Protein AF-0000000076751487 (afdb_homodimer)

InterPro domains:
  IPR002734 Bacterial bifunctional deaminase-reductase, C-terminal [PF01872] (28-222)
  IPR024072 Dihydrofolate reductase-like domain superfamily [G3DSA:3.40.430.10] (3-235)
  IPR024072 Dihydrofolate reductase-like domain superfamily [SSF53597] (26-234)
  IPR050765 Riboflavin Biosynthesis HTP Reductase [PTHR38011] (23-206)

Sequence (480 aa):
MRLLHPAAAELDDVALEKLYATDRSVPRLRMNFVASVDGGVSVDGLSAGLQSPADKRVFKLLRGWCDGLVVAAGTALAEDYGPVTLDAERRARREAAGLAPTPTLVVVSGSLSIPPDHASLVRAPVRPIVVTGPDAPADRRRAIEEVADVVDDVDFVAALHARGLSQLLCEGGPRLFASLTAADDVDEICLTISPQLAGGGPGRISAGPHSPDPRSLALAHVVEDEGVLLLRYCRPSLLHMRLLHPAAAELDDVALEKLYATDRSVPRLRMNFVASVDGGVSVDGLSAGLQSPADKRVFKLLRGWCDGLVVAAGTALAEDYGPVTLDAERRARREAAGLAPTPTLVVVSGSLSIPPDHASLVRAPVRPIVVTGPDAPADRRRAIEEVADVVDDVDFVAALHARGLSQLLCEGGPRLFASLTAADDVDEICLTISPQLAGGGPGRISAGPHSPDPRSLALAHVVEDEGVLLLRYCRPSLLH

Radius of gyration: 24.38 Å; Cα contacts (8 Å, |Δi|>4): 1111; chains: 2; bounding box: 52×67×50 Å

Solvent-accessible surface area (backbone atoms only — not comparable to full-atom values): 24445 Å² total; per-residue (Å²): 82,21,48,46,40,67,46,90,57,70,59,48,70,68,57,47,50,62,71,71,58,71,67,72,89,53,70,40,34,31,37,46,51,58,26,26,68,47,20,16,33,28,40,95,86,32,50,72,67,50,60,45,74,68,54,51,52,50,49,54,52,50,54,67,69,25,39,24,40,33,31,21,35,68,44,38,62,76,66,59,47,58,45,66,77,65,57,70,68,56,21,50,54,27,43,73,70,74,41,66,56,46,39,30,43,29,36,39,23,58,62,53,74,60,59,58,75,36,53,36,44,64,58,28,85,43,77,22,37,34,38,30,41,92,79,36,51,66,69,50,48,56,53,34,51,74,50,24,50,74,43,77,45,94,59,44,68,62,54,41,38,74,72,65,32,28,36,30,35,33,65,38,26,26,50,54,46,11,53,36,45,65,68,68,54,64,40,30,37,38,40,32,35,24,42,26,38,33,40,7,54,50,56,38,54,24,33,48,68,68,36,83,76,62,44,69,38,31,59,74,52,42,32,40,44,96,43,29,36,42,36,33,35,25,33,57,89,70,65,126,83,20,49,45,40,67,46,91,58,68,57,50,71,67,56,46,50,62,71,71,59,71,66,73,90,54,68,40,33,30,37,46,51,57,24,24,68,48,21,17,32,28,40,96,87,31,50,72,68,50,62,47,74,67,54,52,52,51,51,53,50,49,53,66,68,25,39,25,42,34,32,21,34,68,44,40,61,74,67,60,48,58,44,68,77,65,57,70,67,56,20,50,54,28,44,74,71,73,41,67,56,47,38,30,43,31,36,40,24,58,61,52,75,61,58,58,77,37,52,36,45,65,59,28,85,40,76,23,35,35,36,28,41,94,78,37,50,67,69,50,49,56,53,34,49,76,49,24,50,73,43,78,46,93,59,44,67,62,54,42,38,74,73,66,32,27,36,31,35,32,64,38,26,26,50,54,47,12,53,36,46,64,68,68,54,64,39,30,38,40,40,32,36,24,42,27,37,34,38,7,55,50,56,38,55,24,33,46,67,68,37,80,75,62,44,70,40,30,61,73,51,42,32,40,47,95,42,28,37,43,34,34,36,24,34,59,90,70,66,127

Organism: NCBI:txid927661

Secondary structure (DSSP, 8-state):
-EEEEE-SSPP-HHHHHHHH---TTS-EEEEEEEEETT--S-BTTBGGGG--HHHHHHHHHHHHH-SEEEEEHHHHHHTT-------HHHHHHHHHTTS-SSPEEEEE-TT--S-TT-HHHHT-SS--EEEE-TT--HHHHHHHHTTSEEEE-TTHHHHHHHTT--EEEE---HHHHHHHHHTT---EEEEEEESEE--SS---SS-SS--SSPEE-EEEEEEEETTEEEEEEE-GGG--/-EEEEE-SSPP-HHHHHHHH---TTS-EEEEEEEEETT--S-BTTBGGGG--HHHHHHHHHHHHH-SEEEEEHHHHHHTT-------HHHHHHHHHTTS-SSPEEEEE-TT--S-TT-HHHHT-SS--EEEE-TT--HHHHHHHHTTSEEEE-TTHHHHHHHTT--EEEE---HHHHHHHHHTT---EEEEEEESEE--SS---SS-SS--SSPEE-EEEEEEEETTEEEEEEE-GGG--

Structure (mmCIF, N/CA/C/O backbone):
data_AF-0000000076751487-model_v1
#
loop_
_entity.id
_entity.type
_entity.pdbx_description
1 polymer 'Pyrimidine reductase, riboflavin biosynthesis'
#
loop_
_atom_site.group_PDB
_atom_site.id
_atom_site.type_symbol
_atom_site.label_atom_id
_atom_site.label_alt_id
_atom_site.label_comp_id
_atom_site.label_asym_id
_atom_site.label_entity_id
_atom_site.label_seq_id
_atom_site.pdbx_PDB_ins_code
_atom_site.Cartn_x
_atom_site.Cartn_y
_atom_site.Cartn_z
_atom_site.occupancy
_atom_site.B_iso_or_equiv
_atom_site.auth_seq_id
_atom_site.auth_comp_id
_atom_site.auth_asym_id
_atom_site.auth_atom_id
_atom_site.pdbx_PDB_model_num
ATOM 1 N N . MET A 1 1 ? 15.062 1.976 14.719 1 97.19 1 MET A N 1
ATOM 2 C CA . MET A 1 1 ? 14.844 2.516 13.383 1 97.19 1 MET A CA 1
ATOM 3 C C . MET A 1 1 ? 16.156 2.678 12.641 1 97.19 1 MET A C 1
ATOM 5 O O . MET A 1 1 ? 17.125 3.242 13.18 1 97.19 1 MET A O 1
ATOM 9 N N . ARG A 1 2 ? 16.359 2.104 11.438 1 98 2 ARG A N 1
ATOM 10 C CA . ARG A 1 2 ? 17.594 2.18 10.656 1 98 2 ARG A CA 1
ATOM 11 C C . ARG A 1 2 ? 17.297 2.527 9.203 1 98 2 ARG A C 1
ATOM 13 O O . ARG A 1 2 ? 16.312 2.045 8.633 1 98 2 ARG A O 1
ATOM 20 N N . LEU A 1 3 ? 18.062 3.406 8.656 1 98.69 3 LEU A N 1
ATOM 21 C CA . LEU A 1 3 ? 18.016 3.725 7.23 1 98.69 3 LEU A CA 1
ATOM 22 C C . LEU A 1 3 ? 18.438 2.523 6.391 1 98.69 3 LEU A C 1
ATOM 24 O O . LEU A 1 3 ? 19.406 1.842 6.719 1 98.69 3 LEU A O 1
ATOM 28 N N . LEU A 1 4 ? 17.719 2.188 5.332 1 98.69 4 LEU A N 1
ATOM 29 C CA . LEU A 1 4 ? 18.125 1.135 4.406 1 98.69 4 LEU A CA 1
ATOM 30 C C . LEU A 1 4 ? 18.906 1.71 3.236 1 98.69 4 LEU A C 1
ATOM 32 O O . LEU A 1 4 ? 18.516 2.713 2.643 1 98.69 4 LEU A O 1
ATOM 36 N N . HIS A 1 5 ? 19.969 1.054 2.902 1 97.94 5 HIS A N 1
ATOM 37 C CA . HIS A 1 5 ? 20.844 1.478 1.803 1 97.94 5 HIS A CA 1
ATOM 38 C C . HIS A 1 5 ? 20.984 0.374 0.76 1 97.94 5 HIS A C 1
ATOM 40 O O . HIS A 1 5 ? 21.016 -0.81 1.104 1 97.94 5 HIS A O 1
ATOM 46 N N . PRO A 1 6 ? 21.062 0.782 -0.46 1 96.81 6 PRO A N 1
ATOM 47 C CA . PRO A 1 6 ? 21.25 -0.244 -1.488 1 96.81 6 PRO A CA 1
ATOM 48 C C . PRO A 1 6 ? 22.625 -0.906 -1.416 1 96.81 6 PRO A C 1
ATOM 50 O O . PRO A 1 6 ? 23.625 -0.234 -1.154 1 96.81 6 PRO A O 1
ATOM 53 N N . ALA A 1 7 ? 22.641 -2.182 -1.56 1 95.62 7 ALA A N 1
ATOM 54 C CA . ALA A 1 7 ? 23.906 -2.902 -1.716 1 95.62 7 ALA A CA 1
ATOM 55 C C . ALA A 1 7 ? 24.672 -2.391 -2.924 1 95.62 7 ALA A C 1
ATOM 57 O O . ALA A 1 7 ? 24.094 -1.806 -3.842 1 95.62 7 ALA A O 1
ATOM 58 N N . ALA A 1 8 ? 25.906 -2.596 -2.869 1 93.31 8 ALA A N 1
ATOM 59 C CA . ALA A 1 8 ? 26.766 -2.146 -3.957 1 93.31 8 ALA A CA 1
ATOM 60 C C . ALA A 1 8 ? 26.484 -2.922 -5.242 1 93.31 8 ALA A C 1
ATOM 62 O O . ALA A 1 8 ? 26.469 -2.346 -6.332 1 93.31 8 ALA A O 1
ATOM 63 N N . ALA A 1 9 ? 26.219 -4.117 -5.09 1 94.88 9 ALA A N 1
ATOM 64 C CA . ALA A 1 9 ? 26.078 -4.98 -6.262 1 94.88 9 ALA A CA 1
ATOM 65 C C . ALA A 1 9 ? 24.625 -5.094 -6.703 1 94.88 9 ALA A C 1
ATOM 67 O O . ALA A 1 9 ? 23.719 -5.18 -5.867 1 94.88 9 ALA A O 1
ATOM 68 N N . GLU A 1 10 ? 24.469 -5.168 -8.039 1 97 10 GLU A N 1
ATOM 69 C CA . GLU A 1 10 ? 23.156 -5.469 -8.602 1 97 10 GLU A CA 1
ATOM 70 C C . GLU A 1 10 ? 22.812 -6.949 -8.461 1 97 10 GLU A C 1
ATOM 72 O O . GLU A 1 10 ? 23.719 -7.797 -8.445 1 97 10 GLU A O 1
ATOM 77 N N . LEU A 1 11 ? 21.578 -7.219 -8.336 1 97.81 11 LEU A N 1
ATOM 78 C CA . LEU A 1 11 ? 21.109 -8.602 -8.273 1 97.81 11 LEU A CA 1
ATOM 79 C C . LEU A 1 11 ? 20.953 -9.188 -9.68 1 97.81 11 LEU A C 1
ATOM 81 O O . LEU A 1 11 ? 20.219 -8.656 -10.5 1 97.81 11 LEU A O 1
ATOM 85 N N . ASP A 1 12 ? 21.688 -10.242 -9.93 1 95.75 12 ASP A N 1
ATOM 86 C CA . ASP A 1 12 ? 21.422 -10.984 -11.156 1 95.75 12 ASP A CA 1
ATOM 87 C C . ASP A 1 12 ? 20.359 -12.062 -10.922 1 95.75 12 ASP A C 1
ATOM 89 O O . ASP A 1 12 ? 19.797 -12.164 -9.828 1 95.75 12 ASP A O 1
ATOM 93 N N . ASP A 1 13 ? 20.094 -12.867 -11.93 1 93.12 13 ASP A N 1
ATOM 94 C CA . ASP A 1 13 ? 18.984 -13.82 -11.852 1 93.12 13 ASP A CA 1
ATOM 95 C C . ASP A 1 13 ? 19.266 -14.891 -10.797 1 93.12 13 ASP A C 1
ATOM 97 O O . ASP A 1 13 ? 18.344 -15.336 -10.102 1 93.12 13 ASP A O 1
ATOM 101 N N . VAL A 1 14 ? 20.469 -15.297 -10.703 1 93.69 14 VAL A N 1
ATOM 102 C CA . VAL A 1 14 ? 20.844 -16.312 -9.727 1 93.69 14 VAL A CA 1
ATOM 103 C C . VAL A 1 14 ? 20.641 -15.789 -8.312 1 93.69 14 VAL A C 1
ATOM 105 O O . VAL A 1 14 ? 20.078 -16.484 -7.461 1 93.69 14 VAL A O 1
ATOM 108 N N . ALA A 1 15 ? 21.109 -14.586 -8.07 1 96.56 15 ALA A N 1
ATOM 109 C CA . ALA A 1 15 ? 20.938 -13.961 -6.766 1 96.56 15 ALA A CA 1
ATOM 110 C C . ALA A 1 15 ? 19.469 -13.766 -6.426 1 96.56 15 ALA A C 1
ATOM 112 O O . ALA A 1 15 ? 19.047 -13.984 -5.285 1 96.56 15 ALA A O 1
ATOM 113 N N . LEU A 1 16 ? 18.703 -13.352 -7.41 1 97.06 16 LEU A N 1
ATOM 114 C CA . LEU A 1 16 ? 17.266 -13.156 -7.211 1 97.06 16 LEU A CA 1
ATOM 115 C C . LEU A 1 16 ? 16.578 -14.484 -6.887 1 97.06 16 LEU A C 1
ATOM 117 O O . LEU A 1 16 ? 15.734 -14.547 -5.996 1 97.06 16 LEU A O 1
ATOM 121 N N . GLU A 1 17 ? 16.906 -15.492 -7.613 1 94.81 17 GLU A N 1
ATOM 122 C CA . GLU A 1 17 ? 16.344 -16.812 -7.352 1 94.81 17 GLU A CA 1
ATOM 123 C C . GLU A 1 17 ? 16.625 -17.266 -5.922 1 94.81 17 GLU A C 1
ATOM 125 O O . GLU A 1 17 ? 15.734 -17.781 -5.242 1 94.81 17 GLU A O 1
ATOM 130 N N . LYS A 1 18 ? 17.844 -17.078 -5.477 1 95.38 18 LYS A N 1
ATOM 131 C CA . LYS A 1 18 ? 18.203 -17.438 -4.109 1 95.38 18 LYS A CA 1
ATOM 132 C C . LYS A 1 18 ? 17.422 -16.609 -3.094 1 95.38 18 LYS A C 1
ATOM 134 O O . LYS A 1 18 ? 16.969 -17.141 -2.07 1 95.38 18 LYS A O 1
ATOM 139 N N . LEU A 1 19 ? 17.25 -15.398 -3.398 1 96.94 19 LEU A N 1
ATOM 140 C CA . LEU A 1 19 ? 16.594 -14.445 -2.506 1 96.94 19 LEU A CA 1
ATOM 141 C C . LEU A 1 19 ? 15.133 -14.828 -2.303 1 96.94 19 LEU A C 1
ATOM 143 O O . LEU A 1 19 ? 14.594 -14.672 -1.202 1 96.94 19 LEU A O 1
ATOM 147 N N . TYR A 1 20 ? 14.453 -15.398 -3.32 1 97.38 20 TYR A N 1
ATOM 148 C CA . TYR A 1 20 ? 13.016 -15.664 -3.283 1 97.38 20 TYR A CA 1
ATOM 149 C C . TYR A 1 20 ? 12.75 -17.141 -3.053 1 97.38 20 TYR A C 1
ATOM 151 O O . TYR A 1 20 ? 11.594 -17.562 -2.904 1 97.38 20 TYR A O 1
ATOM 159 N N . ALA A 1 21 ? 13.773 -17.938 -2.986 1 95.25 21 ALA A N 1
ATOM 160 C CA . ALA A 1 21 ? 13.625 -19.375 -2.809 1 95.25 21 ALA A CA 1
ATOM 161 C C . ALA A 1 21 ? 13.016 -19.688 -1.444 1 95.25 21 ALA A C 1
ATOM 163 O O . ALA A 1 21 ? 13.297 -19.016 -0.457 1 95.25 21 ALA A O 1
ATOM 164 N N . THR A 1 22 ? 12.195 -20.688 -1.425 1 94.62 22 THR A N 1
ATOM 165 C CA . THR A 1 22 ? 11.609 -21.219 -0.199 1 94.62 22 THR A CA 1
ATOM 166 C C . THR A 1 22 ? 11.984 -22.688 -0.007 1 94.62 22 THR A C 1
ATOM 168 O O . THR A 1 22 ? 12.391 -23.359 -0.958 1 94.62 22 THR A O 1
ATOM 171 N N . ASP A 1 23 ? 11.938 -23.125 1.239 1 94.62 23 ASP A N 1
ATOM 172 C CA . ASP A 1 23 ? 12.031 -24.562 1.507 1 94.62 23 ASP A CA 1
ATOM 173 C C . ASP A 1 23 ? 10.828 -25.312 0.925 1 94.62 23 ASP A C 1
ATOM 175 O O . ASP A 1 23 ? 9.719 -25.203 1.448 1 94.62 23 ASP A O 1
ATOM 179 N N . ARG A 1 24 ? 11.039 -26.125 -0.126 1 94.5 24 ARG A N 1
ATOM 180 C CA . ARG A 1 24 ? 9.953 -26.75 -0.872 1 94.5 24 ARG A CA 1
ATOM 181 C C . ARG A 1 24 ? 9.258 -27.828 -0.037 1 94.5 24 ARG A C 1
ATOM 183 O O . ARG A 1 24 ? 8.18 -28.297 -0.396 1 94.5 24 ARG A O 1
ATOM 190 N N . SER A 1 25 ? 9.953 -28.25 1.025 1 94.56 25 SER A N 1
ATOM 191 C CA . SER A 1 25 ? 9.344 -29.25 1.888 1 94.56 25 SER A CA 1
ATOM 192 C C . SER A 1 25 ? 8.234 -28.641 2.742 1 94.56 25 SER A C 1
ATOM 194 O O . SER A 1 25 ? 7.438 -29.375 3.338 1 94.56 25 SER A O 1
ATOM 196 N N . VAL A 1 26 ? 8.133 -27.375 2.834 1 96.38 26 VAL A N 1
ATOM 197 C CA . VAL A 1 26 ? 7.094 -26.672 3.568 1 96.38 26 VAL A CA 1
ATOM 198 C C . VAL A 1 26 ? 6.098 -26.047 2.588 1 96.38 26 VAL A C 1
ATOM 200 O O . VAL A 1 26 ? 6.402 -25.062 1.914 1 96.38 26 VAL A O 1
ATOM 203 N N . PRO A 1 27 ? 4.895 -26.594 2.486 1 97.81 27 PRO A N 1
ATOM 204 C CA . PRO A 1 27 ? 3.9 -26.016 1.582 1 97.81 27 PRO A CA 1
ATOM 205 C C . PRO A 1 27 ? 3.611 -24.547 1.89 1 97.81 27 PRO A C 1
ATOM 207 O O . PRO A 1 27 ? 3.521 -24.156 3.059 1 97.81 27 PRO A O 1
ATOM 210 N N . ARG A 1 28 ? 3.529 -23.75 0.797 1 97.94 28 ARG A N 1
ATOM 211 C CA . ARG A 1 28 ? 3.354 -22.312 0.955 1 97.94 28 ARG A CA 1
ATOM 212 C C . ARG A 1 28 ? 2.391 -21.75 -0.091 1 97.94 28 ARG A C 1
ATOM 214 O O . ARG A 1 28 ? 2.318 -22.266 -1.209 1 97.94 28 ARG A O 1
ATOM 221 N N . LEU A 1 29 ? 1.634 -20.844 0.349 1 98.75 29 LEU A N 1
ATOM 222 C CA . LEU A 1 29 ? 0.912 -19.984 -0.57 1 98.75 29 LEU A CA 1
ATOM 223 C C . LEU A 1 29 ? 1.487 -18.562 -0.544 1 98.75 29 LEU A C 1
ATOM 225 O O . LEU A 1 29 ? 1.45 -17.891 0.49 1 98.75 29 LEU A O 1
ATOM 229 N N . ARG A 1 30 ? 2.049 -18.141 -1.645 1 98.81 30 ARG A N 1
ATOM 230 C CA . ARG A 1 30 ? 2.672 -16.828 -1.84 1 98.81 30 ARG A CA 1
ATOM 231 C C . ARG A 1 30 ? 1.816 -15.945 -2.74 1 98.81 30 ARG A C 1
ATOM 233 O O . ARG A 1 30 ? 1.438 -16.344 -3.842 1 98.81 30 ARG A O 1
ATOM 240 N N . MET A 1 31 ? 1.5 -14.781 -2.221 1 98.81 31 MET A N 1
ATOM 241 C CA . MET A 1 31 ? 0.812 -13.773 -3.02 1 98.81 31 MET A CA 1
ATOM 242 C C . MET A 1 31 ? 1.812 -12.906 -3.781 1 98.81 31 MET A C 1
ATOM 244 O O . MET A 1 31 ? 2.863 -12.547 -3.246 1 98.81 31 MET A O 1
ATOM 248 N N . ASN A 1 32 ? 1.5 -12.555 -5.02 1 98.69 32 ASN A N 1
ATOM 249 C CA . ASN A 1 32 ? 2.312 -11.641 -5.809 1 98.69 32 ASN A CA 1
ATOM 250 C C . ASN A 1 32 ? 1.468 -10.516 -6.406 1 98.69 32 ASN A C 1
ATOM 252 O O . ASN A 1 32 ? 0.673 -10.75 -7.32 1 98.69 32 ASN A O 1
ATOM 256 N N . PHE A 1 33 ? 1.648 -9.25 -5.934 1 98.5 33 PHE A N 1
ATOM 257 C CA . PHE A 1 33 ? 0.832 -8.117 -6.344 1 98.5 33 PHE A CA 1
ATOM 258 C C . PHE A 1 33 ? 1.697 -6.883 -6.582 1 98.5 33 PHE A C 1
ATOM 260 O O . PHE A 1 33 ? 2.797 -6.773 -6.035 1 98.5 33 PHE A O 1
ATOM 267 N N . VAL A 1 34 ? 1.226 -6.027 -7.406 1 98.38 34 VAL A N 1
ATOM 268 C CA . VAL A 1 34 ? 1.756 -4.68 -7.586 1 98.38 34 VAL A CA 1
ATOM 269 C C . VAL A 1 34 ? 0.706 -3.652 -7.168 1 98.38 34 VAL A C 1
ATOM 271 O O . VAL A 1 34 ? -0.486 -3.832 -7.43 1 98.38 34 VAL A O 1
ATOM 274 N N . ALA A 1 35 ? 1.104 -2.648 -6.5 1 98.44 35 ALA A N 1
ATOM 275 C CA . ALA A 1 35 ? 0.236 -1.545 -6.098 1 98.44 35 ALA A CA 1
ATOM 276 C C . ALA A 1 35 ? 0.948 -0.204 -6.25 1 98.44 35 ALA A C 1
ATOM 278 O O . ALA A 1 35 ? 2.18 -0.146 -6.266 1 98.44 35 ALA A O 1
ATOM 279 N N . SER A 1 36 ? 0.197 0.864 -6.438 1 98.38 36 SER A N 1
ATOM 280 C CA . SER A 1 36 ? 0.737 2.217 -6.363 1 98.38 36 SER A CA 1
ATOM 281 C C . SER A 1 36 ? 1.1 2.592 -4.93 1 98.38 36 SER A C 1
ATOM 283 O O . SER A 1 36 ? 0.741 1.883 -3.988 1 98.38 36 SER A O 1
ATOM 285 N N . VAL A 1 37 ? 1.808 3.719 -4.77 1 98.69 37 VAL A N 1
ATOM 286 C CA . VAL A 1 37 ? 2.223 4.195 -3.455 1 98.69 37 VAL A CA 1
ATOM 287 C C . VAL A 1 37 ? 0.996 4.414 -2.574 1 98.69 37 VAL A C 1
ATOM 289 O O . VAL A 1 37 ? 1.027 4.129 -1.374 1 98.69 37 VAL A O 1
ATOM 292 N N . ASP A 1 38 ? -0.074 4.855 -3.164 1 98.31 38 ASP A N 1
ATOM 293 C CA . ASP A 1 38 ? -1.28 5.129 -2.389 1 98.31 38 ASP A CA 1
ATOM 294 C C . ASP A 1 38 ? -2.213 3.92 -2.379 1 98.31 38 ASP A C 1
ATOM 296 O O . ASP A 1 38 ? -3.408 4.055 -2.105 1 98.31 38 ASP A O 1
ATOM 300 N N . GLY A 1 39 ? -1.744 2.729 -2.76 1 97.75 39 GLY A N 1
ATOM 301 C CA . GLY A 1 39 ? -2.414 1.467 -2.48 1 97.75 39 GLY A CA 1
ATOM 302 C C . GLY A 1 39 ? -3.369 1.044 -3.58 1 97.75 39 GLY A C 1
ATOM 303 O O . GLY A 1 39 ? -4.203 0.158 -3.377 1 97.75 39 GLY A O 1
ATOM 304 N N . GLY A 1 40 ? -3.332 1.701 -4.734 1 97.25 40 GLY A N 1
ATOM 305 C CA . GLY A 1 40 ? -4.184 1.304 -5.844 1 97.25 40 GLY A CA 1
ATOM 306 C C . GLY A 1 40 ? -3.703 0.046 -6.543 1 97.25 40 GLY A C 1
ATOM 307 O O . GLY A 1 40 ? -2.5 -0.143 -6.734 1 97.25 40 GLY A O 1
ATOM 308 N N . VAL A 1 41 ? -4.645 -0.783 -6.992 1 96.94 41 VAL A N 1
ATOM 309 C CA . VAL A 1 41 ? -4.32 -2.08 -7.574 1 96.94 41 VAL A CA 1
ATOM 310 C C . VAL A 1 41 ? -4.168 -1.943 -9.086 1 96.94 41 VAL A C 1
ATOM 312 O O . VAL A 1 41 ? -3.697 -2.865 -9.758 1 96.94 41 VAL A O 1
ATOM 315 N N . SER A 1 42 ? -4.559 -0.775 -9.633 1 95.06 42 SER A N 1
ATOM 316 C CA . SER A 1 42 ? -4.535 -0.612 -11.086 1 95.06 42 SER A CA 1
ATOM 317 C C . SER A 1 42 ? -4.441 0.859 -11.469 1 95.06 42 SER A C 1
ATOM 319 O O . SER A 1 42 ? -4.684 1.741 -10.648 1 95.06 42 SER A O 1
ATOM 321 N N . VAL A 1 43 ? -3.98 1.125 -12.617 1 93 43 VAL A N 1
ATOM 322 C CA . VAL A 1 43 ? -4.133 2.365 -13.367 1 93 43 VAL A CA 1
ATOM 323 C C . VAL A 1 43 ? -4.891 2.092 -14.664 1 93 43 VAL A C 1
ATOM 325 O O . VAL A 1 43 ? -4.551 1.167 -15.406 1 93 43 VAL A O 1
ATOM 328 N N . ASP A 1 44 ? -5.984 2.846 -14.875 1 87.69 44 ASP A N 1
ATOM 329 C CA . ASP A 1 44 ? -6.859 2.662 -16.031 1 87.69 44 ASP A CA 1
ATOM 330 C C . ASP A 1 44 ? -7.441 1.25 -16.047 1 87.69 44 ASP A C 1
ATOM 332 O O . ASP A 1 44 ? -7.512 0.622 -17.109 1 87.69 44 ASP A O 1
ATOM 336 N N . GLY A 1 45 ? -7.648 0.705 -14.922 1 88.5 45 GLY A N 1
ATOM 337 C CA . GLY A 1 45 ? -8.406 -0.531 -14.781 1 88.5 45 GLY A CA 1
ATOM 338 C C . GLY A 1 45 ? -7.539 -1.772 -14.875 1 88.5 45 GLY A C 1
ATOM 339 O O . GLY A 1 45 ? -8.023 -2.889 -14.672 1 88.5 45 GLY A O 1
ATOM 340 N N . LEU A 1 46 ? -6.305 -1.572 -15.156 1 90.5 46 LEU A N 1
ATOM 341 C CA . LEU A 1 46 ? -5.422 -2.723 -15.312 1 90.5 46 LEU A CA 1
ATOM 342 C C . LEU A 1 46 ? -4.172 -2.568 -14.453 1 90.5 46 LEU A C 1
ATOM 344 O O . LEU A 1 46 ? -3.707 -1.451 -14.219 1 90.5 46 LEU A O 1
ATOM 348 N N . SER A 1 47 ? -3.641 -3.695 -14.023 1 93.25 47 SER A N 1
ATOM 349 C CA . SER A 1 47 ? -2.41 -3.666 -13.242 1 93.25 47 SER A CA 1
ATOM 350 C C . SER A 1 47 ? -1.203 -3.355 -14.117 1 93.25 47 SER A C 1
ATOM 352 O O . SER A 1 47 ? -0.148 -2.963 -13.617 1 93.25 47 SER A O 1
ATOM 354 N N . ALA A 1 48 ? -1.34 -3.504 -15.438 1 91.56 48 ALA A N 1
ATOM 355 C CA . ALA A 1 48 ? -0.254 -3.264 -16.391 1 91.56 48 ALA A CA 1
ATOM 356 C C . ALA A 1 48 ? 0.273 -1.836 -16.266 1 91.56 48 ALA A C 1
ATOM 358 O O . ALA A 1 48 ? 1.47 -1.593 -16.438 1 91.56 48 ALA A O 1
ATOM 359 N N . GLY A 1 49 ? -0.612 -0.918 -15.914 1 93.19 49 GLY A N 1
ATOM 360 C CA . GLY A 1 49 ? -0.217 0.474 -15.766 1 93.19 49 GLY A CA 1
ATOM 361 C C . GLY A 1 49 ? 0.69 0.714 -14.578 1 93.19 49 GLY A C 1
ATOM 362 O O . GLY A 1 49 ? 1.316 1.771 -14.469 1 93.19 49 GLY A O 1
ATOM 363 N N . LEU A 1 50 ? 0.814 -0.249 -13.656 1 96.75 50 LEU A N 1
ATOM 364 C CA . LEU A 1 50 ? 1.628 -0.15 -12.445 1 96.75 50 LEU A CA 1
ATOM 365 C C . LEU A 1 50 ? 2.93 -0.93 -12.602 1 96.75 50 LEU A C 1
ATOM 367 O O . LEU A 1 50 ? 3.84 -0.797 -11.781 1 96.75 50 LEU A O 1
ATOM 371 N N . GLN A 1 51 ? 3.037 -1.742 -13.617 1 96.62 51 GLN A N 1
ATOM 372 C CA . GLN A 1 51 ? 4.125 -2.709 -13.734 1 96.62 51 GLN A CA 1
ATOM 373 C C . GLN A 1 51 ? 5.418 -2.031 -14.18 1 96.62 51 GLN A C 1
ATOM 375 O O . GLN A 1 51 ? 5.387 -0.993 -14.844 1 96.62 51 GLN A O 1
ATOM 380 N N . SER A 1 52 ? 6.5 -2.514 -13.773 1 97.44 52 SER A N 1
ATOM 381 C CA . SER A 1 52 ? 7.852 -2.107 -14.141 1 97.44 52 SER A CA 1
ATOM 382 C C . SER A 1 52 ? 8.664 -3.291 -14.664 1 97.44 52 SER A C 1
ATOM 384 O O . SER A 1 52 ? 8.273 -4.445 -14.469 1 97.44 52 SER A O 1
ATOM 386 N N . PRO A 1 53 ? 9.828 -3.027 -15.359 1 97.31 53 PRO A N 1
ATOM 387 C CA . PRO A 1 53 ? 10.703 -4.137 -15.758 1 97.31 53 PRO A CA 1
ATOM 388 C C . PRO A 1 53 ? 11.141 -4.988 -14.57 1 97.31 53 PRO A C 1
ATOM 390 O O . PRO A 1 53 ? 11.219 -6.215 -14.68 1 97.31 53 PRO A O 1
ATOM 393 N N . ALA A 1 54 ? 11.398 -4.34 -13.438 1 97.69 54 ALA A N 1
ATOM 394 C CA . ALA A 1 54 ? 11.828 -5.055 -12.234 1 97.69 54 ALA A CA 1
ATOM 395 C C . ALA A 1 54 ? 10.742 -6.004 -11.742 1 97.69 54 ALA A C 1
ATOM 397 O O . ALA A 1 54 ? 11.016 -7.168 -11.438 1 97.69 54 ALA A O 1
ATOM 398 N N . ASP A 1 55 ? 9.562 -5.488 -11.688 1 96.69 55 ASP A N 1
ATOM 399 C CA . ASP A 1 55 ? 8.422 -6.293 -11.258 1 96.69 55 ASP A CA 1
ATOM 400 C C . ASP A 1 55 ? 8.195 -7.469 -12.203 1 96.69 55 ASP A C 1
ATOM 402 O O . ASP A 1 55 ? 7.957 -8.594 -11.758 1 96.69 55 ASP A O 1
ATOM 406 N N . LYS A 1 56 ? 8.25 -7.238 -13.469 1 96.5 56 LYS A N 1
ATOM 407 C CA . LYS A 1 56 ? 8.055 -8.289 -14.469 1 96.5 56 LYS A CA 1
ATOM 408 C C . LYS A 1 56 ? 9.125 -9.367 -14.336 1 96.5 56 LYS A C 1
ATOM 410 O O . LYS A 1 56 ? 8.828 -10.555 -14.484 1 96.5 56 LYS A O 1
ATOM 415 N N . ARG A 1 57 ? 10.312 -8.945 -14.094 1 96.75 57 ARG A N 1
ATOM 416 C CA . ARG A 1 57 ? 11.414 -9.891 -13.914 1 96.75 57 ARG A CA 1
ATOM 417 C C . ARG A 1 57 ? 11.148 -10.805 -12.719 1 96.75 57 ARG A C 1
ATOM 419 O O . ARG A 1 57 ? 11.297 -12.023 -12.828 1 96.75 57 ARG A O 1
ATOM 426 N N . VAL A 1 58 ? 10.734 -10.266 -11.625 1 97.62 58 VAL A N 1
ATOM 427 C CA . VAL A 1 58 ? 10.469 -11.039 -10.422 1 97.62 58 VAL A CA 1
ATOM 428 C C . VAL A 1 58 ? 9.25 -11.938 -10.641 1 97.62 58 VAL A C 1
ATOM 430 O O . VAL A 1 58 ? 9.234 -13.094 -10.211 1 97.62 58 VAL A O 1
ATOM 433 N N . PHE A 1 59 ? 8.273 -11.398 -11.328 1 96.38 59 PHE A N 1
ATOM 434 C CA . PHE A 1 59 ? 7.09 -12.188 -11.664 1 96.38 59 PHE A CA 1
ATOM 435 C C . PHE A 1 59 ? 7.477 -13.453 -12.422 1 96.38 59 PHE A C 1
ATOM 437 O O . PHE A 1 59 ? 7.035 -14.555 -12.07 1 96.38 59 PHE A O 1
ATOM 444 N N . LYS A 1 60 ? 8.289 -13.297 -13.422 1 95.19 60 LYS A N 1
ATOM 445 C CA . LYS A 1 60 ? 8.742 -14.445 -14.203 1 95.19 60 LYS A CA 1
ATOM 446 C C . LYS A 1 60 ? 9.516 -15.43 -13.328 1 95.19 60 LYS A C 1
ATOM 448 O O . LYS A 1 60 ? 9.352 -16.641 -13.461 1 95.19 60 LYS A O 1
ATOM 453 N N . LEU A 1 61 ? 10.312 -14.93 -12.516 1 96 61 LEU A N 1
ATOM 454 C CA . LEU A 1 61 ? 11.109 -15.75 -11.609 1 96 61 LEU A CA 1
ATOM 455 C C . LEU A 1 61 ? 10.203 -16.562 -10.688 1 96 61 LEU A C 1
ATOM 457 O O . LEU A 1 61 ? 10.414 -17.766 -10.508 1 96 61 LEU A O 1
ATOM 461 N N . LEU A 1 62 ? 9.211 -15.945 -10.102 1 97.56 62 LEU A N 1
ATOM 462 C CA . LEU A 1 62 ? 8.305 -16.609 -9.172 1 97.56 62 LEU A CA 1
ATOM 463 C C . LEU A 1 62 ? 7.488 -17.688 -9.867 1 97.56 62 LEU A C 1
ATOM 465 O O . LEU A 1 62 ? 7.246 -18.75 -9.305 1 97.56 62 LEU A O 1
ATOM 469 N N . ARG A 1 63 ? 7.059 -17.391 -11.086 1 96.94 63 ARG A N 1
ATOM 470 C CA . ARG A 1 63 ? 6.34 -18.406 -11.859 1 96.94 63 ARG A CA 1
ATOM 471 C C . ARG A 1 63 ? 7.219 -19.609 -12.133 1 96.94 63 ARG A C 1
ATOM 473 O O . ARG A 1 63 ? 6.738 -20.75 -12.141 1 96.94 63 ARG A O 1
ATOM 480 N N . GLY A 1 64 ? 8.508 -19.359 -12.359 1 95.56 64 GLY A N 1
ATOM 481 C CA . GLY A 1 64 ? 9.438 -20.469 -12.57 1 95.56 64 GLY A CA 1
ATOM 482 C C . GLY A 1 64 ? 9.633 -21.328 -11.336 1 95.56 64 GLY A C 1
ATOM 483 O O . GLY A 1 64 ? 9.984 -22.5 -11.438 1 95.56 64 GLY A O 1
ATOM 484 N N . TRP A 1 65 ? 9.383 -20.812 -10.211 1 95.81 65 TRP A N 1
ATOM 485 C CA . TRP A 1 65 ? 9.656 -21.484 -8.945 1 95.81 65 TRP A CA 1
ATOM 486 C C . TRP A 1 65 ? 8.422 -22.234 -8.461 1 95.81 65 TRP A C 1
ATOM 488 O O . TRP A 1 65 ? 8.547 -23.297 -7.832 1 95.81 65 TRP A O 1
ATOM 498 N N . CYS A 1 66 ? 7.223 -21.797 -8.781 1 97.81 66 CYS A N 1
ATOM 499 C CA . CYS A 1 66 ? 6.016 -22.328 -8.164 1 97.81 66 CYS A CA 1
ATOM 500 C C . CYS A 1 66 ? 5.602 -23.641 -8.828 1 97.81 66 CYS A C 1
ATOM 502 O O . CYS A 1 66 ? 6.039 -23.938 -9.938 1 97.81 66 CYS A O 1
ATOM 504 N N . ASP A 1 67 ? 4.809 -24.438 -8.078 1 97.88 67 ASP A N 1
ATOM 505 C CA . ASP A 1 67 ? 4.195 -25.641 -8.609 1 97.88 67 ASP A CA 1
ATOM 506 C C . ASP A 1 67 ? 2.818 -25.359 -9.195 1 97.88 67 ASP A C 1
ATOM 508 O O . ASP A 1 67 ? 2.41 -25.984 -10.172 1 97.88 67 ASP A O 1
ATOM 512 N N . GLY A 1 68 ? 2.092 -24.516 -8.586 1 98.25 68 GLY A N 1
ATOM 513 C CA . GLY A 1 68 ? 0.778 -24.062 -9.023 1 98.25 68 GLY A CA 1
ATOM 514 C C . GLY A 1 68 ? 0.657 -22.562 -9.102 1 98.25 68 GLY A C 1
ATOM 515 O O . GLY A 1 68 ? 1.066 -21.844 -8.18 1 98.25 68 GLY A O 1
ATOM 516 N N . LEU A 1 69 ? 0.217 -22.062 -10.211 1 98.44 69 LEU A N 1
ATOM 517 C CA . LEU A 1 69 ? -0.1 -20.656 -10.414 1 98.44 69 LEU A CA 1
ATOM 518 C C . LEU A 1 69 ? -1.599 -20.406 -10.273 1 98.44 69 LEU A C 1
ATOM 520 O O . LEU A 1 69 ? -2.383 -20.844 -11.125 1 98.44 69 LEU A O 1
ATOM 524 N N . VAL A 1 70 ? -1.989 -19.719 -9.234 1 98.56 70 VAL A N 1
ATOM 525 C CA . VAL A 1 70 ? -3.395 -19.531 -8.891 1 98.56 70 VAL A CA 1
ATOM 526 C C . VAL A 1 70 ? -3.854 -18.141 -9.344 1 98.56 70 VAL A C 1
ATOM 528 O O . VAL A 1 70 ? -3.16 -17.156 -9.133 1 98.56 70 VAL A O 1
ATOM 531 N N . VAL A 1 71 ? -4.98 -18.062 -9.992 1 97.94 71 VAL A N 1
ATOM 532 C CA . VAL A 1 71 ? -5.57 -16.797 -10.406 1 97.94 71 VAL A CA 1
ATOM 533 C C . VAL A 1 71 ? -7.094 -16.891 -10.352 1 97.94 71 VAL A C 1
ATOM 535 O O . VAL A 1 71 ? -7.668 -17.938 -10.648 1 97.94 71 VAL A O 1
ATOM 538 N N . ALA A 1 72 ? -7.727 -15.82 -9.914 1 97.31 72 ALA A N 1
ATOM 539 C CA . ALA A 1 72 ? -9.188 -15.766 -9.969 1 97.31 72 ALA A CA 1
ATOM 540 C C . ALA A 1 72 ? -9.672 -15.57 -11.406 1 97.31 72 ALA A C 1
ATOM 542 O O . ALA A 1 72 ? -9.055 -14.844 -12.188 1 97.31 72 ALA A O 1
ATOM 543 N N . ALA A 1 73 ? -10.805 -16.047 -11.695 1 96.81 73 ALA A N 1
ATOM 544 C CA . ALA A 1 73 ? -11.367 -16 -13.039 1 96.81 73 ALA A CA 1
ATOM 545 C C . ALA A 1 73 ? -11.539 -14.555 -13.508 1 96.81 73 ALA A C 1
ATOM 547 O O . ALA A 1 73 ? -11.227 -14.234 -14.656 1 96.81 73 ALA A O 1
ATOM 548 N N . GLY A 1 74 ? -12.055 -13.734 -12.609 1 95.06 74 GLY A N 1
ATOM 549 C CA . GLY A 1 74 ? -12.227 -12.3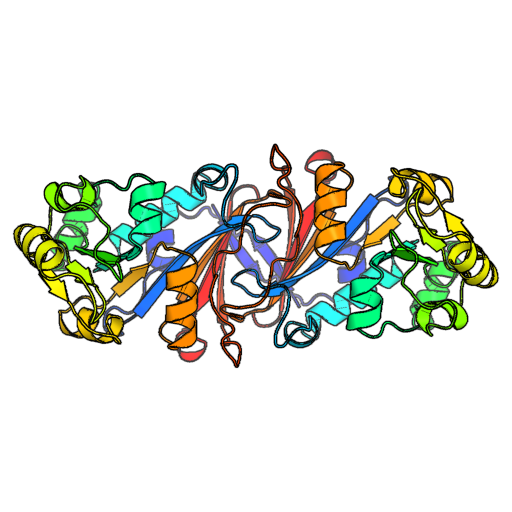36 -12.984 1 95.06 74 GLY A CA 1
ATOM 550 C C . GLY A 1 74 ? -10.938 -11.688 -13.461 1 95.06 74 GLY A C 1
ATOM 551 O O . GLY A 1 74 ? -10.938 -10.977 -14.469 1 95.06 74 GLY A O 1
ATOM 552 N N . THR A 1 75 ? -9.867 -11.836 -12.742 1 95.31 75 THR A N 1
ATOM 553 C CA . THR A 1 75 ? -8.57 -11.297 -13.117 1 95.31 75 THR A CA 1
ATOM 554 C C . THR A 1 75 ? -8.07 -11.938 -14.414 1 95.31 75 THR A C 1
ATOM 556 O O . THR A 1 75 ? -7.559 -11.242 -15.297 1 95.31 75 THR A O 1
ATOM 559 N N . ALA A 1 76 ? -8.188 -13.258 -14.539 1 96 76 ALA A N 1
ATOM 560 C CA . ALA A 1 76 ? -7.762 -13.953 -15.75 1 96 76 ALA A CA 1
ATOM 561 C C . ALA A 1 76 ? -8.438 -13.359 -16.984 1 96 76 ALA A C 1
ATOM 563 O O . ALA A 1 76 ? -7.805 -13.18 -18.016 1 96 76 ALA A O 1
ATOM 564 N N . LEU A 1 77 ? -9.719 -13.102 -16.891 1 95.62 77 LEU A N 1
ATOM 565 C CA . LEU A 1 77 ? -10.484 -12.547 -18 1 95.62 77 LEU A CA 1
ATOM 566 C C . LEU A 1 77 ? -10.07 -11.102 -18.281 1 95.62 77 LEU A C 1
ATOM 568 O O . LEU A 1 77 ? -9.797 -10.742 -19.422 1 95.62 77 LEU A O 1
ATOM 572 N N . ALA A 1 78 ? -9.992 -10.312 -17.188 1 93.19 78 ALA A N 1
ATOM 573 C CA . ALA A 1 78 ? -9.695 -8.891 -17.328 1 93.19 78 ALA A CA 1
ATOM 574 C C . ALA A 1 78 ? -8.297 -8.68 -17.922 1 93.19 78 ALA A C 1
ATOM 576 O O . ALA A 1 78 ? -8.086 -7.762 -18.703 1 93.19 78 ALA A O 1
ATOM 577 N N . GLU A 1 79 ? -7.355 -9.508 -17.484 1 92.19 79 GLU A N 1
ATOM 578 C CA . GLU A 1 79 ? -5.965 -9.352 -17.906 1 92.19 79 GLU A CA 1
ATOM 579 C C . GLU A 1 79 ? -5.668 -10.195 -19.141 1 92.19 79 GLU A C 1
ATOM 581 O O . GLU A 1 79 ? -4.523 -10.266 -19.594 1 92.19 79 GLU A O 1
ATOM 586 N N . ASP A 1 80 ? -6.629 -10.859 -19.688 1 92.06 80 ASP A N 1
ATOM 587 C CA . ASP A 1 80 ? -6.492 -11.727 -20.859 1 92.06 80 ASP A CA 1
ATOM 588 C C . ASP A 1 80 ? -5.316 -12.688 -20.688 1 92.06 80 ASP A C 1
ATOM 590 O O . ASP A 1 80 ? -4.422 -12.742 -21.531 1 92.06 80 ASP A O 1
ATOM 594 N N . TYR A 1 81 ? -5.422 -13.414 -19.656 1 94.25 81 TYR A N 1
ATOM 595 C CA . TYR A 1 81 ? -4.375 -14.375 -19.328 1 94.25 81 TYR A CA 1
ATOM 596 C C . TYR A 1 81 ? -4.184 -15.375 -20.453 1 94.25 81 TYR A C 1
ATOM 598 O O . TYR A 1 81 ? -5.16 -15.883 -21.016 1 94.25 81 TYR A O 1
ATOM 606 N N . GLY A 1 82 ? -2.93 -15.664 -20.828 1 94.06 82 GLY A N 1
ATOM 607 C CA . GLY A 1 82 ? -2.598 -16.766 -21.719 1 94.06 82 GLY A CA 1
ATOM 608 C C . GLY A 1 82 ? -2.137 -18.016 -20.984 1 94.06 82 GLY A C 1
ATOM 609 O O . GLY A 1 82 ? -2.24 -18.078 -19.75 1 94.06 82 GLY A O 1
ATOM 610 N N . PRO A 1 83 ? -1.71 -19.016 -21.844 1 94.25 83 PRO A N 1
ATOM 611 C CA . PRO A 1 83 ? -1.14 -20.203 -21.203 1 94.25 83 PRO A CA 1
ATOM 612 C C . PRO A 1 83 ? 0.106 -19.891 -20.375 1 94.25 83 PRO A C 1
ATOM 614 O O . PRO A 1 83 ? 0.889 -19.016 -20.734 1 94.25 83 PRO A O 1
ATOM 617 N N . VAL A 1 84 ? 0.23 -20.578 -19.266 1 94.25 84 VAL A N 1
ATOM 618 C CA . VAL A 1 84 ? 1.437 -20.438 -18.453 1 94.25 84 VAL A CA 1
ATOM 619 C C . VAL A 1 84 ? 2.609 -21.125 -19.156 1 94.25 84 VAL A C 1
ATOM 621 O O . VAL A 1 84 ? 2.605 -22.344 -19.344 1 94.25 84 VAL A O 1
ATOM 624 N N . THR A 1 85 ? 3.551 -20.312 -19.562 1 92 85 THR A N 1
ATOM 625 C CA . THR A 1 85 ? 4.738 -20.859 -20.203 1 92 85 THR A CA 1
ATOM 626 C C . THR A 1 85 ? 6.008 -20.344 -19.547 1 92 85 THR A C 1
ATOM 628 O O . THR A 1 85 ? 5.984 -19.312 -18.859 1 92 85 THR A O 1
ATOM 631 N N . LEU A 1 86 ? 7.062 -21.156 -19.609 1 95.38 86 LEU A N 1
ATOM 632 C CA . LEU A 1 86 ? 8.391 -20.781 -19.141 1 95.38 86 LEU A CA 1
ATOM 633 C C . LEU A 1 86 ? 9.414 -20.875 -20.281 1 95.38 86 LEU A C 1
ATOM 635 O O . LEU A 1 86 ? 9.203 -21.594 -21.25 1 95.38 86 LEU A O 1
ATOM 639 N N . ASP A 1 87 ? 10.414 -20.078 -20.141 1 93.06 87 ASP A N 1
ATOM 640 C CA . ASP A 1 87 ? 11.477 -20.203 -21.141 1 93.06 87 ASP A CA 1
ATOM 641 C C . ASP A 1 87 ? 12.188 -21.547 -21.016 1 93.06 87 ASP A C 1
ATOM 643 O O . ASP A 1 87 ? 11.992 -22.281 -20.031 1 93.06 87 ASP A O 1
ATOM 647 N N . ALA A 1 88 ? 12.969 -21.859 -22.031 1 94.25 88 ALA A N 1
ATOM 648 C CA . ALA A 1 88 ? 13.578 -23.172 -22.141 1 94.25 88 ALA A CA 1
ATOM 649 C C . ALA A 1 88 ? 14.516 -23.453 -20.969 1 94.25 88 ALA A C 1
ATOM 651 O O . ALA A 1 88 ? 14.555 -24.578 -20.453 1 94.25 88 ALA A O 1
ATOM 652 N N . GLU A 1 89 ? 15.18 -22.516 -20.609 1 92.69 89 GLU A N 1
ATOM 653 C CA . GLU A 1 89 ? 16.156 -22.688 -19.531 1 92.69 89 GLU A CA 1
ATOM 654 C C . GLU A 1 89 ? 15.461 -23 -18.203 1 92.69 89 GLU A C 1
ATOM 656 O O . GLU A 1 89 ? 15.859 -23.922 -17.5 1 92.69 89 GLU A O 1
ATOM 661 N N . ARG A 1 90 ? 14.445 -22.312 -17.891 1 92.12 90 ARG A N 1
ATOM 662 C CA . ARG A 1 90 ? 13.703 -22.531 -16.656 1 92.12 90 ARG A CA 1
ATOM 663 C C . ARG A 1 90 ? 12.992 -23.891 -16.672 1 92.12 90 ARG A C 1
ATOM 665 O O . ARG A 1 90 ? 12.953 -24.594 -15.664 1 92.12 90 ARG A O 1
ATOM 672 N N . ARG A 1 91 ? 12.539 -24.219 -17.812 1 94.56 91 ARG A N 1
ATOM 673 C CA . ARG A 1 91 ? 11.891 -25.516 -17.969 1 94.56 91 ARG A CA 1
ATOM 674 C C . ARG A 1 91 ? 12.875 -26.656 -17.703 1 94.56 91 ARG A C 1
ATOM 676 O O . ARG A 1 91 ? 12.555 -27.609 -16.984 1 94.56 91 ARG A O 1
ATOM 683 N N . ALA A 1 92 ? 14.039 -26.484 -18.266 1 94.62 92 ALA A N 1
ATOM 684 C CA . ALA A 1 92 ? 15.062 -27.5 -18.094 1 94.62 92 ALA A CA 1
ATOM 685 C C . ALA A 1 92 ? 15.469 -27.641 -16.625 1 94.62 92 ALA A C 1
ATOM 687 O O . ALA A 1 92 ? 15.672 -28.75 -16.141 1 94.62 92 ALA A O 1
ATOM 688 N N . ARG A 1 93 ? 15.562 -26.562 -15.984 1 92.25 93 ARG A N 1
ATOM 689 C CA . ARG A 1 93 ? 15.922 -26.578 -14.57 1 92.25 93 ARG A CA 1
ATOM 690 C C . ARG A 1 93 ? 14.852 -27.266 -13.734 1 92.25 93 ARG A C 1
ATOM 692 O O . ARG A 1 93 ? 15.172 -28.031 -12.812 1 92.25 93 ARG A O 1
ATOM 699 N N . ARG A 1 94 ? 13.617 -27.016 -14.023 1 94.25 94 ARG A N 1
ATOM 700 C CA . ARG A 1 94 ? 12.516 -27.656 -13.32 1 94.25 94 ARG A CA 1
ATOM 701 C C . ARG A 1 94 ? 12.531 -29.172 -13.539 1 94.25 94 ARG A C 1
ATOM 703 O O . ARG A 1 94 ? 12.453 -29.938 -12.586 1 94.25 94 ARG A O 1
ATOM 710 N N . GLU A 1 95 ? 12.734 -29.516 -14.766 1 94.81 95 GLU A N 1
ATOM 711 C CA . GLU A 1 95 ? 12.758 -30.938 -15.086 1 94.81 95 GLU A CA 1
ATOM 712 C C . GLU A 1 95 ? 13.914 -31.656 -14.383 1 94.81 95 GLU A C 1
ATOM 714 O O . GLU A 1 95 ? 13.75 -32.75 -13.883 1 94.81 95 GLU A O 1
ATOM 719 N N . ALA A 1 96 ? 14.984 -30.969 -14.359 1 95 96 ALA A N 1
ATOM 720 C CA . ALA A 1 96 ? 16.156 -31.531 -13.688 1 95 96 ALA A CA 1
ATOM 721 C C . ALA A 1 96 ? 15.906 -31.703 -12.195 1 95 96 ALA A C 1
ATOM 723 O O . ALA A 1 96 ? 16.484 -32.594 -11.562 1 95 96 ALA A O 1
ATOM 724 N N . ALA A 1 97 ? 15.047 -30.938 -11.664 1 91.44 97 ALA A N 1
ATOM 725 C CA . ALA A 1 97 ? 14.719 -31 -10.242 1 91.44 97 ALA A CA 1
ATOM 726 C C . ALA A 1 97 ? 13.539 -31.938 -9.992 1 91.44 97 ALA A C 1
ATOM 728 O O . ALA A 1 97 ? 13.055 -32.031 -8.867 1 91.44 97 ALA A O 1
ATOM 729 N N . GLY A 1 98 ? 13.023 -32.562 -11.008 1 91.88 98 GLY A N 1
ATOM 730 C CA . GLY A 1 98 ? 11.938 -33.531 -10.867 1 91.88 98 GLY A CA 1
ATOM 731 C C . GLY A 1 98 ? 10.57 -32.875 -10.82 1 91.88 98 GLY A C 1
ATOM 732 O O . GLY A 1 98 ? 9.602 -33.5 -10.367 1 91.88 98 GLY A O 1
ATOM 733 N N . LEU A 1 99 ? 10.5 -31.656 -11.266 1 92.19 99 LEU A N 1
ATOM 734 C CA . LEU A 1 99 ? 9.242 -30.922 -11.273 1 92.19 99 LEU A CA 1
ATOM 735 C C . LEU A 1 99 ? 8.617 -30.922 -12.664 1 92.19 99 LEU A C 1
ATOM 737 O O . LEU A 1 99 ? 9.289 -31.234 -13.648 1 92.19 99 LEU A O 1
ATOM 741 N N . ALA A 1 100 ? 7.297 -30.641 -12.734 1 92.38 100 ALA A N 1
ATOM 742 C CA . ALA A 1 100 ? 6.672 -30.422 -14.039 1 92.38 100 ALA A CA 1
ATOM 743 C C . ALA A 1 100 ? 7.375 -29.297 -14.797 1 92.38 100 ALA A C 1
ATOM 745 O O . ALA A 1 100 ? 7.84 -28.328 -14.195 1 92.38 100 ALA A O 1
ATOM 746 N N . PRO A 1 101 ? 7.484 -29.484 -16.094 1 92.81 101 PRO A N 1
ATOM 747 C CA . PRO A 1 101 ? 8.211 -28.484 -16.875 1 92.81 101 PRO A CA 1
ATOM 748 C C . PRO A 1 101 ? 7.629 -27.078 -16.734 1 92.81 101 PRO A C 1
ATOM 750 O O . PRO A 1 101 ? 8.344 -26.078 -16.875 1 92.81 101 PRO A O 1
ATOM 753 N N . THR A 1 102 ? 6.289 -26.984 -16.578 1 95.88 102 THR A N 1
ATOM 754 C CA . THR A 1 102 ? 5.609 -25.719 -16.297 1 95.88 102 THR A CA 1
ATOM 755 C C . THR A 1 102 ? 4.664 -25.859 -15.109 1 95.88 102 THR A C 1
ATOM 757 O O . THR A 1 102 ? 4.195 -26.953 -14.812 1 95.88 102 THR A O 1
ATOM 760 N N . PRO A 1 103 ? 4.449 -24.75 -14.367 1 97.56 103 PRO A N 1
ATOM 761 C CA . PRO A 1 103 ? 3.479 -24.828 -13.273 1 97.56 103 PRO A CA 1
ATOM 762 C C . PRO A 1 103 ? 2.068 -25.156 -13.758 1 97.56 103 PRO A C 1
ATOM 764 O O . PRO A 1 103 ? 1.729 -24.875 -14.914 1 97.56 103 PRO A O 1
ATOM 767 N N . THR A 1 104 ? 1.373 -25.766 -12.922 1 97.56 104 THR A N 1
ATOM 768 C CA . THR A 1 104 ? -0.039 -26.016 -13.188 1 97.56 104 THR A CA 1
ATOM 769 C C . THR A 1 104 ? -0.858 -24.75 -12.977 1 97.56 104 THR A C 1
ATOM 771 O O . THR A 1 104 ? -0.778 -24.125 -11.922 1 97.56 104 THR A O 1
ATOM 774 N N . LEU A 1 105 ? -1.601 -24.328 -14 1 98.12 105 LEU A N 1
ATOM 775 C CA . LEU A 1 105 ? -2.523 -23.219 -13.828 1 98.12 105 LEU A CA 1
ATOM 776 C C . LEU A 1 105 ? -3.719 -23.625 -12.977 1 98.12 105 LEU A C 1
ATOM 778 O O . LEU A 1 105 ? -4.324 -24.672 -13.203 1 98.12 105 LEU A O 1
ATOM 782 N N . VAL A 1 106 ? -3.99 -22.859 -11.992 1 98.25 106 VAL A N 1
ATOM 783 C CA . VAL A 1 106 ? -5.176 -23.031 -11.156 1 98.25 106 VAL A CA 1
ATOM 784 C C . VAL A 1 106 ? -6.066 -21.797 -11.273 1 98.25 106 VAL A C 1
ATOM 786 O O . VAL A 1 106 ? -5.656 -20.688 -10.914 1 98.25 106 VAL A O 1
ATOM 789 N N . VAL A 1 107 ? -7.289 -21.969 -11.75 1 98.06 107 VAL A N 1
ATOM 790 C CA . VAL A 1 107 ? -8.242 -20.859 -11.859 1 98.06 107 VAL A CA 1
ATOM 791 C C . VAL A 1 107 ? -9.344 -21.031 -10.82 1 98.06 107 VAL A C 1
ATOM 793 O O . VAL A 1 107 ? -9.992 -22.078 -10.75 1 98.06 107 VAL A O 1
ATOM 796 N N . VAL A 1 108 ? -9.492 -20.031 -10.008 1 97.44 108 VAL A N 1
ATOM 797 C CA . VAL A 1 108 ? -10.57 -20.031 -9.031 1 97.44 108 VAL A CA 1
ATOM 798 C C . VAL A 1 108 ? -11.789 -19.297 -9.594 1 97.44 108 VAL A C 1
ATOM 800 O O . VAL A 1 108 ? -11.695 -18.125 -9.953 1 97.44 108 VAL A O 1
ATOM 803 N N . SER A 1 109 ? -12.852 -19.969 -9.648 1 95.69 109 SER A N 1
ATOM 804 C CA . SER A 1 109 ? -14.094 -19.438 -10.195 1 95.69 109 SER A CA 1
ATOM 805 C C . SER A 1 109 ? -15.305 -20 -9.461 1 95.69 109 SER A C 1
ATOM 807 O O . SER A 1 109 ? -15.773 -21.094 -9.758 1 95.69 109 SER A O 1
ATOM 809 N N . GLY A 1 110 ? -15.891 -19.156 -8.594 1 91.44 110 GLY A N 1
ATOM 810 C CA . GLY A 1 110 ? -17.016 -19.625 -7.785 1 91.44 110 GLY A CA 1
ATOM 811 C C . GLY A 1 110 ? -18.188 -20.109 -8.609 1 91.44 110 GLY A C 1
ATOM 812 O O . GLY A 1 110 ? -18.875 -21.062 -8.227 1 91.44 110 GLY A O 1
ATOM 813 N N . SER A 1 111 ? -18.438 -19.516 -9.781 1 91 111 SER A N 1
ATOM 814 C CA . SER A 1 111 ? -19.594 -19.844 -10.609 1 91 111 SER A CA 1
ATOM 815 C C . SER A 1 111 ? -19.156 -20.453 -11.938 1 91 111 SER A C 1
ATOM 817 O O . SER A 1 111 ? -19.953 -20.562 -12.867 1 91 111 SER A O 1
ATOM 819 N N . LEU A 1 112 ? -17.906 -20.766 -12.086 1 95.5 112 LEU A N 1
ATOM 820 C CA . LEU A 1 112 ? -17.359 -21.312 -13.328 1 95.5 112 LEU A CA 1
ATOM 821 C C . LEU A 1 112 ? -17.672 -20.391 -14.508 1 95.5 112 LEU A C 1
ATOM 823 O O . LEU A 1 112 ? -18.156 -20.859 -15.539 1 95.5 112 LEU A O 1
ATOM 827 N N . SER A 1 113 ? -17.359 -19.156 -14.273 1 91.94 113 SER A N 1
ATOM 828 C CA . SER A 1 113 ? -17.672 -18.141 -15.266 1 91.94 113 SER A CA 1
ATOM 829 C C . SER A 1 113 ? -16.609 -18.078 -16.359 1 91.94 113 SER A C 1
ATOM 831 O O . SER A 1 113 ? -16.828 -17.484 -17.422 1 91.94 113 SER A O 1
ATOM 833 N N . ILE A 1 114 ? -15.43 -18.688 -16.141 1 96.25 114 ILE A N 1
ATOM 834 C CA . ILE A 1 114 ? -14.398 -18.703 -17.172 1 96.25 114 ILE A CA 1
ATOM 835 C C . ILE A 1 114 ? -14.828 -19.625 -18.312 1 96.25 114 ILE A C 1
ATOM 837 O O . ILE A 1 114 ? -15.234 -20.766 -18.078 1 96.25 114 ILE A O 1
ATOM 841 N N . PRO A 1 115 ? -14.836 -19.141 -19.547 1 96.94 115 PRO A N 1
ATOM 842 C CA . PRO A 1 115 ? -15.211 -20 -20.672 1 96.94 115 PRO A CA 1
ATOM 843 C C . PRO A 1 115 ? -14.266 -21.188 -20.859 1 96.94 115 PRO A C 1
ATOM 845 O O . PRO A 1 115 ? -13.047 -21.031 -20.75 1 96.94 115 PRO A O 1
ATOM 848 N N . PRO A 1 116 ? -14.859 -22.359 -21.109 1 96.88 116 PRO A N 1
ATOM 849 C CA . PRO A 1 116 ? -14.016 -23.531 -21.266 1 96.88 116 PRO A CA 1
ATOM 850 C C . PRO A 1 116 ? -13.023 -23.406 -22.422 1 96.88 116 PRO A C 1
ATOM 852 O O . PRO A 1 116 ? -12.008 -24.109 -22.453 1 96.88 116 PRO A O 1
ATOM 855 N N . ASP A 1 117 ? -13.258 -22.516 -23.344 1 97.19 117 ASP A N 1
ATOM 856 C CA . ASP A 1 117 ? -12.375 -22.359 -24.484 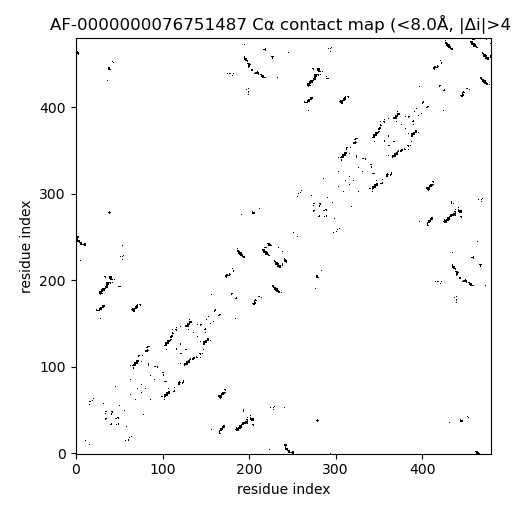1 97.19 117 ASP A CA 1
ATOM 857 C C . ASP A 1 117 ? -11.398 -21.188 -24.266 1 97.19 117 ASP A C 1
ATOM 859 O O . ASP A 1 117 ? -10.727 -20.766 -25.203 1 97.19 117 ASP A O 1
ATOM 863 N N . HIS A 1 118 ? -11.406 -20.656 -23.094 1 97.19 118 HIS A N 1
ATOM 864 C CA . HIS A 1 118 ? -10.43 -19.609 -22.797 1 97.19 118 HIS A CA 1
ATOM 865 C C . HIS A 1 118 ? -9.008 -20.078 -23.078 1 97.19 118 HIS A C 1
ATOM 867 O O . HIS A 1 118 ? -8.648 -21.203 -22.719 1 97.19 118 HIS A O 1
ATOM 873 N N . ALA A 1 119 ? -8.18 -19.281 -23.656 1 96.5 119 ALA A N 1
ATOM 874 C CA . ALA A 1 119 ? -6.855 -19.656 -24.141 1 96.5 119 ALA A CA 1
ATOM 875 C C . ALA A 1 119 ? -5.984 -20.188 -23.016 1 96.5 119 ALA A C 1
ATOM 877 O O . ALA A 1 119 ? -5.199 -21.125 -23.219 1 96.5 119 ALA A O 1
ATOM 878 N N . SER A 1 120 ? -6.109 -19.609 -21.828 1 96.44 120 SER A N 1
ATOM 879 C CA . SER A 1 120 ? -5.301 -20.047 -20.703 1 96.44 120 SER A CA 1
ATOM 880 C C . SER A 1 120 ? -5.598 -21.484 -20.328 1 96.44 120 SER A C 1
ATOM 882 O O . SER A 1 120 ? -4.75 -22.172 -19.75 1 96.44 120 SER A O 1
ATOM 884 N N . LEU A 1 121 ? -6.809 -21.969 -20.625 1 97.38 121 LEU A N 1
ATOM 885 C CA . LEU A 1 121 ? -7.203 -23.344 -20.297 1 97.38 121 LEU A CA 1
ATOM 886 C C . LEU A 1 121 ? -6.863 -24.297 -21.438 1 97.38 121 LEU A C 1
ATOM 888 O O . LEU A 1 121 ? -6.09 -25.234 -21.25 1 97.38 121 LEU A O 1
ATOM 892 N N . VAL A 1 122 ? -7.273 -23.969 -22.594 1 96.75 122 VAL A N 1
ATOM 893 C CA . VAL A 1 122 ? -7.234 -24.922 -23.688 1 96.75 122 VAL A CA 1
ATOM 894 C C . VAL A 1 122 ? -5.809 -25.047 -24.219 1 96.75 122 VAL A C 1
ATOM 896 O O . VAL A 1 122 ? -5.445 -26.078 -24.797 1 96.75 122 VAL A O 1
ATOM 899 N N . ARG A 1 123 ? -4.996 -24.062 -24.047 1 96.69 123 ARG A N 1
ATOM 900 C CA . ARG A 1 123 ? -3.635 -24.094 -24.578 1 96.69 123 ARG A CA 1
ATOM 901 C C . ARG A 1 123 ? -2.627 -24.359 -23.453 1 96.69 123 ARG A C 1
ATOM 903 O O . ARG A 1 123 ? -1.419 -24.234 -23.672 1 96.69 123 ARG A O 1
ATOM 910 N N . ALA A 1 124 ? -3.16 -24.688 -22.344 1 95.5 124 ALA A N 1
ATOM 911 C CA . ALA A 1 124 ? -2.27 -24.938 -21.219 1 95.5 124 ALA A CA 1
ATOM 912 C C . ALA A 1 124 ? -1.373 -26.141 -21.469 1 95.5 124 ALA A C 1
ATOM 914 O O . ALA A 1 124 ? -1.853 -27.203 -21.891 1 95.5 124 ALA A O 1
ATOM 915 N N . PRO A 1 125 ? -0.068 -26.062 -21.234 1 93.81 125 PRO A N 1
ATOM 916 C CA . PRO A 1 125 ? 0.84 -27.188 -21.453 1 93.81 125 PRO A CA 1
ATOM 917 C C . PRO A 1 125 ? 0.608 -28.328 -20.453 1 93.81 125 PRO A C 1
ATOM 919 O O . PRO A 1 125 ? 0.944 -29.469 -20.734 1 93.81 125 PRO A O 1
ATOM 922 N N . VAL A 1 126 ? 0.176 -27.984 -19.297 1 93.25 126 VAL A N 1
ATOM 923 C CA . VAL A 1 126 ? -0.242 -28.922 -18.25 1 93.25 126 VAL A CA 1
ATOM 924 C C . VAL A 1 126 ? -1.731 -28.734 -17.969 1 93.25 126 VAL A C 1
ATOM 926 O O . VAL A 1 126 ? -2.227 -27.609 -17.906 1 93.25 126 VAL A O 1
ATOM 929 N N . ARG A 1 127 ? -2.477 -29.906 -17.859 1 96.19 127 ARG A N 1
ATOM 930 C CA . ARG A 1 127 ? -3.912 -29.812 -17.625 1 96.19 127 ARG A CA 1
ATOM 931 C C . ARG A 1 127 ? -4.211 -28.922 -16.406 1 96.19 127 ARG A C 1
ATOM 933 O O . ARG A 1 127 ? -3.746 -29.203 -15.305 1 96.19 127 ARG A O 1
ATOM 940 N N . PRO A 1 128 ? -4.984 -27.891 -16.594 1 97.88 128 PRO A N 1
ATOM 941 C CA . PRO A 1 128 ? -5.273 -26.953 -15.508 1 97.88 128 PRO A CA 1
ATOM 942 C C . PRO A 1 128 ? -6.23 -27.531 -14.469 1 97.88 128 PRO A C 1
ATOM 944 O O . PRO A 1 128 ? -6.824 -28.594 -14.695 1 97.88 128 PRO A O 1
ATOM 947 N N . ILE A 1 129 ? -6.223 -26.844 -13.367 1 97.94 129 ILE A N 1
ATOM 948 C CA . ILE A 1 129 ? -7.207 -27.094 -12.328 1 97.94 129 ILE A CA 1
ATOM 949 C C . ILE A 1 129 ? -8.148 -25.906 -12.203 1 97.94 129 ILE A C 1
ATOM 951 O O . ILE A 1 129 ? -7.707 -24.75 -12.25 1 97.94 129 ILE A O 1
ATOM 955 N N . VAL A 1 130 ? -9.422 -26.125 -12.117 1 97.94 130 VAL A N 1
ATOM 956 C CA . VAL A 1 130 ? -10.391 -25.078 -11.82 1 97.94 130 VAL A CA 1
ATOM 957 C C . VAL A 1 130 ? -11.062 -25.359 -10.477 1 97.94 130 VAL A C 1
ATOM 959 O O . VAL A 1 130 ? -11.617 -26.438 -10.266 1 97.94 130 VAL A O 1
ATOM 962 N N . VAL A 1 131 ? -10.922 -24.391 -9.555 1 97.5 131 VAL A N 1
ATOM 963 C CA . VAL A 1 131 ? -11.539 -24.484 -8.242 1 97.5 131 VAL A CA 1
ATOM 964 C C . VAL A 1 131 ? -12.891 -23.766 -8.258 1 97.5 131 VAL A C 1
ATOM 966 O O . VAL A 1 131 ? -12.984 -22.609 -8.695 1 97.5 131 VAL A O 1
ATOM 969 N N . THR A 1 132 ? -13.867 -24.406 -7.777 1 95.94 132 THR A N 1
ATOM 970 C CA . THR A 1 132 ? -15.195 -23.797 -7.832 1 95.94 132 THR A CA 1
ATOM 971 C C . THR A 1 132 ? -15.953 -24.031 -6.527 1 95.94 132 THR A C 1
ATOM 973 O O . THR A 1 132 ? -15.406 -24.609 -5.582 1 95.94 132 THR A O 1
ATOM 976 N N . GLY A 1 133 ? -17.062 -23.359 -6.379 1 89.12 133 GLY A N 1
ATOM 977 C CA . GLY A 1 133 ? -17.922 -23.516 -5.215 1 89.12 133 GLY A CA 1
ATOM 978 C C . GLY A 1 133 ? -18.969 -24.609 -5.379 1 89.12 133 GLY A C 1
ATOM 979 O O . GLY A 1 133 ? -19.109 -25.172 -6.461 1 89.12 133 GLY A O 1
ATOM 980 N N . PRO A 1 134 ? -19.656 -24.859 -4.27 1 84 134 PRO A N 1
ATOM 981 C CA . PRO A 1 134 ? -20.625 -25.953 -4.262 1 84 134 PRO A CA 1
ATOM 982 C C . PRO A 1 134 ? -21.844 -25.656 -5.141 1 84 134 PRO A C 1
ATOM 984 O O . PRO A 1 134 ? -22.531 -26.594 -5.559 1 84 134 PRO A O 1
ATOM 987 N N . ASP A 1 135 ? -22.031 -24.453 -5.52 1 87.75 135 ASP A N 1
ATOM 988 C CA . ASP A 1 135 ? -23.25 -24.078 -6.215 1 87.75 135 ASP A CA 1
ATOM 989 C C . ASP A 1 135 ? -23 -23.828 -7.699 1 87.75 135 ASP A C 1
ATOM 991 O O . ASP A 1 135 ? -23.844 -23.266 -8.398 1 87.75 135 ASP A O 1
ATOM 995 N N . ALA A 1 136 ? -21.891 -24.25 -8.156 1 92.44 136 ALA A N 1
ATOM 996 C CA . ALA A 1 136 ? -21.578 -24.031 -9.562 1 92.44 136 ALA A CA 1
ATOM 997 C C . ALA A 1 136 ? -22.531 -24.797 -10.469 1 92.44 136 ALA A C 1
ATOM 999 O O . ALA A 1 136 ? -22.875 -25.953 -10.188 1 92.44 136 ALA A O 1
ATOM 1000 N N . PRO A 1 137 ? -23.016 -24.203 -11.578 1 94.44 137 PRO A N 1
ATOM 1001 C CA . PRO A 1 137 ? -23.938 -24.875 -12.5 1 94.44 137 PRO A CA 1
ATOM 1002 C C . PRO A 1 137 ? -23.344 -26.156 -13.086 1 94.44 137 PRO A C 1
ATOM 1004 O O . PRO A 1 137 ? -22.203 -26.172 -13.539 1 94.44 137 PRO A O 1
ATOM 1007 N N . ALA A 1 138 ? -24.203 -27.156 -13.188 1 95.31 138 ALA A N 1
ATOM 1008 C CA . ALA A 1 138 ? -23.766 -28.484 -13.617 1 95.31 138 ALA A CA 1
ATOM 1009 C C . ALA A 1 138 ? -23.297 -28.453 -15.07 1 95.31 138 ALA A C 1
ATOM 1011 O O . ALA A 1 138 ? -22.359 -29.156 -15.445 1 95.31 138 ALA A O 1
ATOM 1012 N N . ASP A 1 139 ? -23.984 -27.734 -15.859 1 96.31 139 ASP A N 1
ATOM 1013 C CA . ASP A 1 139 ? -23.641 -27.672 -17.281 1 96.31 139 ASP A CA 1
ATOM 1014 C C . ASP A 1 139 ? -22.266 -27.031 -17.484 1 96.31 139 ASP A C 1
ATOM 1016 O O . ASP A 1 139 ? -21.469 -27.516 -18.281 1 96.31 139 ASP A O 1
ATOM 1020 N N . ARG A 1 140 ? -22 -25.984 -16.766 1 96.56 140 ARG A N 1
ATOM 1021 C CA . ARG A 1 140 ? -20.703 -25.344 -16.859 1 96.56 140 ARG A CA 1
ATOM 1022 C C . ARG A 1 140 ? -19.609 -26.266 -16.328 1 96.56 140 ARG A C 1
ATOM 1024 O O . ARG A 1 140 ? -18.5 -26.312 -16.875 1 96.56 140 ARG A O 1
ATOM 1031 N N . ARG A 1 141 ? -19.922 -26.938 -15.25 1 96.5 141 ARG A N 1
ATOM 1032 C CA . ARG A 1 141 ? -18.969 -27.891 -14.695 1 96.5 141 ARG A CA 1
ATOM 1033 C C . ARG A 1 141 ? -18.562 -28.922 -15.727 1 96.5 141 ARG A C 1
ATOM 1035 O O . ARG A 1 141 ? -17.375 -29.203 -15.914 1 96.5 141 ARG A O 1
ATOM 1042 N N . ARG A 1 142 ? -19.531 -29.484 -16.359 1 97.19 142 ARG A N 1
ATOM 1043 C CA . ARG A 1 142 ? -19.266 -30.5 -17.375 1 97.19 142 ARG A CA 1
ATOM 1044 C C . ARG A 1 142 ? -18.375 -29.953 -18.484 1 97.19 142 ARG A C 1
ATOM 1046 O O . ARG A 1 142 ? -17.453 -30.625 -18.938 1 97.19 142 ARG A O 1
ATOM 1053 N N . ALA A 1 143 ? -18.719 -28.781 -18.891 1 97.56 143 ALA A N 1
ATOM 1054 C CA . ALA A 1 143 ? -17.938 -28.141 -19.969 1 97.56 143 ALA A CA 1
ATOM 1055 C C . ALA A 1 143 ? -16.5 -27.938 -19.547 1 97.56 143 ALA A C 1
ATOM 1057 O O . ALA A 1 143 ? -15.57 -28.219 -20.312 1 97.56 143 ALA A O 1
ATOM 1058 N N . ILE A 1 144 ? -16.266 -27.438 -18.359 1 97.94 144 ILE A N 1
ATOM 1059 C CA . ILE A 1 144 ? -14.93 -27.141 -17.859 1 97.94 144 ILE A CA 1
ATOM 1060 C C . ILE A 1 144 ? -14.164 -28.453 -17.656 1 97.94 144 ILE A C 1
ATOM 1062 O O . ILE A 1 144 ? -12.953 -28.516 -17.891 1 97.94 144 ILE A O 1
ATOM 1066 N N . GLU A 1 145 ? -14.859 -29.547 -17.219 1 97.31 145 GLU A N 1
ATOM 1067 C CA . GLU A 1 145 ? -14.242 -30.844 -16.953 1 97.31 145 GLU A CA 1
ATOM 1068 C C . GLU A 1 145 ? -13.625 -31.422 -18.203 1 97.31 145 GLU A C 1
ATOM 1070 O O . GLU A 1 145 ? -12.758 -32.312 -18.141 1 97.31 145 GLU A O 1
ATOM 1075 N N . GLU A 1 146 ? -13.992 -30.969 -19.328 1 97.81 146 GLU A N 1
ATOM 1076 C CA . GLU A 1 146 ? -13.414 -31.422 -20.594 1 97.81 146 GLU A CA 1
ATOM 1077 C C . GLU A 1 146 ? -11.984 -30.938 -20.75 1 97.81 146 GLU A C 1
ATOM 1079 O O . GLU A 1 146 ? -11.18 -31.562 -21.438 1 97.81 146 GLU A O 1
ATOM 1084 N N . VAL A 1 147 ? -11.664 -29.859 -20.078 1 97.62 147 VAL A N 1
ATOM 1085 C CA . VAL A 1 147 ? -10.383 -29.234 -20.391 1 97.62 147 VAL A CA 1
ATOM 1086 C C . VAL A 1 147 ? -9.586 -29.047 -19.094 1 97.62 147 VAL A C 1
ATOM 1088 O O . VAL A 1 147 ? -8.398 -28.703 -19.141 1 97.62 147 VAL A O 1
ATOM 1091 N N . ALA A 1 148 ? -10.148 -29.25 -17.953 1 98 148 ALA A N 1
ATOM 1092 C CA . ALA A 1 148 ? -9.5 -29.016 -16.656 1 98 148 ALA A CA 1
ATOM 1093 C C . ALA A 1 148 ? -10.016 -29.984 -15.602 1 98 148 ALA A C 1
ATOM 1095 O O . ALA A 1 148 ? -11.094 -30.562 -15.766 1 98 148 ALA A O 1
ATOM 1096 N N . ASP A 1 149 ? -9.242 -30.219 -14.586 1 97.12 149 ASP A N 1
ATOM 1097 C CA . ASP A 1 149 ? -9.742 -30.891 -13.383 1 97.12 149 ASP A CA 1
ATOM 1098 C C . ASP A 1 149 ? -10.523 -29.906 -12.5 1 97.12 149 ASP A C 1
ATOM 1100 O O . ASP A 1 149 ? -10.023 -28.828 -12.188 1 97.12 149 ASP A O 1
ATOM 1104 N N . VAL A 1 150 ? -11.719 -30.281 -12.141 1 96.5 150 VAL A N 1
ATOM 1105 C CA . VAL A 1 150 ? -12.539 -29.391 -11.32 1 96.5 150 VAL A CA 1
ATOM 1106 C C . VAL A 1 150 ? -12.484 -29.844 -9.859 1 96.5 150 VAL A C 1
ATOM 1108 O O . VAL A 1 150 ? -12.719 -31.016 -9.555 1 96.5 150 VAL A O 1
ATOM 1111 N N . VAL A 1 151 ? -12.102 -28.922 -8.984 1 93.62 151 VAL A N 1
ATOM 1112 C CA . VAL A 1 151 ? -12.023 -29.156 -7.543 1 93.62 151 VAL A CA 1
ATOM 1113 C C . VAL A 1 151 ? -13.102 -28.344 -6.828 1 93.62 151 VAL A C 1
ATOM 1115 O O . VAL A 1 151 ? -13.227 -27.125 -7.035 1 93.62 151 VAL A O 1
ATOM 1118 N N . ASP A 1 152 ? -13.938 -29.016 -6.07 1 89.38 152 ASP A N 1
ATOM 1119 C CA . ASP A 1 152 ? -14.984 -28.375 -5.277 1 89.38 152 ASP A CA 1
ATOM 1120 C C . ASP A 1 152 ? -14.664 -28.438 -3.787 1 89.38 152 ASP A C 1
ATOM 1122 O O . ASP A 1 152 ? -15.117 -29.344 -3.084 1 89.38 152 ASP A O 1
ATOM 1126 N N . ASP A 1 153 ? -13.828 -27.562 -3.338 1 78.62 153 ASP A N 1
ATOM 1127 C CA . ASP A 1 153 ? -13.398 -27.547 -1.944 1 78.62 153 ASP A CA 1
ATOM 1128 C C . ASP A 1 153 ? -13.258 -26.109 -1.438 1 78.62 153 ASP A C 1
ATOM 1130 O O . ASP A 1 153 ? -12.672 -25.266 -2.115 1 78.62 153 ASP A O 1
ATOM 1134 N N . VAL A 1 154 ? -13.836 -25.938 -0.298 1 78.62 154 VAL A N 1
ATOM 1135 C CA . VAL A 1 154 ? -13.734 -24.625 0.334 1 78.62 154 VAL A CA 1
ATOM 1136 C C . VAL A 1 154 ? -12.305 -24.391 0.821 1 78.62 154 VAL A C 1
ATOM 1138 O O . VAL A 1 154 ? -11.797 -23.266 0.772 1 78.62 154 VAL A O 1
ATOM 1141 N N . ASP A 1 155 ? -11.664 -25.438 1.184 1 91.12 155 ASP A N 1
ATOM 1142 C CA . ASP A 1 155 ? -10.258 -25.375 1.557 1 91.12 155 ASP A CA 1
ATOM 1143 C C . ASP A 1 155 ? -9.367 -25.812 0.398 1 91.12 155 ASP A C 1
ATOM 1145 O O . ASP A 1 155 ? -8.586 -26.766 0.529 1 91.12 155 ASP A O 1
ATOM 1149 N N . PHE A 1 156 ? -9.461 -25.062 -0.701 1 95.19 156 PHE A N 1
ATOM 1150 C CA . PHE A 1 156 ? -8.82 -25.531 -1.926 1 95.19 156 PHE A CA 1
ATOM 1151 C C . PHE A 1 156 ? -7.301 -25.469 -1.802 1 95.19 156 PHE A C 1
ATOM 1153 O O . PHE A 1 156 ? -6.586 -26.203 -2.479 1 95.19 156 PHE A O 1
ATOM 1160 N N . VAL A 1 157 ? -6.746 -24.625 -0.916 1 98 157 VAL A N 1
ATOM 1161 C CA . VAL A 1 157 ? -5.301 -24.547 -0.738 1 98 157 VAL A CA 1
ATOM 1162 C C . VAL A 1 157 ? -4.766 -25.875 -0.221 1 98 157 VAL A C 1
ATOM 1164 O O . VAL A 1 157 ? -3.812 -26.438 -0.775 1 98 157 VAL A O 1
ATOM 1167 N N . ALA A 1 158 ? -5.406 -26.406 0.8 1 96.94 158 ALA A N 1
ATOM 1168 C CA . ALA A 1 158 ? -5.027 -27.719 1.33 1 96.94 158 ALA A CA 1
ATOM 1169 C C . ALA A 1 158 ? -5.191 -28.812 0.274 1 96.94 158 ALA A C 1
ATOM 1171 O O . ALA A 1 158 ? -4.359 -29.703 0.166 1 96.94 158 ALA A O 1
ATOM 1172 N N . ALA A 1 159 ? -6.289 -28.719 -0.47 1 96.56 159 ALA A N 1
ATOM 1173 C CA . ALA A 1 159 ? -6.555 -29.703 -1.519 1 96.56 159 ALA A CA 1
ATOM 1174 C C . ALA A 1 159 ? -5.465 -29.672 -2.588 1 96.56 159 ALA A C 1
ATOM 1176 O O . ALA A 1 159 ? -5.059 -30.719 -3.098 1 96.56 159 ALA A O 1
ATOM 1177 N N . LEU A 1 160 ? -5.004 -28.484 -2.994 1 97.88 160 LEU A N 1
ATOM 1178 C CA . LEU A 1 160 ? -3.943 -28.359 -3.986 1 97.88 160 LEU A CA 1
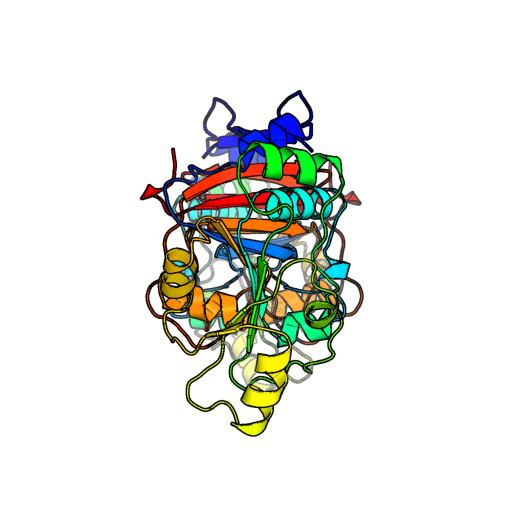ATOM 1179 C C . LEU A 1 160 ? -2.623 -28.891 -3.447 1 97.88 160 LEU A C 1
ATOM 1181 O O . LEU A 1 160 ? -1.88 -29.562 -4.168 1 97.88 160 LEU A O 1
ATOM 1185 N N . HIS A 1 161 ? -2.322 -28.609 -2.141 1 97.62 161 HIS A N 1
ATOM 1186 C CA . HIS A 1 161 ? -1.127 -29.188 -1.521 1 97.62 161 HIS A CA 1
ATOM 1187 C C . HIS A 1 161 ? -1.172 -30.703 -1.522 1 97.62 161 HIS A C 1
ATOM 1189 O O . HIS A 1 161 ? -0.162 -31.359 -1.787 1 97.62 161 HIS A O 1
ATOM 1195 N N . ALA A 1 162 ? -2.328 -31.234 -1.255 1 95.88 162 ALA A N 1
ATOM 1196 C CA . ALA A 1 162 ? -2.502 -32.688 -1.225 1 95.88 162 ALA A CA 1
ATOM 1197 C C . ALA A 1 162 ? -2.283 -33.281 -2.607 1 95.88 162 ALA A C 1
ATOM 1199 O O . ALA A 1 162 ? -1.922 -34.469 -2.727 1 95.88 162 ALA A O 1
ATOM 1200 N N . ARG A 1 163 ? -2.465 -32.531 -3.658 1 94.19 163 ARG A N 1
ATOM 1201 C CA . ARG A 1 163 ? -2.252 -32.969 -5.031 1 94.19 163 ARG A CA 1
ATOM 1202 C C . ARG A 1 163 ? -0.782 -32.844 -5.422 1 94.19 163 ARG A C 1
ATOM 1204 O O . ARG A 1 163 ? -0.413 -33.125 -6.562 1 94.19 163 ARG A O 1
ATOM 1211 N N . GLY A 1 164 ? 0.046 -32.344 -4.445 1 95 164 GLY A N 1
ATOM 1212 C CA . GLY A 1 164 ? 1.48 -32.281 -4.676 1 95 164 GLY A CA 1
ATOM 1213 C C . GLY A 1 164 ? 1.957 -30.891 -5.082 1 95 164 GLY A C 1
ATOM 1214 O O . GLY A 1 164 ? 3.145 -30.703 -5.348 1 95 164 GLY A O 1
ATOM 1215 N N . LEU A 1 165 ? 1.059 -29.969 -5.223 1 97.25 165 LEU A N 1
ATOM 1216 C CA . LEU A 1 165 ? 1.456 -28.594 -5.508 1 97.25 165 LEU A CA 1
ATOM 1217 C C . LEU A 1 165 ? 1.903 -27.891 -4.234 1 97.25 165 LEU A C 1
ATOM 1219 O O . LEU A 1 165 ? 1.119 -27.172 -3.611 1 97.25 165 LEU A O 1
ATOM 1223 N N . SER A 1 166 ? 3.148 -28.016 -3.881 1 97.31 166 SER A N 1
ATOM 1224 C CA . SER A 1 166 ? 3.674 -27.562 -2.6 1 97.31 166 SER A CA 1
ATOM 1225 C C . SER A 1 166 ? 3.852 -26.047 -2.584 1 97.31 166 SER A C 1
ATOM 1227 O O . SER A 1 166 ? 3.586 -25.391 -1.572 1 97.31 166 SER A O 1
ATOM 1229 N N . GLN A 1 167 ? 4.359 -25.5 -3.65 1 98.44 167 GLN A N 1
ATOM 1230 C CA . GLN A 1 167 ? 4.578 -24.062 -3.764 1 98.44 167 GLN A CA 1
ATOM 1231 C C . GLN A 1 167 ? 3.518 -23.422 -4.645 1 98.44 167 GLN A C 1
ATOM 1233 O O . GLN A 1 167 ? 3.545 -23.562 -5.867 1 98.44 167 GLN A O 1
ATOM 1238 N N . LEU A 1 168 ? 2.604 -22.703 -4 1 98.81 168 LEU A N 1
ATOM 1239 C CA . LEU A 1 168 ? 1.545 -22.016 -4.734 1 98.81 168 LEU A CA 1
ATOM 1240 C C . LEU A 1 168 ? 1.857 -20.531 -4.875 1 98.81 168 LEU A C 1
ATOM 1242 O O . LEU A 1 168 ? 2.291 -19.875 -3.916 1 98.81 168 LEU A O 1
ATOM 1246 N N . LEU A 1 169 ? 1.771 -20.016 -6.059 1 98.81 169 LEU A N 1
ATOM 1247 C CA . LEU A 1 169 ? 1.857 -18.578 -6.359 1 98.81 169 LEU A CA 1
ATOM 1248 C C . LEU A 1 169 ? 0.497 -18.031 -6.773 1 98.81 169 LEU A C 1
ATOM 1250 O O . LEU A 1 169 ? -0.108 -18.516 -7.73 1 98.81 169 LEU A O 1
ATOM 1254 N N . CYS A 1 170 ? -0.008 -17.078 -6.059 1 98.81 170 CYS A N 1
ATOM 1255 C CA . CYS A 1 170 ? -1.302 -16.484 -6.383 1 98.81 170 CYS A CA 1
ATOM 1256 C C . CYS A 1 170 ? -1.136 -15.062 -6.918 1 98.81 170 CYS A C 1
ATOM 1258 O O . CYS A 1 170 ? -0.598 -14.195 -6.23 1 98.81 170 CYS A O 1
ATOM 1260 N N . GLU A 1 171 ? -1.609 -14.773 -8.062 1 97.5 171 GLU A N 1
ATOM 1261 C CA . GLU A 1 171 ? -1.427 -13.484 -8.734 1 97.5 171 GLU A CA 1
ATOM 1262 C C . GLU A 1 171 ? -2.721 -12.68 -8.734 1 97.5 171 GLU A C 1
ATOM 1264 O O . GLU A 1 171 ? -2.803 -11.633 -9.383 1 97.5 171 GLU A O 1
ATOM 1269 N N . GLY A 1 172 ? -3.705 -13.078 -7.949 1 90.94 172 GLY A N 1
ATOM 1270 C CA . GLY A 1 172 ? -4.957 -12.344 -7.898 1 90.94 172 GLY A CA 1
ATOM 1271 C C . GLY A 1 172 ? -6.18 -13.234 -8.023 1 90.94 172 GLY A C 1
ATOM 1272 O O . GLY A 1 172 ? -6.055 -14.453 -8.18 1 90.94 172 GLY A O 1
ATOM 1273 N N . GLY A 1 173 ? -7.445 -12.609 -7.836 1 95.5 173 GLY A N 1
ATOM 1274 C CA . GLY A 1 173 ? -7.543 -11.156 -7.738 1 95.5 173 GLY A CA 1
ATOM 1275 C C . GLY A 1 173 ? -7.789 -10.672 -6.32 1 95.5 173 GLY A C 1
ATOM 1276 O O . GLY A 1 173 ? -7.633 -11.438 -5.363 1 95.5 173 GLY A O 1
ATOM 1277 N N . PRO A 1 174 ? -8.203 -9.383 -6.16 1 97.06 174 PRO A N 1
ATOM 1278 C CA . PRO A 1 174 ? -8.375 -8.742 -4.855 1 97.06 174 PRO A CA 1
ATOM 1279 C C . PRO A 1 174 ? -9.352 -9.492 -3.951 1 97.06 174 PRO A C 1
ATOM 1281 O O . PRO A 1 174 ? -9.094 -9.641 -2.752 1 97.06 174 PRO A O 1
ATOM 1284 N N . ARG A 1 175 ? -10.484 -10.031 -4.496 1 95.94 175 ARG A N 1
ATOM 1285 C CA . ARG A 1 175 ? -11.453 -10.758 -3.686 1 95.94 175 ARG A CA 1
ATOM 1286 C C . ARG A 1 175 ? -10.875 -12.078 -3.189 1 95.94 175 ARG A C 1
ATOM 1288 O O . ARG A 1 175 ? -11.109 -12.469 -2.043 1 95.94 175 ARG A O 1
ATOM 1295 N N . LEU A 1 176 ? -10.188 -12.766 -4.098 1 96.56 176 LEU A N 1
ATOM 1296 C CA . LEU A 1 176 ? -9.516 -14 -3.693 1 96.56 176 LEU A CA 1
ATOM 1297 C C . LEU A 1 176 ? -8.484 -13.727 -2.605 1 96.56 176 LEU A C 1
ATOM 1299 O O . LEU A 1 176 ? -8.398 -14.469 -1.627 1 96.56 176 LEU A O 1
ATOM 1303 N N . PHE A 1 177 ? -7.641 -12.664 -2.719 1 98.19 177 PHE A N 1
ATOM 1304 C CA . PHE A 1 177 ? -6.652 -12.297 -1.709 1 98.19 177 PHE A CA 1
ATOM 1305 C C . PHE A 1 177 ? -7.312 -12.133 -0.344 1 98.19 177 PHE A C 1
ATOM 1307 O O . PHE A 1 177 ? -6.844 -12.688 0.65 1 98.19 177 PHE A O 1
ATOM 1314 N N . ALA A 1 178 ? -8.43 -11.391 -0.302 1 96.75 178 ALA A N 1
ATOM 1315 C CA . ALA A 1 178 ? -9.148 -11.164 0.951 1 96.75 178 ALA A CA 1
ATOM 1316 C C . ALA A 1 178 ? -9.641 -12.484 1.544 1 96.75 178 ALA A C 1
ATOM 1318 O O . ALA A 1 178 ? -9.531 -12.703 2.752 1 96.75 178 ALA A O 1
ATOM 1319 N N . SER A 1 179 ? -10.211 -13.336 0.725 1 95.12 179 SER A N 1
ATOM 1320 C CA . SER A 1 179 ? -10.742 -14.609 1.2 1 95.12 179 SER A CA 1
ATOM 1321 C C . SER A 1 179 ? -9.633 -15.5 1.759 1 95.12 179 SER A C 1
ATOM 1323 O O . SER A 1 179 ? -9.82 -16.172 2.777 1 95.12 179 SER A O 1
ATOM 1325 N N . LEU A 1 180 ? -8.477 -15.547 1.059 1 96.69 180 LEU A N 1
ATOM 1326 C CA . LEU A 1 180 ? -7.344 -16.344 1.518 1 96.69 180 LEU A CA 1
ATOM 1327 C C . LEU A 1 180 ? -6.785 -15.797 2.826 1 96.69 180 LEU A C 1
ATOM 1329 O O . LEU A 1 180 ? -6.352 -16.562 3.689 1 96.69 180 LEU A O 1
ATOM 1333 N N . THR A 1 181 ? -6.746 -14.445 2.949 1 97.12 181 THR A N 1
ATOM 1334 C CA . THR A 1 181 ? -6.32 -13.82 4.199 1 97.12 181 THR A CA 1
ATOM 1335 C C . THR A 1 181 ? -7.262 -14.203 5.34 1 97.12 181 THR A C 1
ATOM 1337 O O . THR A 1 181 ? -6.809 -14.578 6.426 1 97.12 181 THR A O 1
ATOM 1340 N N . ALA A 1 182 ? -8.555 -14.117 5.078 1 95.19 182 ALA A N 1
ATOM 1341 C CA . ALA A 1 182 ? -9.555 -14.453 6.086 1 95.19 182 ALA A CA 1
ATOM 1342 C C . ALA A 1 182 ? -9.422 -15.906 6.531 1 95.19 182 ALA A C 1
ATOM 1344 O O . ALA A 1 182 ? -9.648 -16.234 7.699 1 95.19 182 ALA A O 1
ATOM 1345 N N . ALA A 1 183 ? -9.07 -16.766 5.633 1 94.56 183 ALA A N 1
ATOM 1346 C CA . ALA A 1 183 ? -8.93 -18.188 5.914 1 94.56 183 ALA A CA 1
ATOM 1347 C C . ALA A 1 183 ? -7.578 -18.5 6.555 1 94.56 183 ALA A C 1
ATOM 1349 O O . ALA A 1 183 ? -7.293 -19.641 6.895 1 94.56 183 ALA A O 1
ATOM 1350 N N . ASP A 1 184 ? -6.684 -17.484 6.676 1 96 184 ASP A N 1
ATOM 1351 C CA . ASP A 1 184 ? -5.34 -17.609 7.23 1 96 184 ASP A CA 1
ATOM 1352 C C . ASP A 1 184 ? -4.48 -18.547 6.379 1 96 184 ASP A C 1
ATOM 1354 O O . ASP A 1 184 ? -3.705 -19.344 6.914 1 96 184 ASP A O 1
ATOM 1358 N N . ASP A 1 185 ? -4.641 -18.391 5.07 1 96.88 185 ASP A N 1
ATOM 1359 C CA . ASP A 1 185 ? -3.926 -19.281 4.16 1 96.88 185 ASP A CA 1
ATOM 1360 C C . ASP A 1 185 ? -2.707 -18.594 3.555 1 96.88 185 ASP A C 1
ATOM 1362 O O . ASP A 1 185 ? -1.862 -19.25 2.936 1 96.88 185 ASP A O 1
ATOM 1366 N N . VAL A 1 186 ? -2.555 -17.281 3.729 1 98 186 VAL A N 1
ATOM 1367 C CA . VAL A 1 186 ? -1.474 -16.531 3.104 1 98 186 VAL A CA 1
ATOM 1368 C C . VAL A 1 186 ? -0.189 -16.703 3.91 1 98 186 VAL A C 1
ATOM 1370 O O . VAL A 1 186 ? -0.114 -16.281 5.066 1 98 186 VAL A O 1
ATOM 1373 N N . ASP A 1 187 ? 0.821 -17.266 3.303 1 98.56 187 ASP A N 1
ATOM 1374 C CA . ASP A 1 187 ? 2.086 -17.5 3.994 1 98.56 187 ASP A CA 1
ATOM 1375 C C . ASP A 1 187 ? 3.09 -16.391 3.689 1 98.56 187 ASP A C 1
ATOM 1377 O O . ASP A 1 187 ? 3.941 -16.062 4.52 1 98.56 187 ASP A O 1
ATOM 1381 N N . GLU A 1 188 ? 3.059 -15.883 2.445 1 98.38 188 GLU A N 1
ATOM 1382 C CA . GLU A 1 188 ? 3.994 -14.867 1.983 1 98.38 188 GLU A CA 1
ATOM 1383 C C . GLU A 1 188 ? 3.311 -13.875 1.045 1 98.38 188 GLU A C 1
ATOM 1385 O O . GLU A 1 188 ? 2.34 -14.219 0.369 1 98.38 188 GLU A O 1
ATOM 1390 N N . ILE A 1 189 ? 3.83 -12.688 1.027 1 98.75 189 ILE A N 1
ATOM 1391 C CA . ILE A 1 189 ? 3.402 -11.672 0.071 1 98.75 189 ILE A CA 1
ATOM 1392 C C . ILE A 1 189 ? 4.621 -11.023 -0.576 1 98.75 189 ILE A C 1
ATOM 1394 O O . ILE A 1 189 ? 5.492 -10.492 0.118 1 98.75 189 ILE A O 1
ATOM 1398 N N . CYS A 1 190 ? 4.727 -11.156 -1.8 1 98.88 190 CYS A N 1
ATOM 1399 C CA . CYS A 1 190 ? 5.605 -10.32 -2.615 1 98.88 190 CYS A CA 1
ATOM 1400 C C . CYS A 1 190 ? 4.855 -9.117 -3.168 1 98.88 190 CYS A C 1
ATOM 1402 O O . CYS A 1 190 ? 4.012 -9.258 -4.055 1 98.88 190 CYS A O 1
ATOM 1404 N N . LEU A 1 191 ? 5.145 -7.965 -2.629 1 98.88 191 LEU A N 1
ATOM 1405 C CA . LEU A 1 191 ? 4.461 -6.73 -2.996 1 98.88 191 LEU A CA 1
ATOM 1406 C C . LEU A 1 191 ? 5.406 -5.781 -3.725 1 98.88 191 LEU A C 1
ATOM 1408 O O . LEU A 1 191 ? 6.469 -5.434 -3.201 1 98.88 191 LEU A O 1
ATOM 1412 N N . THR A 1 192 ? 5.07 -5.438 -4.922 1 98.81 192 THR A N 1
ATOM 1413 C CA . THR A 1 192 ? 5.754 -4.359 -5.625 1 98.81 192 THR A CA 1
ATOM 1414 C C . THR A 1 192 ? 5.023 -3.033 -5.422 1 98.81 192 THR A C 1
ATOM 1416 O O . THR A 1 192 ? 3.807 -2.953 -5.605 1 98.81 192 THR A O 1
ATOM 1419 N N . ILE A 1 193 ? 5.723 -2.049 -4.977 1 98.88 193 ILE A N 1
ATOM 1420 C CA . ILE A 1 193 ? 5.195 -0.69 -4.891 1 98.88 193 ILE A CA 1
ATOM 1421 C C . ILE A 1 193 ? 5.711 0.137 -6.066 1 98.88 193 ILE A C 1
ATOM 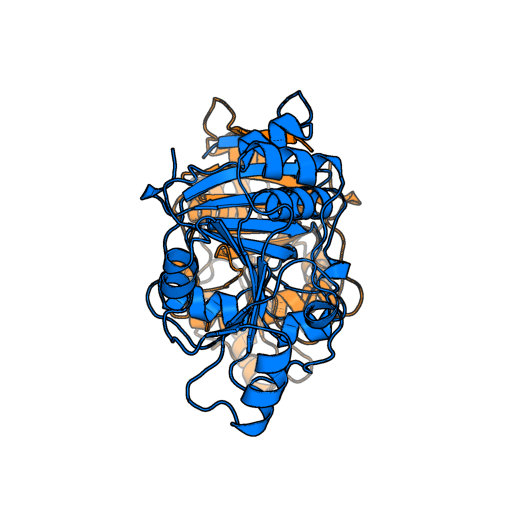1423 O O . ILE A 1 193 ? 6.906 0.434 -6.148 1 98.88 193 ILE A O 1
ATOM 1427 N N . SER A 1 194 ? 4.801 0.406 -7.008 1 98.75 194 SER A N 1
ATOM 1428 C CA . SER A 1 194 ? 5.113 1.299 -8.117 1 98.75 194 SER A CA 1
ATOM 1429 C C . SER A 1 194 ? 5.219 2.746 -7.652 1 98.75 194 SER A C 1
ATOM 1431 O O . SER A 1 194 ? 4.359 3.229 -6.91 1 98.75 194 SER A O 1
ATOM 1433 N N . PRO A 1 195 ? 6.258 3.5 -8.062 1 98.44 195 PRO A N 1
ATOM 1434 C CA . PRO A 1 195 ? 6.457 4.867 -7.57 1 98.44 195 PRO A CA 1
ATOM 1435 C C . PRO A 1 195 ? 5.543 5.879 -8.258 1 98.44 195 PRO A C 1
ATOM 1437 O O . PRO A 1 195 ? 6.027 6.801 -8.922 1 98.44 195 PRO A O 1
ATOM 1440 N N . GLN A 1 196 ? 4.301 5.742 -8.039 1 97.88 196 GLN A N 1
ATOM 1441 C CA . GLN A 1 196 ? 3.301 6.652 -8.578 1 97.88 196 GLN A CA 1
ATOM 1442 C C . GLN A 1 196 ? 2.064 6.707 -7.688 1 97.88 196 GLN A C 1
ATOM 1444 O O . GLN A 1 196 ? 1.822 5.789 -6.898 1 97.88 196 GLN A O 1
ATOM 1449 N N . LEU A 1 197 ? 1.332 7.781 -7.812 1 97.75 197 LEU A N 1
ATOM 1450 C CA . LEU A 1 197 ? -0.005 7.891 -7.238 1 97.75 197 LEU A CA 1
ATOM 1451 C C . LEU A 1 197 ? -1.07 7.551 -8.273 1 97.75 197 LEU A C 1
ATOM 1453 O O . LEU A 1 197 ? -1.129 8.172 -9.336 1 97.75 197 LEU A O 1
ATOM 1457 N N . ALA A 1 198 ? -1.886 6.562 -7.926 1 96.94 198 ALA A N 1
ATOM 1458 C CA . ALA A 1 198 ? -2.99 6.207 -8.812 1 96.94 198 ALA A CA 1
ATOM 1459 C C . ALA A 1 198 ? -4.156 7.184 -8.656 1 96.94 198 ALA A C 1
ATOM 1461 O O . ALA A 1 198 ? -4.941 7.371 -9.586 1 96.94 198 ALA A O 1
ATOM 1462 N N . GLY A 1 199 ? -4.238 7.766 -7.453 1 96.38 199 GLY A N 1
ATOM 1463 C CA . GLY A 1 199 ? -5.355 8.648 -7.176 1 96.38 199 GLY A CA 1
ATOM 1464 C C . GLY A 1 199 ? -6.648 7.906 -6.891 1 96.38 199 GLY A C 1
ATOM 1465 O O . GLY A 1 199 ? -6.625 6.723 -6.543 1 96.38 199 GLY A O 1
ATOM 1466 N N . GLY A 1 200 ? -7.766 8.664 -6.895 1 94.94 200 GLY A N 1
ATOM 1467 C CA . GLY A 1 200 ? -9.07 8.055 -6.676 1 94.94 200 GLY A CA 1
ATOM 1468 C C . GLY A 1 200 ? -9.484 7.109 -7.785 1 94.94 200 GLY A C 1
ATOM 1469 O O . GLY A 1 200 ? -8.953 7.18 -8.898 1 94.94 200 GLY A O 1
ATOM 1470 N N . GLY A 1 201 ? -10.438 6.172 -7.414 1 93.88 201 GLY A N 1
ATOM 1471 C CA . GLY A 1 201 ? -10.977 5.293 -8.438 1 93.88 201 GLY A CA 1
ATOM 1472 C C . GLY A 1 201 ? -10.664 3.828 -8.195 1 93.88 201 GLY A C 1
ATOM 1473 O O . GLY A 1 201 ? -11.562 3.045 -7.871 1 93.88 201 GLY A O 1
ATOM 1474 N N . PRO A 1 202 ? -9.328 3.465 -8.312 1 94 202 PRO A N 1
ATOM 1475 C CA . PRO A 1 202 ? -8.977 2.051 -8.164 1 94 202 PRO A CA 1
ATOM 1476 C C . PRO A 1 202 ? -9.211 1.527 -6.75 1 94 202 PRO A C 1
ATOM 1478 O O . PRO A 1 202 ? -9.188 2.301 -5.789 1 94 202 PRO A O 1
ATOM 1481 N N . GLY A 1 203 ? -9.438 0.16 -6.625 1 95.06 203 GLY A N 1
ATOM 1482 C CA . GLY A 1 203 ? -9.492 -0.49 -5.324 1 95.06 203 GLY A CA 1
ATOM 1483 C C . GLY A 1 203 ? -8.125 -0.883 -4.793 1 95.06 203 GLY A C 1
ATOM 1484 O O . GLY A 1 203 ? -7.105 -0.393 -5.273 1 95.06 203 GLY A O 1
ATOM 1485 N N . ARG A 1 204 ? -8.148 -1.713 -3.752 1 96.5 204 ARG A N 1
ATOM 1486 C CA . ARG A 1 204 ? -6.945 -2.271 -3.15 1 96.5 204 ARG A CA 1
ATOM 1487 C C . ARG A 1 204 ? -6.613 -3.633 -3.754 1 96.5 204 ARG A C 1
ATOM 1489 O O . ARG A 1 204 ? -7.379 -4.164 -4.562 1 96.5 204 ARG A O 1
ATOM 1496 N N . ILE A 1 205 ? -5.508 -4.152 -3.348 1 97.94 205 ILE A N 1
ATOM 1497 C CA . ILE A 1 205 ? -5.094 -5.484 -3.771 1 97.94 205 ILE A CA 1
ATOM 1498 C C . ILE A 1 205 ? -5.832 -6.539 -2.951 1 97.94 205 ILE A C 1
ATOM 1500 O O . ILE A 1 205 ? -5.812 -7.727 -3.293 1 97.94 205 ILE A O 1
ATOM 1504 N N . SER A 1 206 ? -6.496 -6.215 -1.899 1 97.38 206 SER A N 1
ATOM 1505 C CA . SER A 1 206 ? -7.348 -7.066 -1.078 1 97.38 206 SER A CA 1
ATOM 1506 C C . SER A 1 206 ? -8.742 -6.469 -0.918 1 97.38 206 SER A C 1
ATOM 1508 O O . SER A 1 206 ? -8.898 -5.391 -0.342 1 97.38 206 SER A O 1
ATOM 1510 N N . ALA A 1 207 ? -9.742 -7.102 -1.422 1 93.75 207 ALA A N 1
ATOM 1511 C CA . ALA A 1 207 ? -11.094 -6.551 -1.439 1 93.75 207 ALA A CA 1
ATOM 1512 C C . ALA A 1 207 ? -12.117 -7.613 -1.051 1 93.75 207 ALA A C 1
ATOM 1514 O O . ALA A 1 207 ? -12.125 -8.711 -1.604 1 93.75 207 ALA A O 1
ATOM 1515 N N . GLY A 1 208 ? -12.953 -7.355 -0.218 1 92.81 208 GLY A N 1
ATOM 1516 C CA . GLY A 1 208 ? -13.977 -8.266 0.259 1 92.81 208 GLY A CA 1
ATOM 1517 C C . GLY A 1 208 ? -14.531 -7.887 1.62 1 92.81 208 GLY A C 1
ATOM 1518 O O . GLY A 1 208 ? -14.273 -6.781 2.111 1 92.81 208 GLY A O 1
ATOM 1519 N N . PRO A 1 209 ? -15.336 -8.75 2.211 1 91.44 209 PRO A N 1
ATOM 1520 C CA . PRO A 1 209 ? -15.914 -8.445 3.523 1 91.44 209 PRO A CA 1
ATOM 1521 C C . PRO A 1 209 ? -14.859 -8.297 4.613 1 91.44 209 PRO A C 1
ATOM 1523 O O . PRO A 1 209 ? -13.734 -8.773 4.457 1 91.44 209 PRO A O 1
ATOM 1526 N N . HIS A 1 210 ? -15.242 -7.578 5.578 1 89.56 210 HIS A N 1
ATOM 1527 C CA . HIS A 1 210 ? -14.375 -7.391 6.738 1 89.56 210 HIS A CA 1
ATOM 1528 C C . HIS A 1 210 ? -14.016 -8.727 7.379 1 89.56 210 HIS A C 1
ATOM 1530 O O . HIS A 1 210 ? -14.875 -9.594 7.535 1 89.56 210 HIS A O 1
ATOM 1536 N N . SER A 1 211 ? -12.797 -8.898 7.531 1 82.25 211 SER A N 1
ATOM 1537 C CA . SER A 1 211 ? -12.281 -9.992 8.344 1 82.25 211 SER A CA 1
ATOM 1538 C C . SER A 1 211 ? -11.68 -9.477 9.648 1 82.25 211 SER A C 1
ATOM 1540 O O . SER A 1 211 ? -10.883 -8.539 9.641 1 82.25 211 SER A O 1
ATOM 1542 N N . PRO A 1 212 ? -12.188 -10.078 10.711 1 77.38 212 PRO A N 1
ATOM 1543 C CA . PRO A 1 212 ? -11.633 -9.609 11.977 1 77.38 212 PRO A CA 1
ATOM 1544 C C . PRO A 1 212 ? -10.172 -10.008 12.164 1 77.38 212 PRO A C 1
ATOM 1546 O O . PRO A 1 212 ? -9.672 -10.891 11.461 1 77.38 212 PRO A O 1
ATOM 1549 N N . ASP A 1 213 ? -9.391 -9.297 12.93 1 87 213 ASP A N 1
ATOM 1550 C CA . ASP A 1 213 ? -8.039 -9.609 13.398 1 87 213 ASP A CA 1
ATOM 1551 C C . ASP A 1 213 ? -7.023 -9.484 12.266 1 87 213 ASP A C 1
ATOM 1553 O O . ASP A 1 213 ? -6.797 -10.438 11.523 1 87 213 ASP A O 1
ATOM 1557 N N . PRO A 1 214 ? -6.379 -8.531 12.102 1 92.81 214 PRO A N 1
ATOM 1558 C CA . PRO A 1 214 ? -5.277 -8.43 11.141 1 92.81 214 PRO A CA 1
ATOM 1559 C C . PRO A 1 214 ? -4.23 -9.531 11.328 1 92.81 214 PRO A C 1
ATOM 1561 O O . PRO A 1 214 ? -4.105 -10.086 12.422 1 92.81 214 PRO A O 1
ATOM 1564 N N . ARG A 1 215 ? -3.629 -9.969 10.258 1 96 215 ARG A N 1
ATOM 1565 C CA . ARG A 1 215 ? -2.578 -10.977 10.312 1 96 215 ARG A CA 1
ATOM 1566 C C . ARG A 1 215 ? -1.196 -10.328 10.328 1 96 215 ARG A C 1
ATOM 1568 O O . ARG A 1 215 ? -0.862 -9.547 9.438 1 96 215 ARG A O 1
ATOM 1575 N N . SER A 1 216 ? -0.398 -10.727 11.289 1 96.94 216 SER A N 1
ATOM 1576 C CA . SER A 1 216 ? 0.936 -10.148 11.414 1 96.94 216 SER A CA 1
ATOM 1577 C C . SER A 1 216 ? 1.897 -10.75 10.398 1 96.94 216 SER A C 1
ATOM 1579 O O . SER A 1 216 ? 1.833 -11.945 10.102 1 96.94 216 SER A O 1
ATOM 1581 N N . LEU A 1 217 ? 2.775 -9.961 9.922 1 98.38 217 LEU A N 1
ATOM 1582 C CA . LEU A 1 217 ? 3.809 -10.375 8.977 1 98.38 217 LEU A CA 1
ATOM 1583 C C . LEU A 1 217 ? 5.191 -9.969 9.469 1 98.38 217 LEU A C 1
ATOM 1585 O O . LEU A 1 217 ? 5.312 -9.117 10.359 1 98.38 217 LEU A O 1
ATOM 1589 N N . ALA A 1 218 ? 6.18 -10.641 8.961 1 98.5 218 ALA A N 1
ATOM 1590 C CA . ALA A 1 218 ? 7.582 -10.258 9.109 1 98.5 218 ALA A CA 1
ATOM 1591 C C . ALA A 1 218 ? 8.188 -9.875 7.766 1 98.5 218 ALA A C 1
ATOM 1593 O O . ALA A 1 218 ? 7.898 -10.492 6.742 1 98.5 218 ALA A O 1
ATOM 1594 N N . LEU A 1 219 ? 9.039 -8.852 7.77 1 98.75 219 LEU A N 1
ATOM 1595 C CA . LEU A 1 219 ? 9.711 -8.391 6.559 1 98.75 219 LEU A CA 1
ATOM 1596 C C . LEU A 1 219 ? 10.93 -9.258 6.25 1 98.75 219 LEU A C 1
ATOM 1598 O O . LEU A 1 219 ? 11.836 -9.375 7.082 1 98.75 219 LEU A O 1
ATOM 1602 N N . ALA A 1 220 ? 10.945 -9.836 5.082 1 98.31 220 ALA A N 1
ATOM 1603 C CA . ALA A 1 220 ? 12.07 -10.68 4.684 1 98.31 220 ALA A CA 1
ATOM 1604 C C . ALA A 1 220 ? 13.148 -9.859 3.98 1 98.31 220 ALA A C 1
ATOM 1606 O O . ALA A 1 220 ? 14.328 -9.953 4.32 1 98.31 220 ALA A O 1
ATOM 1607 N N . HIS A 1 221 ? 12.758 -9.039 2.971 1 98.44 221 HIS A N 1
ATOM 1608 C CA . HIS A 1 221 ? 13.742 -8.195 2.293 1 98.44 221 HIS A CA 1
ATOM 1609 C C . HIS A 1 221 ? 13.062 -7.047 1.552 1 98.44 221 HIS A C 1
ATOM 1611 O O . HIS A 1 221 ? 11.844 -7.039 1.392 1 98.44 221 HIS A O 1
ATOM 1617 N N . VAL A 1 222 ? 13.82 -6.094 1.196 1 98.88 222 VAL A N 1
ATOM 1618 C CA . VAL A 1 222 ? 13.461 -4.977 0.331 1 98.88 222 VAL A CA 1
ATOM 1619 C C . VAL A 1 222 ? 14.445 -4.887 -0.833 1 98.88 222 VAL A C 1
ATOM 1621 O O . VAL A 1 222 ? 15.656 -4.785 -0.623 1 98.88 222 VAL A O 1
ATOM 1624 N N . VAL A 1 223 ? 13.93 -4.969 -1.995 1 98.88 223 VAL A N 1
ATOM 1625 C CA . VAL A 1 223 ? 14.703 -4.73 -3.209 1 98.88 223 VAL A CA 1
ATOM 1626 C C . VAL A 1 223 ? 14.234 -3.439 -3.877 1 98.88 223 VAL A C 1
ATOM 1628 O O . VAL A 1 223 ? 13.039 -3.133 -3.875 1 98.88 223 VAL A O 1
ATOM 1631 N N . GLU A 1 224 ? 15.125 -2.65 -4.371 1 98.81 224 GLU A N 1
ATOM 1632 C CA . GLU A 1 224 ? 14.805 -1.38 -5.016 1 98.81 224 GLU A CA 1
ATOM 1633 C C . GLU A 1 224 ? 15.367 -1.323 -6.434 1 98.81 224 GLU A C 1
ATOM 1635 O O . GLU A 1 224 ? 16.484 -1.786 -6.684 1 98.81 224 GLU A O 1
ATOM 1640 N N . ASP A 1 225 ? 14.57 -0.856 -7.355 1 98.5 225 ASP A N 1
ATOM 1641 C CA . ASP A 1 225 ? 15 -0.575 -8.719 1 98.5 225 ASP A CA 1
ATOM 1642 C C . ASP A 1 225 ? 14.383 0.723 -9.234 1 98.5 225 ASP A C 1
ATOM 1644 O O . ASP A 1 225 ? 13.227 0.736 -9.68 1 98.5 225 ASP A O 1
ATOM 1648 N N . GLU A 1 226 ? 15.109 1.855 -9.305 1 96.06 226 GLU A N 1
ATOM 1649 C CA . GLU A 1 226 ? 14.688 3.146 -9.836 1 96.06 226 GLU A CA 1
ATOM 1650 C C . GLU A 1 226 ? 13.375 3.604 -9.195 1 96.06 226 GLU A C 1
ATOM 1652 O O . GLU A 1 226 ? 12.43 3.973 -9.891 1 96.06 226 GLU A O 1
ATOM 1657 N N . GLY A 1 227 ? 13.281 3.49 -7.938 1 97.62 227 GLY A N 1
ATOM 1658 C CA . GLY A 1 227 ? 12.141 3.996 -7.188 1 97.62 227 GLY A CA 1
ATOM 1659 C C . GLY A 1 227 ? 11.055 2.957 -6.977 1 97.62 227 GLY A C 1
ATOM 1660 O O . GLY A 1 227 ? 10.117 3.176 -6.203 1 97.62 227 GLY A O 1
ATOM 1661 N N . VAL A 1 228 ? 11.156 1.862 -7.723 1 98.75 228 VAL A N 1
ATOM 1662 C CA . VAL A 1 228 ? 10.266 0.724 -7.5 1 98.75 228 VAL A CA 1
ATOM 1663 C C . VAL A 1 228 ? 10.75 -0.084 -6.301 1 98.75 228 VAL A C 1
ATOM 1665 O O . VAL A 1 228 ? 11.945 -0.363 -6.172 1 98.75 228 VAL A O 1
ATOM 1668 N N . LEU A 1 229 ? 9.875 -0.391 -5.395 1 98.94 229 LEU A N 1
ATOM 1669 C CA . LEU A 1 229 ? 10.234 -1.254 -4.273 1 98.94 229 LEU A CA 1
ATOM 1670 C C . LEU A 1 229 ? 9.586 -2.627 -4.418 1 98.94 229 LEU A C 1
ATOM 1672 O O . LEU A 1 229 ? 8.391 -2.729 -4.691 1 98.94 229 LEU A O 1
ATOM 1676 N N . LEU A 1 230 ? 10.375 -3.658 -4.359 1 98.94 230 LEU A N 1
ATOM 1677 C CA . LEU A 1 230 ? 9.906 -5.039 -4.285 1 98.94 230 LEU A CA 1
ATOM 1678 C C . LEU A 1 230 ? 10.094 -5.598 -2.877 1 98.94 230 LEU A C 1
ATOM 1680 O O . LEU A 1 230 ? 11.219 -5.855 -2.449 1 98.94 230 LEU A O 1
ATOM 1684 N N . LEU A 1 231 ? 8.969 -5.758 -2.203 1 98.94 231 LEU A N 1
ATOM 1685 C CA . LEU A 1 231 ? 8.961 -6.172 -0.804 1 98.94 231 LEU A CA 1
ATOM 1686 C C . LEU A 1 231 ? 8.57 -7.641 -0.671 1 98.94 231 LEU A C 1
ATOM 1688 O O . LEU A 1 231 ? 7.672 -8.109 -1.37 1 98.94 231 LEU A O 1
ATOM 1692 N N . ARG A 1 232 ? 9.203 -8.32 0.195 1 98.81 232 ARG A N 1
ATOM 1693 C CA . ARG A 1 232 ? 8.758 -9.656 0.581 1 98.81 232 ARG A CA 1
ATOM 1694 C C . ARG A 1 232 ? 8.469 -9.727 2.076 1 98.81 232 ARG A C 1
ATOM 1696 O O . ARG A 1 232 ? 9.344 -9.445 2.896 1 98.81 232 ARG A O 1
ATOM 1703 N N . TYR A 1 233 ? 7.246 -10.023 2.377 1 98.81 233 TYR A N 1
ATOM 1704 C CA . TYR A 1 233 ? 6.785 -10.305 3.73 1 98.81 233 TYR A CA 1
ATOM 1705 C C . TYR A 1 233 ? 6.383 -11.766 3.881 1 98.81 233 TYR A C 1
ATOM 1707 O O . TYR A 1 233 ? 5.961 -12.406 2.912 1 98.81 233 TYR A O 1
ATOM 1715 N N . CYS A 1 234 ? 6.477 -12.305 5.086 1 98.5 234 CYS A N 1
ATOM 1716 C CA . CYS A 1 234 ? 6.059 -13.68 5.348 1 98.5 234 CYS A CA 1
ATOM 1717 C C . CYS A 1 234 ? 5.531 -13.82 6.77 1 98.5 234 CYS A C 1
ATOM 1719 O O . CYS A 1 234 ? 5.66 -12.906 7.582 1 98.5 234 CYS A O 1
ATOM 1721 N N . ARG A 1 235 ? 4.836 -14.945 7.004 1 97.94 235 ARG A N 1
ATOM 1722 C CA . ARG A 1 235 ? 4.539 -15.266 8.398 1 97.94 235 ARG A CA 1
ATOM 1723 C C . ARG A 1 235 ? 5.801 -15.203 9.258 1 97.94 235 ARG A C 1
ATOM 1725 O O . ARG A 1 235 ? 6.867 -15.648 8.828 1 97.94 235 ARG A O 1
ATOM 1732 N N . PRO A 1 236 ? 5.617 -14.641 10.461 1 97.06 236 PRO A N 1
ATOM 1733 C CA . PRO A 1 236 ? 6.809 -14.539 11.305 1 97.06 236 PRO A CA 1
ATOM 1734 C C . PRO A 1 236 ? 7.5 -15.883 11.516 1 97.06 236 PRO A C 1
ATOM 1736 O O . PRO A 1 236 ? 8.734 -15.945 11.57 1 97.06 236 PRO A O 1
ATOM 1739 N N . SER A 1 237 ? 6.805 -16.969 11.562 1 95.06 237 SER A N 1
ATOM 1740 C CA . SER A 1 237 ? 7.363 -18.297 11.812 1 95.06 237 SER A CA 1
ATOM 1741 C C . SER A 1 237 ? 8.164 -18.797 10.609 1 95.06 237 SER A C 1
ATOM 1743 O O . SER A 1 237 ? 8.914 -19.766 10.719 1 95.06 237 SER A O 1
ATOM 1745 N N . LEU A 1 238 ? 7.996 -18.141 9.461 1 94.25 238 LEU A N 1
ATOM 1746 C CA . LEU A 1 238 ? 8.648 -18.578 8.242 1 94.25 238 LEU A CA 1
ATOM 1747 C C . LEU A 1 238 ? 9.898 -17.734 7.957 1 94.25 238 LEU A C 1
ATOM 1749 O O . LEU A 1 238 ? 10.617 -18 6.988 1 94.25 238 LEU A O 1
ATOM 1753 N N . LEU A 1 239 ? 10.078 -16.688 8.859 1 88.75 239 LEU A N 1
ATOM 1754 C CA . LEU A 1 239 ? 11.234 -15.82 8.641 1 88.75 239 LEU A CA 1
ATOM 1755 C C . LEU A 1 239 ? 12.523 -16.531 9.055 1 88.75 239 LEU A C 1
ATOM 1757 O O . LEU A 1 239 ? 12.633 -17.016 10.18 1 88.75 239 LEU A O 1
ATOM 1761 N N . HIS A 1 240 ? 13.406 -17.047 8.203 1 72.19 240 HIS A N 1
ATOM 1762 C CA . HIS A 1 240 ? 14.672 -17.703 8.523 1 72.19 240 HIS A CA 1
ATOM 1763 C C . HIS A 1 240 ? 15.844 -16.75 8.375 1 72.19 240 HIS A C 1
ATOM 1765 O O . HIS A 1 240 ? 15.805 -15.836 7.539 1 72.19 240 HIS A O 1
ATOM 1771 N N . MET B 1 1 ? 18.438 -3.463 -10.242 1 97.19 1 MET B N 1
ATOM 1772 C CA . MET B 1 1 ? 17.812 -3.965 -9.023 1 97.19 1 MET B CA 1
ATOM 1773 C C . MET B 1 1 ? 18.859 -4.223 -7.941 1 97.19 1 MET B C 1
ATOM 1775 O O . MET B 1 1 ? 19.875 -4.867 -8.195 1 97.19 1 MET B O 1
ATOM 1779 N N . ARG B 1 2 ? 18.734 -3.65 -6.723 1 98.06 2 ARG B N 1
ATOM 1780 C CA . ARG B 1 2 ? 19.688 -3.818 -5.625 1 98.06 2 ARG B CA 1
ATOM 1781 C C . ARG B 1 2 ? 18.953 -4.125 -4.316 1 98.06 2 ARG B C 1
ATOM 1783 O O . ARG B 1 2 ? 17.906 -3.555 -4.043 1 98.06 2 ARG B O 1
ATOM 1790 N N . LEU B 1 3 ? 19.469 -5.055 -3.576 1 98.69 3 LEU B N 1
ATOM 1791 C CA . LEU B 1 3 ? 19 -5.352 -2.23 1 98.69 3 LEU B CA 1
ATOM 1792 C C . LEU B 1 3 ? 19.266 -4.176 -1.292 1 98.69 3 LEU B C 1
ATOM 1794 O O . LEU B 1 3 ? 20.344 -3.578 -1.326 1 98.69 3 LEU B O 1
ATOM 1798 N N . LEU B 1 4 ? 18.312 -3.764 -0.47 1 98.69 4 LEU B N 1
ATOM 1799 C CA . LEU B 1 4 ? 18.516 -2.736 0.544 1 98.69 4 LEU B CA 1
ATOM 1800 C C . LEU B 1 4 ? 18.891 -3.361 1.884 1 98.69 4 LEU B C 1
ATOM 1802 O O . LEU B 1 4 ? 18.25 -4.32 2.326 1 98.69 4 LEU B O 1
ATOM 1806 N N . HIS B 1 5 ? 19.859 -2.799 2.508 1 97.94 5 HIS B N 1
ATOM 1807 C CA . HIS B 1 5 ? 20.344 -3.283 3.801 1 97.94 5 HIS B CA 1
ATOM 1808 C C . HIS B 1 5 ? 20.281 -2.184 4.855 1 97.94 5 HIS B C 1
ATOM 1810 O O . HIS B 1 5 ? 20.516 -1.011 4.551 1 97.94 5 HIS B O 1
ATOM 1816 N N . PRO B 1 6 ? 19.969 -2.584 6.035 1 96.94 6 PRO B N 1
ATOM 1817 C CA . PRO B 1 6 ? 19.938 -1.565 7.09 1 96.94 6 PRO B CA 1
ATOM 1818 C C . PRO B 1 6 ? 21.328 -1.024 7.414 1 96.94 6 PRO B C 1
ATOM 1820 O O . PRO B 1 6 ? 22.297 -1.782 7.434 1 96.94 6 PRO B O 1
ATOM 1823 N N . ALA B 1 7 ? 21.422 0.257 7.578 1 95.81 7 ALA B N 1
ATOM 1824 C CA . ALA B 1 7 ? 22.641 0.869 8.094 1 95.81 7 ALA B CA 1
ATOM 1825 C C . ALA B 1 7 ? 23 0.304 9.469 1 95.81 7 ALA B C 1
ATOM 1827 O O . ALA B 1 7 ? 22.141 -0.221 10.172 1 95.81 7 ALA B O 1
ATOM 1828 N N . ALA B 1 8 ? 24.203 0.4 9.773 1 93.5 8 ALA B N 1
ATOM 1829 C CA . ALA B 1 8 ? 24.688 -0.109 11.062 1 93.5 8 ALA B CA 1
ATOM 1830 C C . ALA B 1 8 ? 24.109 0.7 12.219 1 93.5 8 ALA B C 1
ATOM 1832 O O . ALA B 1 8 ? 23.734 0.136 13.25 1 93.5 8 ALA B O 1
ATOM 1833 N N . ALA B 1 9 ? 24 1.91 12.016 1 95.06 9 ALA B N 1
ATOM 1834 C CA . ALA B 1 9 ? 23.625 2.795 13.109 1 95.06 9 ALA B CA 1
ATOM 1835 C C . ALA B 1 9 ? 22.109 3.037 13.117 1 95.06 9 ALA B C 1
ATOM 1837 O O . ALA B 1 9 ? 21.5 3.191 12.062 1 95.06 9 ALA B O 1
ATOM 1838 N N . GLU B 1 10 ? 21.578 3.143 14.344 1 97.06 10 GLU B N 1
ATOM 1839 C CA . GLU B 1 10 ? 20.188 3.562 14.516 1 97.06 10 GLU B CA 1
ATOM 1840 C C . GLU B 1 10 ? 20.031 5.066 14.297 1 97.06 10 GLU B C 1
ATOM 1842 O O . GLU B 1 10 ? 20.969 5.832 14.555 1 97.06 10 GLU B O 1
ATOM 1847 N N . LEU B 1 11 ? 18.906 5.441 13.828 1 97.88 11 LEU B N 1
ATOM 1848 C CA . LEU B 1 11 ? 18.594 6.855 13.664 1 97.88 11 LEU B CA 1
ATOM 1849 C C . LEU B 1 11 ? 18.109 7.465 14.977 1 97.88 11 LEU B C 1
ATOM 1851 O O . LEU B 1 11 ? 17.125 7.004 15.555 1 97.88 11 LEU B O 1
ATOM 1855 N N . ASP B 1 12 ? 18.828 8.453 15.43 1 95.81 12 ASP B N 1
ATOM 1856 C CA . ASP B 1 12 ? 18.297 9.234 16.547 1 95.81 12 ASP B CA 1
ATOM 1857 C C . ASP B 1 12 ? 17.438 10.391 16.031 1 95.81 12 ASP B C 1
ATOM 1859 O O . ASP B 1 12 ? 17.219 10.523 14.828 1 95.81 12 ASP B O 1
ATOM 1863 N N . ASP B 1 13 ? 16.953 11.227 16.953 1 93.19 13 ASP B N 1
ATOM 1864 C CA . ASP B 1 13 ? 16 12.266 16.578 1 93.19 13 ASP B CA 1
ATOM 1865 C C . ASP B 1 13 ? 16.641 13.305 15.656 1 93.19 13 ASP B C 1
ATOM 1867 O O . ASP B 1 13 ? 16 13.812 14.742 1 93.19 13 ASP B O 1
ATOM 1871 N N . VAL B 1 14 ? 17.859 13.602 15.906 1 93.88 14 VAL B N 1
ATOM 1872 C CA . VAL B 1 14 ? 18.578 14.578 15.094 1 93.88 14 VAL B CA 1
ATOM 1873 C C . VAL B 1 14 ? 18.719 14.047 13.672 1 93.88 14 VAL B C 1
ATOM 1875 O O . VAL B 1 14 ? 18.484 14.773 12.703 1 93.88 14 VAL B O 1
ATOM 1878 N N . ALA B 1 15 ? 19.141 12.812 13.547 1 96.62 15 ALA B N 1
ATOM 1879 C CA . ALA B 1 15 ? 19.312 12.188 12.242 1 96.62 15 ALA B CA 1
ATOM 1880 C C . ALA B 1 15 ? 17.984 12.109 11.492 1 96.62 15 ALA B C 1
ATOM 1882 O O . ALA B 1 15 ? 17.922 12.352 10.289 1 96.62 15 ALA B O 1
ATOM 1883 N N . LEU B 1 16 ? 16.938 11.773 12.219 1 97.12 16 LEU B N 1
ATOM 1884 C CA . LEU B 1 16 ? 15.609 11.703 11.625 1 97.12 16 LEU B CA 1
ATOM 1885 C C . LEU B 1 16 ? 15.156 13.07 11.133 1 97.12 16 LEU B C 1
ATOM 1887 O O . LEU B 1 16 ? 14.602 13.195 10.047 1 97.12 16 LEU B O 1
ATOM 1891 N N . GLU B 1 17 ? 15.344 14.055 11.945 1 94.94 17 GLU B N 1
ATOM 1892 C CA . GLU B 1 17 ? 14.977 15.414 11.547 1 94.94 17 GLU B CA 1
ATOM 1893 C C . GLU B 1 17 ? 15.688 15.828 10.266 1 94.94 17 GLU B C 1
ATOM 1895 O O . GLU B 1 17 ? 15.07 16.422 9.375 1 94.94 17 GLU B O 1
ATOM 1900 N N . LYS B 1 18 ? 16.969 15.539 10.18 1 95.56 18 LYS B N 1
ATOM 1901 C CA . LYS B 1 18 ? 17.734 15.859 8.977 1 95.56 18 LYS B CA 1
ATOM 1902 C C . LYS B 1 18 ? 17.203 15.086 7.77 1 95.56 18 LYS B C 1
ATOM 1904 O O . LYS B 1 18 ? 17.109 15.633 6.672 1 95.56 18 LYS B O 1
ATOM 1909 N N . LEU B 1 19 ? 16.859 13.891 8 1 97 19 LEU B N 1
ATOM 1910 C CA . LEU B 1 19 ? 16.406 12.992 6.945 1 97 19 LEU B CA 1
ATOM 1911 C C . LEU B 1 19 ? 15.102 13.484 6.34 1 97 19 LEU B C 1
ATOM 1913 O O . LEU B 1 19 ? 14.891 13.367 5.129 1 97 19 LEU B O 1
ATOM 1917 N N . TYR B 1 20 ? 14.203 14.117 7.133 1 97.5 20 TYR B N 1
ATOM 1918 C CA . TYR B 1 20 ? 12.867 14.508 6.695 1 97.5 20 TYR B CA 1
ATOM 1919 C C . TYR B 1 20 ? 12.797 16 6.41 1 97.5 20 TYR B C 1
ATOM 1921 O O . TYR B 1 20 ? 11.773 16.5 5.945 1 97.5 20 TYR B O 1
ATOM 1929 N N . ALA B 1 21 ? 13.859 16.688 6.645 1 95.38 21 ALA B N 1
ATOM 1930 C CA . ALA B 1 21 ? 13.883 18.141 6.449 1 95.38 21 ALA B CA 1
ATOM 1931 C C . ALA B 1 21 ? 13.711 18.5 4.973 1 95.38 21 ALA B C 1
ATOM 1933 O O . ALA B 1 21 ? 14.203 17.781 4.098 1 95.38 21 ALA B O 1
ATOM 1934 N N . THR B 1 22 ? 13.016 19.547 4.734 1 94.81 22 THR B N 1
ATOM 1935 C CA . THR B 1 22 ? 12.844 20.109 3.4 1 94.81 22 THR B CA 1
ATOM 1936 C C . THR B 1 22 ? 13.391 21.547 3.342 1 94.81 22 THR B C 1
ATOM 1938 O O . THR B 1 22 ? 13.57 22.188 4.379 1 94.81 22 THR B O 1
ATOM 1941 N N . ASP B 1 23 ? 13.742 21.984 2.143 1 94.75 23 ASP B N 1
ATOM 1942 C CA . ASP B 1 23 ? 14.023 23.391 1.931 1 94.75 23 ASP B CA 1
ATOM 1943 C C . ASP B 1 23 ? 12.773 24.25 2.158 1 94.75 23 ASP B C 1
ATOM 1945 O O . ASP B 1 23 ? 11.852 24.234 1.338 1 94.75 23 ASP B O 1
ATOM 1949 N N . ARG B 1 24 ? 12.75 25.062 3.238 1 94.62 24 ARG B N 1
ATOM 1950 C CA . ARG B 1 24 ? 11.547 25.781 3.654 1 94.62 24 ARG B CA 1
ATOM 1951 C C . ARG B 1 24 ? 11.219 26.891 2.676 1 94.62 24 ARG B C 1
ATOM 1953 O O . ARG B 1 24 ? 10.125 27.469 2.723 1 94.62 24 ARG B O 1
ATOM 1960 N N . SER B 1 25 ? 12.219 27.25 1.859 1 94.62 25 SER B N 1
ATOM 1961 C CA . SER B 1 25 ? 11.961 28.297 0.875 1 94.62 25 SER B CA 1
ATOM 1962 C C . SER B 1 25 ? 11.086 27.781 -0.267 1 94.62 25 SER B C 1
ATOM 1964 O O . SER B 1 25 ? 10.555 28.562 -1.054 1 94.62 25 SER B O 1
ATOM 1966 N N . VAL B 1 26 ? 10.922 26.516 -0.403 1 96.44 26 VAL B N 1
ATOM 1967 C CA . VAL B 1 26 ? 10.078 25.891 -1.412 1 96.44 26 VAL B CA 1
ATOM 1968 C C . VAL B 1 26 ? 8.789 25.391 -0.762 1 96.44 26 VAL B C 1
ATOM 1970 O O . VAL B 1 26 ? 8.812 24.375 -0.042 1 96.44 26 VAL B O 1
ATOM 1973 N N . PRO B 1 27 ? 7.656 26.016 -0.996 1 97.81 27 PRO B N 1
ATOM 1974 C CA . PRO B 1 27 ? 6.402 25.531 -0.418 1 97.81 27 PRO B CA 1
ATOM 1975 C C . PRO B 1 27 ? 6.086 24.078 -0.816 1 97.81 27 PRO B C 1
ATOM 1977 O O . PRO B 1 27 ? 6.301 23.703 -1.968 1 97.81 27 PRO B O 1
ATOM 1980 N N . ARG B 1 28 ? 5.637 23.312 0.196 1 98 28 ARG B N 1
ATOM 1981 C CA . ARG B 1 28 ? 5.387 21.891 -0.028 1 98 28 ARG B CA 1
ATOM 1982 C C . ARG B 1 28 ? 4.125 21.438 0.696 1 98 28 ARG B C 1
ATOM 1984 O O . ARG B 1 28 ? 3.783 21.969 1.755 1 98 28 ARG B O 1
ATOM 1991 N N . LEU B 1 29 ? 3.455 20.594 0.043 1 98.81 29 LEU B N 1
ATOM 1992 C CA . LEU B 1 29 ? 2.432 19.797 0.71 1 98.81 29 LEU B CA 1
ATOM 1993 C C . LEU B 1 29 ? 2.869 18.344 0.829 1 98.81 29 LEU B C 1
ATOM 1995 O O . LEU B 1 29 ? 3.07 17.672 -0.182 1 98.81 29 LEU B O 1
ATOM 1999 N N . ARG B 1 30 ? 3.047 17.891 2.045 1 98.81 30 ARG B N 1
ATOM 2000 C CA . ARG B 1 30 ? 3.479 16.531 2.391 1 98.81 30 ARG B CA 1
ATOM 2001 C C . ARG B 1 30 ? 2.334 15.734 3 1 98.81 30 ARG B C 1
ATOM 2003 O O . ARG B 1 30 ? 1.695 16.188 3.955 1 98.81 30 ARG B O 1
ATOM 2010 N N . MET B 1 31 ? 2.086 14.594 2.387 1 98.81 31 MET B N 1
ATOM 2011 C CA . MET B 1 31 ? 1.117 13.648 2.945 1 98.81 31 MET B CA 1
ATOM 2012 C C . MET B 1 31 ? 1.783 12.711 3.943 1 98.81 31 MET B C 1
ATOM 2014 O O . MET B 1 31 ? 2.904 12.25 3.717 1 98.81 31 MET B O 1
ATOM 2018 N N . ASN B 1 32 ? 1.104 12.406 5.043 1 98.69 32 ASN B N 1
ATOM 2019 C CA . ASN B 1 32 ? 1.576 11.43 6.016 1 98.69 32 ASN B CA 1
ATOM 2020 C C . ASN B 1 32 ? 0.504 10.391 6.336 1 98.69 32 ASN B C 1
ATOM 2022 O O . ASN B 1 32 ? -0.501 10.703 6.977 1 98.69 32 ASN B O 1
ATOM 2026 N N . PHE B 1 33 ? 0.712 9.109 5.922 1 98.56 33 PHE B N 1
ATOM 2027 C CA . PHE B 1 33 ? -0.279 8.055 6.074 1 98.56 33 PHE B CA 1
ATOM 2028 C C . PHE B 1 33 ? 0.379 6.754 6.527 1 98.56 33 PHE B C 1
ATOM 2030 O O . PHE B 1 33 ? 1.575 6.551 6.312 1 98.56 33 PHE B O 1
ATOM 2037 N N . VAL B 1 34 ? -0.38 5.953 7.18 1 98.44 34 VAL B N 1
ATOM 2038 C CA . VAL B 1 34 ? -0.036 4.566 7.48 1 98.44 34 VAL B CA 1
ATOM 2039 C C . VAL B 1 34 ? -1.007 3.627 6.773 1 98.44 34 VAL B C 1
ATOM 2041 O O . VAL B 1 34 ? -2.205 3.91 6.684 1 98.44 34 VAL B O 1
ATOM 2044 N N . ALA B 1 35 ? -0.516 2.582 6.223 1 98.44 35 ALA B N 1
ATOM 2045 C CA . ALA B 1 35 ? -1.321 1.552 5.574 1 98.44 35 ALA B CA 1
ATOM 2046 C C . ALA B 1 35 ? -0.799 0.157 5.906 1 98.44 35 ALA B C 1
ATOM 2048 O O . ALA B 1 35 ? 0.368 -0.005 6.273 1 98.44 35 ALA B O 1
ATOM 2049 N N . SER B 1 36 ? -1.662 -0.837 5.863 1 98.44 36 SER B N 1
ATOM 2050 C CA . SER B 1 36 ? -1.241 -2.232 5.93 1 98.44 36 SER B CA 1
ATOM 2051 C C . SER B 1 36 ? -0.521 -2.654 4.652 1 98.44 36 SER B C 1
ATOM 2053 O O . SER B 1 36 ? -0.541 -1.931 3.654 1 98.44 36 SER B O 1
ATOM 2055 N N . VAL B 1 37 ? 0.114 -3.836 4.688 1 98.75 37 VAL B N 1
ATOM 2056 C CA . VAL B 1 37 ? 0.844 -4.359 3.539 1 98.75 37 VAL B CA 1
ATOM 2057 C C . VAL B 1 37 ? -0.097 -4.488 2.344 1 98.75 37 VAL B C 1
ATOM 2059 O O . VAL B 1 37 ? 0.297 -4.227 1.204 1 98.75 37 VAL B O 1
ATOM 2062 N N . ASP B 1 38 ? -1.321 -4.828 2.596 1 98.31 38 ASP B N 1
ATOM 2063 C CA . ASP B 1 38 ? -2.275 -5.012 1.508 1 98.31 38 ASP B CA 1
ATOM 2064 C C . ASP B 1 38 ? -3.068 -3.732 1.248 1 98.31 38 ASP B C 1
ATOM 2066 O O . ASP B 1 38 ? -4.145 -3.773 0.648 1 98.31 38 ASP B O 1
ATOM 2070 N N . GLY B 1 39 ? -2.627 -2.582 1.761 1 97.75 39 GLY B N 1
ATOM 2071 C CA . GLY B 1 39 ? -3.084 -1.275 1.317 1 97.75 39 GLY B CA 1
ATOM 2072 C C . GLY B 1 39 ? -4.273 -0.76 2.105 1 97.75 39 GLY B C 1
ATOM 2073 O O . GLY B 1 39 ? -4.941 0.187 1.685 1 97.75 39 GLY B O 1
ATOM 2074 N N . GLY B 1 40 ? -4.621 -1.396 3.217 1 97.25 40 GLY B N 1
ATOM 2075 C CA . GLY B 1 40 ? -5.715 -0.916 4.043 1 97.25 40 GLY B CA 1
ATOM 2076 C C . GLY B 1 40 ? -5.352 0.306 4.867 1 97.25 40 GLY B C 1
ATOM 2077 O O . GLY B 1 40 ? -4.238 0.397 5.395 1 97.25 40 GLY B O 1
ATOM 2078 N N . VAL B 1 41 ? -6.309 1.216 5.043 1 96.94 41 VAL B N 1
ATOM 2079 C CA . VAL B 1 41 ? -6.055 2.488 5.711 1 96.94 41 VAL B CA 1
ATOM 2080 C C . VAL B 1 41 ? -6.348 2.357 7.203 1 96.94 41 VAL B C 1
ATOM 2082 O O . VAL B 1 41 ? -6.008 3.244 7.988 1 96.94 41 VAL B O 1
ATOM 2085 N N . SER B 1 42 ? -6.98 1.241 7.598 1 95.06 42 SER B N 1
ATOM 2086 C CA . SER B 1 42 ? -7.387 1.098 8.992 1 95.06 42 SER B CA 1
ATOM 2087 C C . SER B 1 42 ? -7.531 -0.371 9.375 1 95.06 42 SER B C 1
ATOM 2089 O O . SER B 1 42 ? -7.602 -1.242 8.508 1 95.06 42 SER B O 1
ATOM 2091 N N . VAL B 1 43 ? -7.441 -0.657 10.609 1 93.06 43 VAL B N 1
ATOM 2092 C CA . VAL B 1 43 ? -7.91 -1.869 11.273 1 93.06 43 VAL B CA 1
ATOM 2093 C C . VAL B 1 43 ? -8.984 -1.516 12.297 1 93.06 43 VAL B C 1
ATOM 2095 O O . VAL B 1 43 ? -8.797 -0.607 13.109 1 93.06 43 VAL B O 1
ATOM 2098 N N . ASP B 1 44 ? -10.141 -2.182 12.188 1 87.75 44 ASP B N 1
ATOM 2099 C CA . ASP B 1 44 ? -11.289 -1.909 13.039 1 87.75 44 ASP B CA 1
ATOM 2100 C C . ASP B 1 44 ? -11.734 -0.453 12.922 1 87.75 44 ASP B C 1
ATOM 2102 O O . ASP B 1 44 ? -12.055 0.191 13.922 1 87.75 44 ASP B O 1
ATOM 2106 N N . GLY B 1 45 ? -11.57 0.087 11.773 1 88.69 45 GLY B N 1
ATOM 2107 C CA . GLY B 1 45 ? -12.148 1.382 11.445 1 88.69 45 GLY B CA 1
ATOM 2108 C C . GLY B 1 45 ? -11.234 2.545 11.797 1 88.69 45 GLY B C 1
ATOM 2109 O O . GLY B 1 45 ? -11.547 3.697 11.484 1 88.69 45 GLY B O 1
ATOM 2110 N N . LEU B 1 46 ? -10.148 2.25 12.414 1 90.62 46 LEU B N 1
ATOM 2111 C CA . LEU B 1 46 ? -9.25 3.318 12.836 1 90.62 46 LEU B CA 1
ATOM 2112 C C . LEU B 1 46 ? -7.828 3.049 12.359 1 90.62 46 LEU B C 1
ATOM 2114 O O . LEU B 1 46 ? -7.418 1.892 12.234 1 90.62 46 LEU B O 1
ATOM 2118 N N . SER B 1 47 ? -7.105 4.113 12.109 1 93.44 47 SER B N 1
ATOM 2119 C CA . SER B 1 47 ? -5.707 3.967 11.703 1 93.44 47 SER B CA 1
ATOM 2120 C C . SER B 1 47 ? -4.832 3.566 12.891 1 93.44 47 SER B C 1
ATOM 2122 O O . SER B 1 47 ? -3.711 3.086 12.703 1 93.44 47 SER B O 1
ATOM 2124 N N . ALA B 1 48 ? -5.324 3.736 14.109 1 91.62 48 ALA B N 1
ATOM 2125 C CA . ALA B 1 48 ? -4.574 3.418 15.32 1 91.62 48 ALA B CA 1
ATOM 2126 C C . ALA B 1 48 ? -4.148 1.952 15.336 1 91.62 48 ALA B C 1
ATOM 2128 O O . ALA B 1 48 ? -3.076 1.615 15.844 1 91.62 48 ALA B O 1
ATOM 2129 N N . GLY B 1 49 ? -4.973 1.106 14.734 1 93.12 49 GLY B N 1
ATOM 2130 C CA . GLY B 1 49 ? -4.664 -0.314 14.688 1 93.12 49 GLY B CA 1
ATOM 2131 C C . GLY B 1 49 ? -3.48 -0.641 13.797 1 93.12 49 GLY B C 1
ATOM 2132 O O . GLY B 1 49 ? -2.939 -1.746 13.859 1 93.12 49 GLY B O 1
ATOM 2133 N N . LEU B 1 50 ? -3.02 0.302 12.961 1 96.75 50 LEU B N 1
ATOM 2134 C CA . LEU B 1 50 ? -1.908 0.124 12.031 1 96.75 50 LEU B CA 1
ATOM 2135 C C . LEU B 1 50 ? -0.645 0.796 12.562 1 96.75 50 LEU B C 1
ATOM 2137 O O . LEU B 1 50 ? 0.446 0.583 12.031 1 96.75 50 LEU B O 1
ATOM 2141 N N . GLN B 1 51 ? -0.759 1.606 13.578 1 96.62 51 GLN B N 1
ATOM 2142 C CA . GLN B 1 51 ? 0.325 2.48 14.016 1 96.62 51 GLN B CA 1
ATOM 2143 C C . GLN B 1 51 ? 1.381 1.7 14.789 1 96.62 51 GLN B C 1
ATOM 2145 O O . GLN B 1 51 ? 1.077 0.674 15.406 1 96.62 51 GLN B O 1
ATOM 2150 N N . SER B 1 52 ? 2.568 2.078 14.719 1 97.44 52 SER B N 1
ATOM 2151 C CA . SER B 1 52 ? 3.723 1.565 15.453 1 97.44 52 SER B CA 1
ATOM 2152 C C . SER B 1 52 ? 4.445 2.684 16.188 1 97.44 52 SER B C 1
ATOM 2154 O O . SER B 1 52 ? 4.23 3.863 15.914 1 97.44 52 SER B O 1
ATOM 2156 N N . PRO B 1 53 ? 5.332 2.334 17.203 1 97.31 53 PRO B N 1
ATOM 2157 C CA . PRO B 1 53 ? 6.148 3.367 17.844 1 97.31 53 PRO B CA 1
ATOM 2158 C C . PRO B 1 53 ? 6.98 4.164 16.844 1 97.31 53 PRO B C 1
ATOM 2160 O O . PRO B 1 53 ? 7.129 5.379 16.984 1 97.31 53 PRO B O 1
ATOM 2163 N N . ALA B 1 54 ? 7.488 3.482 15.82 1 97.69 54 ALA B N 1
ATOM 2164 C CA . ALA B 1 54 ? 8.305 4.148 14.805 1 97.69 54 ALA B CA 1
ATOM 2165 C C . ALA B 1 54 ? 7.48 5.176 14.031 1 97.69 54 ALA B C 1
ATOM 2167 O O . ALA B 1 54 ? 7.926 6.309 13.828 1 97.69 54 ALA B O 1
ATOM 2168 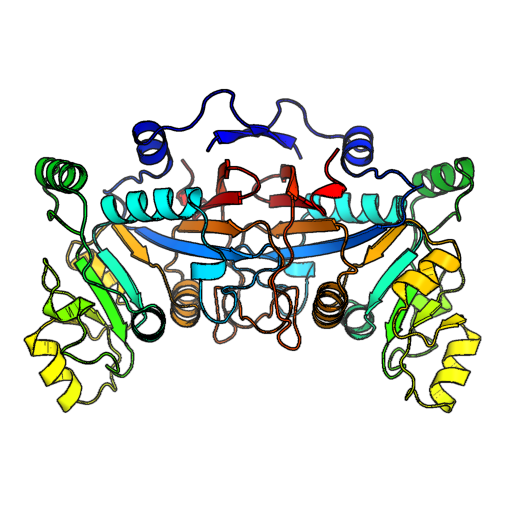N N . ASP B 1 55 ? 6.336 4.758 13.648 1 96.75 55 ASP B N 1
ATOM 2169 C CA . ASP B 1 55 ? 5.434 5.645 12.922 1 96.75 55 ASP B CA 1
ATOM 2170 C C . ASP B 1 55 ? 5.043 6.848 13.773 1 96.75 55 ASP B C 1
ATOM 2172 O O . ASP B 1 55 ? 5.043 7.984 13.297 1 96.75 55 ASP B O 1
ATOM 2176 N N . LYS B 1 56 ? 4.723 6.633 14.992 1 96.56 56 LYS B N 1
ATOM 2177 C CA . LYS B 1 56 ? 4.344 7.707 15.906 1 96.56 56 LYS B CA 1
ATOM 2178 C C . LYS B 1 56 ? 5.488 8.695 16.094 1 96.56 56 LYS B C 1
ATOM 2180 O O . LYS B 1 56 ? 5.262 9.906 16.172 1 96.56 56 LYS B O 1
ATOM 2185 N N . ARG B 1 57 ? 6.656 8.18 16.203 1 96.81 57 ARG B N 1
ATOM 2186 C CA . ARG B 1 57 ? 7.836 9.031 16.344 1 96.81 57 ARG B CA 1
ATOM 2187 C C . ARG B 1 57 ? 7.996 9.945 15.141 1 96.81 57 ARG B C 1
ATOM 2189 O O . ARG B 1 57 ? 8.211 11.156 15.297 1 96.81 57 ARG B O 1
ATOM 2196 N N . VAL B 1 58 ? 7.859 9.422 13.969 1 97.69 58 VAL B N 1
ATOM 2197 C CA . VAL B 1 58 ? 8.008 10.211 12.742 1 97.69 58 VAL B CA 1
ATOM 2198 C C . VAL B 1 58 ? 6.855 11.203 12.625 1 97.69 58 VAL B C 1
ATOM 2200 O O . VAL B 1 58 ? 7.059 12.352 12.219 1 97.69 58 VAL B O 1
ATOM 2203 N N . PHE B 1 59 ? 5.68 10.758 13.008 1 96.5 59 PHE B N 1
ATOM 2204 C CA . PHE B 1 59 ? 4.52 11.641 13.008 1 96.5 59 PHE B CA 1
ATOM 2205 C C . PHE B 1 59 ? 4.785 12.883 13.852 1 96.5 59 PHE B C 1
ATOM 2207 O O . PHE B 1 59 ? 4.543 14.008 13.406 1 96.5 59 PHE B O 1
ATOM 2214 N N . LYS B 1 60 ? 5.262 12.672 15.039 1 95.38 60 LYS B N 1
ATOM 2215 C CA . LYS B 1 60 ? 5.574 13.789 15.93 1 95.38 60 LYS B CA 1
ATOM 2216 C C . LYS B 1 60 ? 6.645 14.695 15.328 1 95.38 60 LYS B C 1
ATOM 2218 O O . LYS B 1 60 ? 6.551 15.922 15.422 1 95.38 60 LYS B O 1
ATOM 2223 N N . LEU B 1 61 ? 7.59 14.117 14.773 1 96.19 61 LEU B N 1
ATOM 2224 C CA . LEU B 1 61 ? 8.672 14.859 14.133 1 96.19 61 LEU B CA 1
ATOM 2225 C C . LEU B 1 61 ? 8.141 15.734 13 1 96.19 61 LEU B C 1
ATOM 2227 O O . LEU B 1 61 ? 8.492 16.906 12.906 1 96.19 61 LEU B O 1
ATOM 2231 N N . LEU B 1 62 ? 7.301 15.188 12.148 1 97.62 62 LEU B N 1
ATOM 2232 C CA . LEU B 1 62 ? 6.758 15.914 11 1 97.62 62 LEU B CA 1
ATOM 2233 C C . LEU B 1 62 ? 5.871 17.062 11.461 1 97.62 62 LEU B C 1
ATOM 2235 O O . LEU B 1 62 ? 5.887 18.141 10.859 1 97.62 62 LEU B O 1
ATOM 2239 N N . ARG B 1 63 ? 5.094 16.828 12.5 1 97.06 63 ARG B N 1
ATOM 2240 C CA . ARG B 1 63 ? 4.27 17.906 13.055 1 97.06 63 ARG B CA 1
ATOM 2241 C C . ARG B 1 63 ? 5.137 19.047 13.578 1 97.06 63 ARG B C 1
ATOM 2243 O O . ARG B 1 63 ? 4.77 20.219 13.469 1 97.06 63 ARG B O 1
ATOM 2250 N N . GLY B 1 64 ? 6.281 18.688 14.164 1 95.75 64 GLY B N 1
ATOM 2251 C CA . GLY B 1 64 ? 7.199 19.703 14.641 1 95.75 64 GLY B CA 1
ATOM 2252 C C . GLY B 1 64 ? 7.809 20.531 13.523 1 95.75 64 GLY B C 1
ATOM 2253 O O . GLY B 1 64 ? 8.203 21.688 13.734 1 95.75 64 GLY B O 1
ATOM 2254 N N . TRP B 1 65 ? 7.852 20.016 12.375 1 95.94 65 TRP B N 1
ATOM 2255 C CA . TRP B 1 65 ? 8.523 20.656 11.242 1 95.94 65 TRP B CA 1
ATOM 2256 C C . TRP B 1 65 ? 7.551 21.516 10.438 1 95.94 65 TRP B C 1
ATOM 2258 O O . TRP B 1 65 ? 7.934 22.547 9.891 1 95.94 65 TRP B O 1
ATOM 2268 N N . CYS B 1 66 ? 6.273 21.156 10.398 1 97.88 66 CYS B N 1
ATOM 2269 C CA . CYS B 1 66 ? 5.34 21.781 9.477 1 97.88 66 CYS B CA 1
ATOM 2270 C C . CYS B 1 66 ? 4.871 23.141 10.008 1 97.88 66 CYS B C 1
ATOM 2272 O O . CYS B 1 66 ? 5.004 23.422 11.203 1 97.88 66 CYS B O 1
ATOM 2274 N N . ASP B 1 67 ? 4.391 24 9.07 1 97.94 67 ASP B N 1
ATOM 2275 C CA . ASP B 1 67 ? 3.758 25.266 9.422 1 97.94 67 ASP B CA 1
ATOM 2276 C C . ASP B 1 67 ? 2.25 25.109 9.594 1 97.94 67 ASP B C 1
ATOM 2278 O O . ASP B 1 67 ? 1.637 25.781 10.422 1 97.94 67 ASP B O 1
ATOM 2282 N N . GLY B 1 68 ? 1.657 24.312 8.789 1 98.31 68 GLY B N 1
ATOM 2283 C CA . GLY B 1 68 ? 0.242 23.984 8.828 1 98.31 68 GLY B CA 1
ATOM 2284 C C . GLY B 1 68 ? -0.022 22.5 8.859 1 98.31 68 GLY B C 1
ATOM 2285 O O . GLY B 1 68 ? 0.568 21.734 8.086 1 98.31 68 GLY B O 1
ATOM 2286 N N . LEU B 1 69 ? -0.798 22.047 9.789 1 98.5 69 LEU B N 1
ATOM 2287 C CA . LEU B 1 69 ? -1.275 20.672 9.875 1 98.5 69 LEU B CA 1
ATOM 2288 C C . LEU B 1 69 ? -2.689 20.547 9.312 1 98.5 69 LEU B C 1
ATOM 2290 O O . LEU B 1 69 ? -3.643 21.062 9.914 1 98.5 69 LEU B O 1
ATOM 2294 N N . VAL B 1 70 ? -2.82 19.891 8.195 1 98.62 70 VAL B N 1
ATOM 2295 C CA . VAL B 1 70 ? -4.082 19.812 7.465 1 98.62 70 VAL B CA 1
ATOM 2296 C C . VAL B 1 70 ? -4.762 18.484 7.758 1 98.62 70 VAL B C 1
ATOM 2298 O O . VAL B 1 70 ? -4.117 17.422 7.734 1 98.62 70 VAL B O 1
ATOM 2301 N N . VAL B 1 71 ? -6.027 18.484 8.062 1 97.94 71 VAL B N 1
ATOM 2302 C CA . VAL B 1 71 ? -6.816 17.281 8.266 1 97.94 71 VAL B CA 1
ATOM 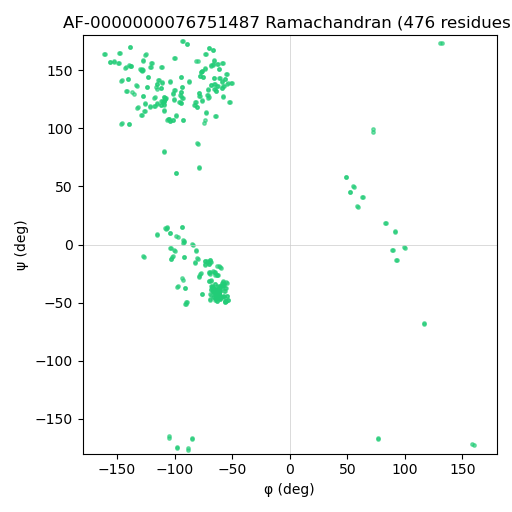2303 C C . VAL B 1 71 ? -8.242 17.5 7.777 1 97.94 71 VAL B C 1
ATOM 2305 O O . VAL B 1 71 ? -8.789 18.594 7.91 1 97.94 71 VAL B O 1
ATOM 2308 N N . ALA B 1 72 ? -8.812 16.484 7.18 1 97.31 72 ALA B N 1
ATOM 2309 C CA . ALA B 1 72 ? -10.227 16.547 6.82 1 97.31 72 ALA B CA 1
ATOM 2310 C C . ALA B 1 72 ? -11.117 16.422 8.055 1 97.31 72 ALA B C 1
ATOM 2312 O O . ALA B 1 72 ? -10.805 15.648 8.969 1 97.31 72 ALA B O 1
ATOM 2313 N N . ALA B 1 73 ? -12.242 16.984 8.008 1 96.81 73 ALA B N 1
ATOM 2314 C CA . ALA B 1 73 ? -13.172 17 9.141 1 96.81 73 ALA B CA 1
ATOM 2315 C C . ALA B 1 73 ? -13.578 15.578 9.523 1 96.81 73 ALA B C 1
ATOM 2317 O O . ALA B 1 73 ? -13.633 15.242 10.711 1 96.81 73 ALA B O 1
ATOM 2318 N N . GLY B 1 74 ? -13.883 14.789 8.508 1 95.06 74 GLY B N 1
ATOM 2319 C CA . GLY B 1 74 ? -14.266 13.414 8.797 1 95.06 74 GLY B CA 1
ATOM 2320 C C . GLY B 1 74 ? -13.227 12.664 9.609 1 95.06 74 GLY B C 1
ATOM 2321 O O . GLY B 1 74 ? -13.562 11.969 10.57 1 95.06 74 GLY B O 1
ATOM 2322 N N . THR B 1 75 ? -11.984 12.719 9.227 1 95.44 75 THR B N 1
ATOM 2323 C CA . THR B 1 75 ? -10.891 12.078 9.945 1 95.44 75 THR B CA 1
ATOM 2324 C C . THR B 1 75 ? -10.734 12.68 11.336 1 95.44 75 THR B C 1
ATOM 2326 O O . THR B 1 75 ? -10.555 11.961 12.32 1 95.44 75 THR B O 1
ATOM 2329 N N . ALA B 1 76 ? -10.766 14.008 11.438 1 96.06 76 ALA B N 1
ATOM 2330 C CA . ALA B 1 76 ? -10.648 14.68 12.734 1 96.06 76 ALA B CA 1
ATOM 2331 C C . ALA B 1 76 ? -11.695 14.156 13.711 1 96.06 76 ALA B C 1
ATOM 2333 O O . ALA B 1 76 ? -11.398 13.93 14.891 1 96.06 76 ALA B O 1
ATOM 2334 N N . LEU B 1 77 ? -12.914 14 13.258 1 95.69 77 LEU B N 1
ATOM 2335 C CA . LEU B 1 77 ? -14.008 13.523 14.102 1 95.69 77 LEU B CA 1
ATOM 2336 C C . LEU B 1 77 ? -13.812 12.062 14.469 1 95.69 77 LEU B C 1
ATOM 2338 O O . LEU B 1 77 ? -13.906 11.688 15.641 1 95.69 77 LEU B O 1
ATOM 2342 N N . ALA B 1 78 ? -13.492 11.258 13.438 1 93.25 78 ALA B N 1
ATOM 2343 C CA . ALA B 1 78 ? -13.359 9.82 13.641 1 93.25 78 ALA B CA 1
ATOM 2344 C C . ALA B 1 78 ? -12.211 9.5 14.594 1 93.25 78 ALA B C 1
ATOM 2346 O O . ALA B 1 78 ? -12.305 8.57 15.398 1 93.25 78 ALA B O 1
ATOM 2347 N N . GLU B 1 79 ? -11.117 10.242 14.461 1 92.44 79 GLU B N 1
ATOM 2348 C CA . GLU B 1 79 ? -9.922 9.977 15.258 1 92.44 79 GLU B CA 1
ATOM 2349 C C . GLU B 1 79 ? -9.922 10.805 16.531 1 92.44 79 GLU B C 1
ATOM 2351 O O . GLU B 1 79 ? -8.945 10.789 17.297 1 92.44 79 GLU B O 1
ATOM 2356 N N . ASP B 1 80 ? -10.938 11.547 16.797 1 92.31 80 ASP B N 1
ATOM 2357 C CA . ASP B 1 80 ? -11.062 12.414 17.969 1 92.31 80 ASP B CA 1
ATOM 2358 C C . ASP B 1 80 ? -9.82 13.273 18.141 1 92.31 80 ASP B C 1
ATOM 2360 O O . ASP B 1 80 ? -9.195 13.25 19.219 1 92.31 80 ASP B O 1
ATOM 2364 N N . TYR B 1 81 ? -9.57 13.992 17.141 1 94.38 81 TYR B N 1
ATOM 2365 C CA . TYR B 1 81 ? -8.398 14.867 17.141 1 94.38 81 TYR B CA 1
ATOM 2366 C C . TYR B 1 81 ? -8.453 15.859 18.297 1 94.38 81 TYR B C 1
ATOM 2368 O O . TYR B 1 81 ? -9.508 16.453 18.562 1 94.38 81 TYR B O 1
ATOM 2376 N N . GLY B 1 82 ? -7.336 16.047 19.016 1 94.12 82 GLY B N 1
ATOM 2377 C CA . GLY B 1 82 ? -7.18 17.141 19.969 1 94.12 82 GLY B CA 1
ATOM 2378 C C . GLY B 1 82 ? -6.426 18.328 19.406 1 94.12 82 GLY B C 1
ATOM 2379 O O . GLY B 1 82 ? -6.168 18.391 18.203 1 94.12 82 GLY B O 1
ATOM 2380 N N . PRO B 1 83 ? -6.191 19.297 20.359 1 94.31 83 PRO B N 1
ATOM 2381 C CA . PRO B 1 83 ? -5.367 20.422 19.922 1 94.31 83 PRO B CA 1
ATOM 2382 C C . PRO B 1 83 ? -3.969 20 19.484 1 94.31 83 PRO B C 1
ATOM 2384 O O . PRO B 1 83 ? -3.398 19.062 20.062 1 94.31 83 PRO B O 1
ATOM 2387 N N . VAL B 1 84 ? -3.471 20.656 18.469 1 94.38 84 VAL B N 1
ATOM 2388 C CA . VAL B 1 84 ? -2.102 20.406 18.031 1 94.38 84 VAL B CA 1
ATOM 2389 C C . VAL B 1 84 ? -1.12 21 19.047 1 94.38 84 VAL B C 1
ATOM 2391 O O . VAL B 1 84 ? -1.084 22.219 19.25 1 94.38 84 VAL B O 1
ATOM 2394 N N . THR B 1 85 ? -0.397 20.141 19.688 1 92.12 85 THR B N 1
ATOM 2395 C CA . THR B 1 85 ? 0.598 20.578 20.656 1 92.12 85 THR B CA 1
ATOM 2396 C C . THR B 1 85 ? 1.957 19.953 20.359 1 92.12 85 THR B C 1
ATOM 2398 O O . THR B 1 85 ? 2.039 18.922 19.688 1 92.12 85 THR B O 1
ATOM 2401 N N . LEU B 1 86 ? 3.002 20.672 20.719 1 95.44 86 LEU B N 1
ATOM 2402 C CA . LEU B 1 86 ? 4.375 20.188 20.641 1 95.44 86 LEU B CA 1
ATOM 2403 C C . LEU B 1 86 ? 5.035 20.203 22.016 1 95.44 86 LEU B C 1
ATOM 2405 O O . LEU B 1 86 ? 4.621 20.953 22.906 1 95.44 86 LEU B O 1
ATOM 2409 N N . ASP B 1 87 ? 5.977 19.328 22.172 1 93.25 87 ASP B N 1
ATOM 2410 C CA . ASP B 1 87 ? 6.723 19.391 23.422 1 93.25 87 ASP B CA 1
ATOM 2411 C C . ASP B 1 87 ? 7.543 20.672 23.516 1 93.25 87 ASP B C 1
ATOM 2413 O O . ASP B 1 87 ? 7.691 21.391 22.531 1 93.25 87 ASP B O 1
ATOM 2417 N N . ALA B 1 88 ? 8.039 20.922 24.719 1 94.44 88 ALA B N 1
ATOM 2418 C CA . ALA B 1 88 ? 8.695 22.188 25.016 1 94.44 88 ALA B CA 1
ATOM 2419 C C . ALA B 1 88 ? 9.945 22.375 24.172 1 94.44 88 ALA B C 1
ATOM 2421 O O . ALA B 1 88 ? 10.219 23.484 23.688 1 94.44 88 ALA B O 1
ATOM 2422 N N . GLU B 1 89 ? 10.602 21.375 23.984 1 92.94 89 GLU B N 1
ATOM 2423 C CA . GLU B 1 89 ? 11.852 21.453 23.234 1 92.94 89 GLU B CA 1
ATOM 2424 C C . GLU B 1 89 ? 11.594 21.812 21.766 1 92.94 89 GLU B C 1
ATOM 2426 O O . GLU B 1 89 ? 12.25 22.688 21.219 1 92.94 89 GLU B O 1
ATOM 2431 N N . ARG B 1 90 ? 10.648 21.203 21.172 1 92.38 90 ARG B N 1
ATOM 2432 C CA . ARG B 1 90 ? 10.305 21.469 19.781 1 92.38 90 ARG B CA 1
ATOM 2433 C C . ARG B 1 90 ? 9.734 22.875 19.609 1 92.38 90 ARG B C 1
ATOM 2435 O O . ARG B 1 90 ? 10.047 23.578 18.641 1 92.38 90 ARG B O 1
ATOM 2442 N N . ARG B 1 91 ? 9.008 23.25 20.578 1 94.69 91 ARG B N 1
ATOM 2443 C CA . ARG B 1 91 ? 8.453 24.594 20.562 1 94.69 91 ARG B CA 1
ATOM 2444 C C . ARG B 1 91 ? 9.562 25.641 20.609 1 94.69 91 ARG B C 1
ATOM 2446 O O . ARG B 1 91 ? 9.539 26.625 19.844 1 94.69 91 ARG B O 1
ATOM 2453 N N . ALA B 1 92 ? 10.492 25.375 21.469 1 94.81 92 ALA B N 1
ATOM 2454 C CA . ALA B 1 92 ? 11.602 26.312 21.625 1 94.81 92 ALA B CA 1
ATOM 2455 C C . ALA B 1 92 ? 12.414 26.406 20.328 1 94.81 92 ALA B C 1
ATOM 2457 O O . ALA B 1 92 ? 12.852 27.5 19.938 1 94.81 92 ALA B O 1
ATOM 2458 N N . ARG B 1 93 ? 12.609 25.328 19.719 1 92.5 93 ARG B N 1
ATOM 2459 C CA . ARG B 1 93 ? 13.359 25.297 18.469 1 92.5 93 ARG B CA 1
ATOM 2460 C C . ARG B 1 93 ? 12.625 26.062 17.375 1 92.5 93 ARG B C 1
ATOM 2462 O O . ARG B 1 93 ? 13.258 26.781 16.594 1 92.5 93 ARG B O 1
ATOM 2469 N N . ARG B 1 94 ? 11.336 25.922 17.297 1 94.44 94 ARG B N 1
ATOM 2470 C CA . ARG B 1 94 ? 10.531 26.641 16.328 1 94.44 94 ARG B CA 1
ATOM 2471 C C . ARG B 1 94 ? 10.609 28.141 16.562 1 94.44 94 ARG B C 1
ATOM 2473 O O . ARG B 1 94 ? 10.867 28.922 15.633 1 94.44 94 ARG B O 1
ATOM 2480 N N . GLU B 1 95 ? 10.492 28.5 17.797 1 95 95 GLU B N 1
ATOM 2481 C CA . GLU B 1 95 ? 10.539 29.906 18.141 1 95 95 GLU B CA 1
ATOM 2482 C C . GLU B 1 95 ? 11.898 30.516 17.797 1 95 95 GLU B C 1
ATOM 2484 O O . GLU B 1 95 ? 11.977 31.641 17.281 1 95 95 GLU B O 1
ATOM 2489 N N . ALA B 1 96 ? 12.875 29.75 18.078 1 95.25 96 ALA B N 1
ATOM 2490 C CA . ALA B 1 96 ? 14.234 30.203 17.781 1 95.25 96 ALA B CA 1
ATOM 2491 C C . ALA B 1 96 ? 14.43 30.391 16.281 1 95.25 96 ALA B C 1
ATOM 2493 O O . ALA B 1 96 ? 15.234 31.219 15.844 1 95.25 96 ALA B O 1
ATOM 2494 N N . ALA B 1 97 ? 13.695 29.703 15.5 1 91.88 97 ALA B N 1
ATOM 2495 C CA . ALA B 1 97 ? 13.789 29.766 14.047 1 91.88 97 ALA B CA 1
ATOM 2496 C C . ALA B 1 97 ? 12.82 30.797 13.477 1 91.88 97 ALA B C 1
ATOM 2498 O O . ALA B 1 97 ? 12.688 30.938 12.258 1 91.88 97 ALA B O 1
ATOM 2499 N N . GLY B 1 98 ? 12.086 31.484 14.312 1 92.19 98 GLY B N 1
ATOM 2500 C CA . GLY B 1 98 ? 11.164 32.531 13.891 1 92.19 98 GLY B CA 1
ATOM 2501 C C . GLY B 1 98 ? 9.82 31.984 13.438 1 92.19 98 GLY B C 1
ATOM 2502 O O . GLY B 1 98 ? 9.078 32.656 12.734 1 92.19 98 GLY B O 1
ATOM 2503 N N . LEU B 1 99 ? 9.539 30.781 13.82 1 92.44 99 LEU B N 1
ATOM 2504 C CA . LEU B 1 99 ? 8.273 30.141 13.453 1 92.44 99 LEU B CA 1
ATOM 2505 C C . LEU B 1 99 ? 7.281 30.219 14.609 1 92.44 99 LEU B C 1
ATOM 2507 O O . LEU B 1 99 ? 7.664 30.484 15.75 1 92.44 99 LEU B O 1
ATOM 2511 N N . ALA B 1 100 ? 5.98 30.047 14.305 1 92.62 100 ALA B N 1
ATOM 2512 C CA . ALA B 1 100 ? 4.992 29.891 15.375 1 92.62 100 ALA B CA 1
ATOM 2513 C C . ALA B 1 100 ? 5.359 28.719 16.297 1 92.62 100 ALA B C 1
ATOM 2515 O O . ALA B 1 100 ? 5.887 27.703 15.836 1 92.62 100 ALA B O 1
ATOM 2516 N N . PRO B 1 101 ? 5.117 28.906 17.562 1 92.94 101 PRO B N 1
ATOM 2517 C CA . PRO B 1 101 ? 5.512 27.859 18.516 1 92.94 101 PRO B CA 1
ATOM 2518 C C . PRO B 1 101 ? 4.875 26.516 18.188 1 92.94 101 PRO B C 1
ATOM 2520 O O . PRO B 1 101 ? 5.438 25.469 18.531 1 92.94 101 PRO B O 1
ATOM 2523 N N . THR B 1 102 ? 3.625 26.516 17.672 1 96 102 THR B N 1
ATOM 2524 C CA . THR B 1 102 ? 2.943 25.312 17.203 1 96 102 THR B CA 1
ATOM 2525 C C . THR B 1 102 ? 2.385 25.531 15.797 1 96 102 THR B C 1
ATOM 2527 O O . THR B 1 102 ? 2.107 26.656 15.391 1 96 102 THR B O 1
ATOM 2530 N N . PRO B 1 103 ? 2.301 24.422 15.008 1 97.62 103 PRO B N 1
ATOM 2531 C CA . PRO B 1 103 ? 1.687 24.562 13.68 1 97.62 103 PRO B CA 1
ATOM 2532 C C . PRO B 1 103 ? 0.229 25.016 13.75 1 97.62 103 PRO B C 1
ATOM 2534 O O . PRO B 1 103 ? -0.439 24.797 14.766 1 97.62 103 PRO B O 1
ATOM 2537 N N . THR B 1 104 ? -0.155 25.672 12.758 1 97.62 104 THR B N 1
ATOM 2538 C CA . THR B 1 104 ? -1.561 26.031 12.617 1 97.62 104 THR B CA 1
ATOM 2539 C C . THR B 1 104 ? -2.389 24.844 12.172 1 97.62 104 THR B C 1
ATOM 2541 O O . THR B 1 104 ? -2.066 24.203 11.164 1 97.62 104 THR B O 1
ATOM 2544 N N . LEU B 1 105 ? -3.422 24.5 12.938 1 98.12 105 LEU B N 1
ATOM 2545 C CA . LEU B 1 105 ? -4.348 23.453 12.492 1 98.12 105 LEU B CA 1
ATOM 2546 C C . LEU B 1 105 ? -5.215 23.953 11.344 1 98.12 105 LEU B C 1
ATOM 2548 O O . LEU B 1 105 ? -5.77 25.062 11.414 1 98.12 105 LEU B O 1
ATOM 2552 N N . VAL B 1 106 ? -5.254 23.219 10.312 1 98.25 106 VAL B N 1
ATOM 2553 C CA . VAL B 1 106 ? -6.137 23.484 9.18 1 98.25 106 VAL B CA 1
ATOM 2554 C C . VAL B 1 106 ? -7.125 22.328 9.023 1 98.25 106 VAL B C 1
ATOM 2556 O O . VAL B 1 106 ? -6.723 21.188 8.789 1 98.25 106 VAL B O 1
ATOM 2559 N N . VAL B 1 107 ? -8.414 22.594 9.133 1 98.06 107 VAL B N 1
ATOM 2560 C CA . VAL B 1 107 ? -9.445 21.562 8.953 1 98.06 107 VAL B CA 1
ATOM 2561 C C . VAL B 1 107 ? -10.195 21.812 7.648 1 98.06 107 VAL B C 1
ATOM 2563 O O . VAL B 1 107 ? -10.695 22.922 7.414 1 98.06 107 VAL B O 1
ATOM 2566 N N . VAL B 1 108 ? -10.195 20.828 6.828 1 97.44 108 VAL B N 1
ATOM 2567 C CA . VAL B 1 108 ? -10.953 20.906 5.582 1 97.44 108 VAL B CA 1
ATOM 2568 C C . VAL B 1 108 ? -12.328 20.281 5.77 1 97.44 108 VAL B C 1
ATOM 2570 O O . VAL B 1 108 ? -12.445 19.109 6.129 1 97.44 108 VAL B O 1
ATOM 2573 N N . SER B 1 109 ? -13.305 21.047 5.527 1 95.69 109 SER B N 1
ATOM 2574 C CA . SER B 1 109 ? -14.695 20.625 5.684 1 95.69 109 SER B CA 1
ATOM 2575 C C . SER B 1 109 ? -15.594 21.266 4.641 1 95.69 109 SER B C 1
ATOM 2577 O O . SER B 1 109 ? -16.016 22.422 4.809 1 95.69 109 SER B O 1
ATOM 2579 N N . GLY B 1 110 ? -15.984 20.469 3.639 1 91.56 110 GLY B N 1
ATOM 2580 C CA . GLY B 1 110 ? -16.797 21.016 2.557 1 91.56 110 GLY B CA 1
ATOM 2581 C C . GLY B 1 110 ? -18.109 21.609 3.029 1 91.56 110 GLY B C 1
ATOM 2582 O O . GLY B 1 110 ? -18.578 22.609 2.484 1 91.56 110 GLY B O 1
ATOM 2583 N N . SER B 1 111 ? -18.719 21.047 4.074 1 91.19 111 SER B N 1
ATOM 2584 C CA . SER B 1 111 ? -20.031 21.469 4.551 1 91.19 111 SER B CA 1
ATOM 2585 C C . SER B 1 111 ? -19.938 22.062 5.957 1 91.19 111 SER B C 1
ATOM 2587 O O . SER B 1 111 ? -20.953 22.234 6.621 1 91.19 111 SER B O 1
ATOM 2589 N N . LEU B 1 112 ? -18.75 22.266 6.457 1 95.56 112 LEU B N 1
ATOM 2590 C CA . LEU B 1 112 ? -18.531 22.781 7.805 1 95.56 112 LEU B CA 1
ATOM 2591 C C . LEU B 1 112 ? -19.234 21.906 8.836 1 95.56 112 LEU B C 1
ATOM 2593 O O . LEU B 1 112 ? -19.953 22.406 9.703 1 95.56 112 LEU B O 1
ATOM 2597 N N . SER B 1 113 ? -18.984 20.641 8.68 1 92.06 113 SER B N 1
ATOM 2598 C CA . SER B 1 113 ? -19.656 19.656 9.531 1 92.06 113 SER B CA 1
ATOM 2599 C C . SER B 1 113 ? -18.953 19.531 10.875 1 92.06 113 SER B C 1
ATOM 2601 O O . SER B 1 113 ? -19.5 18.969 11.82 1 92.06 113 SER B O 1
ATOM 2603 N N . ILE B 1 114 ? -17.703 20.031 11.016 1 96.31 114 ILE B N 1
ATOM 2604 C CA . ILE B 1 114 ? -17.016 19.984 12.289 1 96.31 114 ILE B CA 1
ATOM 2605 C C . ILE B 1 114 ? -17.672 20.953 13.281 1 96.31 114 ILE B C 1
ATOM 2607 O O . ILE B 1 114 ? -17.891 22.109 12.953 1 96.31 114 ILE B O 1
ATOM 2611 N N . PRO B 1 115 ? -18.047 20.5 14.453 1 97 115 PRO B N 1
ATOM 2612 C CA . PRO B 1 115 ? -18.656 21.391 15.445 1 97 115 PRO B CA 1
ATOM 2613 C C . PRO B 1 115 ? -17.719 22.484 15.898 1 97 115 PRO B C 1
ATOM 2615 O O . PRO B 1 115 ? -16.531 22.234 16.141 1 97 115 PRO B O 1
ATOM 2618 N N . PRO B 1 116 ? -18.266 23.703 15.984 1 96.88 116 PRO B N 1
ATOM 2619 C CA . PRO B 1 116 ? -17.406 24.812 16.391 1 96.88 116 PRO B CA 1
ATOM 2620 C C . PRO B 1 116 ? -16.781 24.609 17.781 1 96.88 116 PRO B C 1
ATOM 2622 O O . PRO B 1 116 ? -15.766 25.219 18.109 1 96.88 116 PRO B O 1
ATOM 2625 N N . ASP B 1 117 ? -17.359 23.766 18.578 1 97.19 117 ASP B N 1
ATOM 2626 C CA . ASP B 1 117 ? -16.844 23.531 19.938 1 97.19 117 ASP B CA 1
ATOM 2627 C C . ASP B 1 117 ? -15.945 22.297 19.984 1 97.19 117 ASP B C 1
ATOM 2629 O O . ASP B 1 117 ? -15.602 21.812 21.062 1 97.19 117 ASP B O 1
ATOM 2633 N N . HIS B 1 118 ? -15.672 21.734 18.844 1 97.19 118 HIS B N 1
ATOM 2634 C CA . HIS B 1 118 ? -14.742 20.609 18.828 1 97.19 118 HIS B CA 1
ATOM 2635 C C . HIS B 1 118 ? -13.422 20.969 19.5 1 97.19 118 HIS B C 1
ATOM 2637 O O . HIS B 1 118 ? -12.883 22.062 19.281 1 97.19 118 HIS B O 1
ATOM 2643 N N . ALA B 1 119 ? -12.859 20.109 20.266 1 96.56 119 ALA B N 1
ATOM 2644 C CA . ALA B 1 119 ? -11.703 20.391 21.125 1 96.56 119 ALA B CA 1
ATOM 2645 C C . ALA B 1 119 ? -10.508 20.844 20.297 1 96.56 119 ALA B C 1
ATOM 2647 O O . ALA B 1 119 ? -9.734 21.703 20.719 1 96.56 119 ALA B O 1
ATOM 2648 N N . SER B 1 120 ? -10.336 20.25 19.109 1 96.5 120 SER B N 1
ATOM 2649 C CA . SER B 1 120 ? -9.211 20.609 18.25 1 96.5 120 SER B CA 1
ATOM 2650 C C . SER B 1 120 ? -9.266 22.062 17.828 1 96.5 120 SER B C 1
ATOM 2652 O O . SER B 1 120 ? -8.234 22.672 17.531 1 96.5 120 SER B O 1
ATOM 2654 N N . LEU B 1 121 ? -10.469 22.656 17.781 1 97.44 121 LEU B N 1
ATOM 2655 C CA . LEU B 1 121 ? -10.633 24.031 17.375 1 97.44 121 LEU B CA 1
ATOM 2656 C C . LEU B 1 121 ? -10.562 24.969 18.578 1 97.44 121 LEU B C 1
ATOM 2658 O O . LEU B 1 121 ? -9.688 25.844 18.641 1 97.44 121 LEU B O 1
ATOM 2662 N N . VAL B 1 122 ? -11.312 24.703 19.578 1 96.81 122 VAL B N 1
ATOM 2663 C CA . VAL B 1 122 ? -11.516 25.672 20.641 1 96.81 122 VAL B CA 1
ATOM 2664 C C . VAL B 1 122 ? -10.289 25.688 21.562 1 96.81 122 VAL B C 1
ATOM 2666 O O . VAL B 1 122 ? -10.016 26.688 22.219 1 96.81 122 VAL B O 1
ATOM 2669 N N . ARG B 1 123 ? -9.547 24.625 21.625 1 96.69 123 ARG B N 1
ATOM 2670 C CA . ARG B 1 123 ? -8.391 24.562 22.5 1 96.69 123 ARG B CA 1
ATOM 2671 C C . ARG B 1 123 ? -7.09 24.719 21.734 1 96.69 123 ARG B C 1
ATOM 2673 O O . ARG B 1 123 ? -6.004 24.5 22.266 1 96.69 123 ARG B O 1
ATOM 2680 N N . ALA B 1 124 ? -7.254 25.078 20.516 1 95.56 124 ALA B N 1
ATOM 2681 C CA . ALA B 1 124 ? -6.059 25.25 19.688 1 95.56 124 ALA B CA 1
ATOM 2682 C C . ALA B 1 124 ? -5.18 26.375 20.203 1 95.56 124 ALA B C 1
ATOM 2684 O O . ALA B 1 124 ? -5.668 27.469 20.469 1 95.56 124 ALA B O 1
ATOM 2685 N N . PRO B 1 125 ? -3.883 26.188 20.344 1 93.88 125 PRO B N 1
ATOM 2686 C CA . PRO B 1 125 ? -2.98 27.234 20.812 1 93.88 125 PRO B CA 1
ATOM 2687 C C . PRO B 1 125 ? -2.822 28.375 19.797 1 93.88 125 PRO B C 1
ATOM 2689 O O . PRO B 1 125 ? -2.484 29.5 20.172 1 93.88 125 PRO B O 1
ATOM 2692 N N . VAL B 1 126 ? -2.924 28.062 18.562 1 93.31 126 VAL B N 1
ATOM 2693 C CA . VAL B 1 126 ? -2.951 29 17.453 1 93.31 126 VAL B CA 1
ATOM 2694 C C . VAL B 1 126 ? -4.309 28.938 16.75 1 93.31 126 VAL B C 1
ATOM 2696 O O . VAL B 1 126 ? -4.859 27.859 16.547 1 93.31 126 VAL B O 1
ATOM 2699 N N . ARG B 1 127 ? -4.895 30.172 16.469 1 96.19 127 ARG B N 1
ATOM 2700 C CA . ARG B 1 127 ? -6.211 30.188 15.828 1 96.19 127 ARG B CA 1
ATOM 2701 C C . ARG B 1 127 ? -6.223 29.328 14.57 1 96.19 127 ARG B C 1
ATOM 2703 O O . ARG B 1 127 ? -5.438 29.547 13.648 1 96.19 127 ARG B O 1
ATOM 2710 N N . PRO B 1 128 ? -7.102 28.344 14.516 1 97.88 128 PRO B N 1
ATOM 2711 C CA . PRO B 1 128 ? -7.145 27.422 13.375 1 97.88 128 PRO B CA 1
ATOM 2712 C C . PRO B 1 128 ? -7.711 28.078 12.117 1 97.88 128 PRO B C 1
ATOM 2714 O O . PRO B 1 128 ? -8.258 29.188 12.18 1 97.88 128 PRO B O 1
ATOM 2717 N N . ILE B 1 129 ? -7.445 27.391 11.062 1 97.94 129 ILE B N 1
ATOM 2718 C CA . ILE B 1 129 ? -8.07 27.703 9.781 1 97.94 129 ILE B CA 1
ATOM 2719 C C . ILE B 1 129 ? -9.031 26.594 9.383 1 97.94 129 ILE B C 1
ATOM 2721 O O . ILE B 1 129 ? -8.719 25.406 9.531 1 97.94 129 ILE B O 1
ATOM 2725 N N . VAL B 1 130 ? -10.203 26.922 8.938 1 97.94 130 VAL B N 1
ATOM 2726 C CA . VAL B 1 130 ? -11.141 25.953 8.367 1 97.94 130 VAL B CA 1
ATOM 2727 C C . VAL B 1 130 ? -11.375 26.266 6.895 1 97.94 130 VAL B C 1
ATOM 2729 O O . VAL B 1 130 ? -11.758 27.375 6.543 1 97.94 130 VAL B O 1
ATOM 2732 N N . VAL B 1 131 ? -11.062 25.281 6.047 1 97.56 131 VAL B N 1
ATOM 2733 C CA . VAL B 1 131 ? -11.281 25.406 4.609 1 97.56 131 VAL B CA 1
ATOM 2734 C C . VAL B 1 131 ? -12.633 24.797 4.238 1 97.56 131 VAL B C 1
ATOM 2736 O O . VAL B 1 131 ? -12.938 23.672 4.621 1 97.56 131 VAL B O 1
ATOM 2739 N N . THR B 1 132 ? -13.383 25.516 3.508 1 95.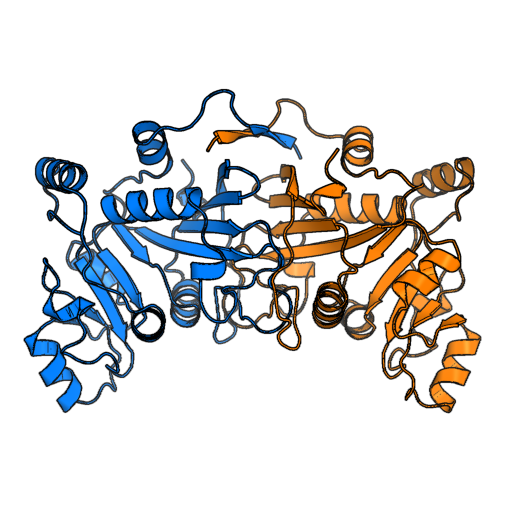94 132 THR B N 1
ATOM 2740 C CA . THR B 1 132 ? -14.711 25.016 3.18 1 95.94 132 THR B CA 1
ATOM 2741 C C . THR B 1 132 ? -15.047 25.297 1.717 1 95.94 132 THR B C 1
ATOM 2743 O O . THR B 1 132 ? -14.211 25.812 0.97 1 95.94 132 THR B O 1
ATOM 2746 N N . GLY B 1 133 ? -16.125 24.719 1.258 1 89.19 133 GLY B N 1
ATOM 2747 C CA . GLY B 1 133 ? -16.609 24.922 -0.1 1 89.19 133 GLY B CA 1
ATOM 2748 C C . GLY B 1 133 ? -17.562 26.094 -0.225 1 89.19 133 GLY B C 1
ATOM 2749 O O . GLY B 1 133 ? -17.953 26.688 0.779 1 89.19 133 GLY B O 1
ATOM 2750 N N . PRO B 1 134 ? -17.891 26.391 -1.483 1 84.12 134 PRO B N 1
ATOM 2751 C CA . PRO B 1 134 ? -18.734 27.562 -1.758 1 84.12 134 PRO B CA 1
ATOM 2752 C C . PRO B 1 134 ? -20.172 27.375 -1.259 1 84.12 134 PRO B C 1
ATOM 2754 O O . PRO B 1 134 ? -20.875 28.359 -1.043 1 84.12 134 PRO B O 1
ATOM 2757 N N . ASP B 1 135 ? -20.547 26.188 -0.963 1 87.81 135 ASP B N 1
ATOM 2758 C CA . ASP B 1 135 ? -21.938 25.922 -0.645 1 87.81 135 ASP B CA 1
ATOM 2759 C C . ASP B 1 135 ? -22.125 25.672 0.849 1 87.81 135 ASP B C 1
ATOM 2761 O O . ASP B 1 135 ? -23.188 25.188 1.276 1 87.81 135 ASP B O 1
ATOM 2765 N N . ALA B 1 136 ? -21.172 26.016 1.607 1 92.44 136 ALA B N 1
ATOM 2766 C CA . ALA B 1 136 ? -21.281 25.781 3.045 1 92.44 136 ALA B CA 1
ATOM 2767 C C . ALA B 1 136 ? -22.391 26.641 3.652 1 92.44 136 ALA B C 1
ATOM 2769 O O . ALA B 1 136 ? -22.531 27.812 3.297 1 92.44 136 ALA B O 1
ATOM 2770 N N . PRO B 1 137 ? -23.219 26.109 4.566 1 94.44 137 PRO B N 1
ATOM 2771 C CA . PRO B 1 137 ? -24.297 26.875 5.199 1 94.44 137 PRO B CA 1
ATOM 2772 C C . PRO B 1 137 ? -23.781 28.109 5.945 1 94.44 137 PRO B C 1
ATOM 2774 O O . PRO B 1 137 ? -22.812 28.016 6.703 1 94.44 137 PRO B O 1
ATOM 2777 N N . ALA B 1 138 ? -24.547 29.172 5.816 1 95.38 138 ALA B N 1
ATOM 2778 C CA . ALA B 1 138 ? -24.141 30.469 6.367 1 95.38 138 ALA B CA 1
ATOM 2779 C C . ALA B 1 138 ? -24.109 30.422 7.895 1 95.38 138 ALA B C 1
ATOM 2781 O O . ALA B 1 138 ? -23.25 31.047 8.523 1 95.38 138 ALA B O 1
ATOM 2782 N N . ASP B 1 139 ? -25.047 29.766 8.445 1 96.38 139 ASP B N 1
ATOM 2783 C CA . ASP B 1 139 ? -25.125 29.688 9.898 1 96.38 139 ASP B CA 1
ATOM 2784 C C . ASP B 1 139 ? -23.922 28.938 10.477 1 96.38 139 ASP B C 1
ATOM 2786 O O . ASP B 1 139 ? -23.344 29.359 11.484 1 96.38 139 ASP B O 1
ATOM 2790 N N . ARG B 1 140 ? -23.562 27.875 9.859 1 96.56 140 ARG B N 1
ATOM 2791 C CA . ARG B 1 140 ? -22.391 27.125 10.297 1 96.56 140 ARG B CA 1
ATOM 2792 C C . ARG B 1 140 ? -21.125 27.938 10.109 1 96.56 140 ARG B C 1
ATOM 2794 O O . ARG B 1 140 ? -20.219 27.906 10.945 1 96.56 140 ARG B O 1
ATOM 2801 N N . ARG B 1 141 ? -21.062 28.625 8.992 1 96.5 141 ARG B N 1
ATOM 2802 C CA . ARG B 1 141 ? -19.922 29.484 8.742 1 96.5 141 ARG B CA 1
ATOM 2803 C C . ARG B 1 141 ? -19.734 30.5 9.859 1 96.5 141 ARG B C 1
ATOM 2805 O O . ARG B 1 141 ? -18.641 30.688 10.375 1 96.5 141 ARG B O 1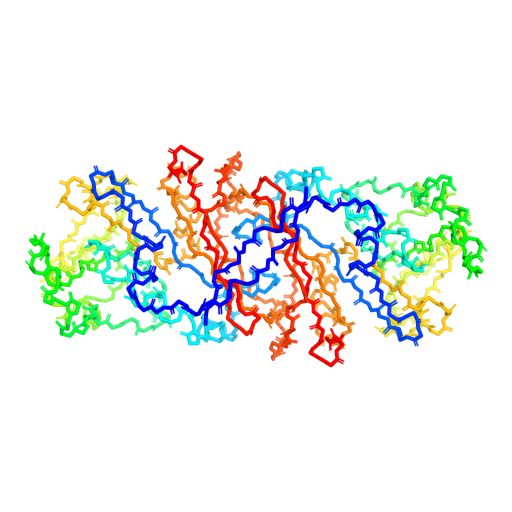
ATOM 2812 N N . ARG B 1 142 ? -20.781 31.141 10.203 1 97.25 142 ARG B N 1
ATOM 2813 C CA . ARG B 1 142 ? -20.734 32.156 11.266 1 97.25 142 ARG B CA 1
ATOM 2814 C C . ARG B 1 142 ? -20.25 31.531 12.57 1 97.25 142 ARG B C 1
ATOM 2816 O O . ARG B 1 142 ? -19.438 32.156 13.281 1 97.25 142 ARG B O 1
ATOM 2823 N N . ALA B 1 143 ? -20.781 30.406 12.859 1 97.56 143 ALA B N 1
ATOM 2824 C CA . ALA B 1 143 ? -20.406 29.719 14.094 1 97.56 143 ALA B CA 1
ATOM 2825 C C . ALA B 1 143 ? -18.922 29.375 14.102 1 97.56 143 ALA B C 1
ATOM 2827 O O . ALA B 1 143 ? -18.234 29.594 15.102 1 97.56 143 ALA B O 1
ATOM 2828 N N . ILE B 1 144 ? -18.406 28.859 13.016 1 98 144 ILE B N 1
ATOM 2829 C CA . ILE B 1 144 ? -17 28.453 12.906 1 98 144 ILE B CA 1
ATOM 2830 C C . ILE B 1 144 ? -16.109 29.688 12.945 1 98 144 ILE B C 1
ATOM 2832 O O . ILE B 1 144 ? -15.016 29.656 13.516 1 98 144 ILE B O 1
ATOM 2836 N N . GLU B 1 145 ? -16.562 30.828 12.344 1 97.31 145 GLU B N 1
ATOM 2837 C CA . GLU B 1 145 ? -15.781 32.062 12.273 1 97.31 145 GLU B CA 1
ATOM 2838 C C . GLU B 1 145 ? -15.5 32.625 13.672 1 97.31 145 GLU B C 1
ATOM 2840 O O . GLU B 1 145 ? -14.57 33.406 13.852 1 97.31 145 GLU B O 1
ATOM 2845 N N . GLU B 1 146 ? -16.219 32.219 14.633 1 97.88 146 GLU B N 1
ATOM 2846 C CA . GLU B 1 146 ? -15.977 32.625 16 1 97.88 146 GLU B CA 1
ATOM 2847 C C . GLU B 1 146 ? -14.695 32.031 16.562 1 97.88 146 GLU B C 1
ATOM 2849 O O . GLU B 1 146 ? -14.062 32.594 17.453 1 97.88 146 GLU B O 1
ATOM 2854 N N . VAL B 1 147 ? -14.297 30.906 16 1 97.62 147 VAL B N 1
ATOM 2855 C CA . VAL B 1 147 ? -13.211 30.188 16.641 1 97.62 147 VAL B CA 1
ATOM 2856 C C . VAL B 1 147 ? -12.094 29.922 15.633 1 97.62 147 VAL B C 1
ATOM 2858 O O . VAL B 1 147 ? -11 29.484 16 1 97.62 147 VAL B O 1
ATOM 2861 N N . ALA B 1 148 ? -12.289 30.141 14.367 1 98 148 ALA B N 1
ATOM 2862 C CA . ALA B 1 148 ? -11.328 29.844 13.312 1 98 148 ALA B CA 1
ATOM 2863 C C . ALA B 1 148 ? -11.445 30.844 12.164 1 98 148 ALA B C 1
ATOM 2865 O O . ALA B 1 148 ? -12.469 31.516 12.023 1 98 148 ALA B O 1
ATOM 2866 N N . ASP B 1 149 ? -10.398 31.016 11.414 1 97.12 149 ASP B N 1
ATOM 2867 C CA . ASP B 1 149 ? -10.484 31.703 10.125 1 97.12 149 ASP B CA 1
ATOM 2868 C C . ASP B 1 149 ? -11.055 30.781 9.055 1 97.12 149 ASP B C 1
ATOM 2870 O O . ASP B 1 149 ? -10.586 29.656 8.875 1 97.12 149 ASP B O 1
ATOM 2874 N N . VAL B 1 150 ? -12.07 31.234 8.367 1 96.56 150 VAL B N 1
ATOM 2875 C CA . VAL B 1 150 ? -12.695 30.422 7.344 1 96.56 150 VAL B CA 1
ATOM 2876 C C . VAL B 1 150 ? -12.203 30.844 5.961 1 96.56 150 VAL B C 1
ATOM 2878 O O . VAL B 1 150 ? -12.242 32.031 5.621 1 96.56 150 VAL B O 1
ATOM 2881 N N . VAL B 1 151 ? -11.664 29.891 5.215 1 93.62 151 VAL B N 1
ATOM 2882 C CA . VAL B 1 151 ? -11.164 30.094 3.861 1 93.62 151 VAL B CA 1
ATOM 2883 C C . VAL B 1 151 ? -12.062 29.375 2.861 1 93.62 151 VAL B C 1
ATOM 2885 O O . VAL B 1 151 ? -12.352 28.188 3.018 1 93.62 151 VAL B O 1
ATOM 2888 N N . ASP B 1 152 ? -12.586 30.094 1.9 1 89.31 152 ASP B N 1
ATOM 2889 C CA . ASP B 1 152 ? -13.422 29.547 0.837 1 89.31 152 ASP B CA 1
ATOM 2890 C C . ASP B 1 152 ? -12.688 29.562 -0.5 1 89.31 152 ASP B C 1
ATOM 2892 O O . ASP B 1 152 ? -12.844 30.484 -1.295 1 89.31 152 ASP B O 1
ATOM 2896 N N . ASP B 1 153 ? -11.828 28.609 -0.704 1 78.31 153 ASP B N 1
ATOM 2897 C CA . ASP B 1 153 ? -11.023 28.531 -1.921 1 78.31 153 ASP B CA 1
ATOM 2898 C C . ASP B 1 153 ? -10.867 27.094 -2.379 1 78.31 153 ASP B C 1
ATOM 2900 O O . ASP B 1 153 ? -10.578 26.203 -1.571 1 78.31 153 ASP B O 1
ATOM 2904 N N . VAL B 1 154 ? -11.109 26.953 -3.652 1 78.44 154 VAL B N 1
ATOM 2905 C CA . VAL B 1 154 ? -10.93 25.625 -4.246 1 78.44 154 VAL B CA 1
ATOM 2906 C C . VAL B 1 154 ? -9.445 25.281 -4.301 1 78.44 154 VAL B C 1
ATOM 2908 O O . VAL B 1 154 ? -9.062 24.125 -4.121 1 78.44 154 VAL B O 1
ATOM 2911 N N . ASP B 1 155 ? -8.656 26.281 -4.457 1 91 155 ASP B N 1
ATOM 2912 C CA . ASP B 1 155 ? -7.207 26.109 -4.414 1 91 155 ASP B CA 1
ATOM 2913 C C . ASP B 1 155 ? -6.648 26.484 -3.045 1 91 155 ASP B C 1
ATOM 2915 O O . ASP B 1 155 ? -5.797 27.359 -2.938 1 91 155 ASP B O 1
ATOM 2919 N N . PHE B 1 156 ? -7.102 25.734 -2.029 1 95.25 156 PHE B N 1
ATOM 2920 C CA . PHE B 1 156 ? -6.797 26.156 -0.668 1 95.25 156 PHE B CA 1
ATOM 2921 C C . PHE B 1 156 ? -5.316 25.969 -0.362 1 95.25 156 PHE B C 1
ATOM 2923 O O . PHE B 1 156 ? -4.762 26.656 0.496 1 95.25 156 PHE B O 1
ATOM 2930 N N . VAL B 1 157 ? -4.609 25.078 -1.061 1 98 157 VAL B N 1
ATOM 2931 C CA . VAL B 1 157 ? -3.182 24.875 -0.825 1 98 157 VAL B CA 1
ATOM 2932 C C . VAL B 1 157 ? -2.416 26.156 -1.151 1 98 157 VAL B C 1
ATOM 2934 O O . VAL B 1 157 ? -1.613 26.625 -0.344 1 98 157 VAL B O 1
ATOM 2937 N N . ALA B 1 158 ? -2.697 26.734 -2.305 1 96.94 158 ALA B N 1
ATOM 2938 C CA . ALA B 1 158 ? -2.078 28 -2.689 1 96.94 158 ALA B CA 1
ATOM 2939 C C . ALA B 1 158 ? -2.443 29.109 -1.706 1 96.94 158 ALA B C 1
ATOM 2941 O O . ALA B 1 158 ? -1.601 29.938 -1.355 1 96.94 158 ALA B O 1
ATOM 2942 N N . ALA B 1 159 ? -3.707 29.109 -1.307 1 96.5 159 ALA B N 1
ATOM 2943 C CA . ALA B 1 159 ? -4.172 30.125 -0.362 1 96.5 159 ALA B CA 1
ATOM 2944 C C . ALA B 1 159 ? -3.436 30.016 0.97 1 96.5 159 ALA B C 1
ATOM 2946 O O . ALA B 1 159 ? -3.104 31.016 1.589 1 96.5 159 ALA B O 1
ATOM 2947 N N . LEU B 1 160 ? -3.203 28.797 1.479 1 97.88 160 LEU B N 1
ATOM 2948 C CA . LEU B 1 160 ? -2.479 28.594 2.729 1 97.88 160 LEU B CA 1
ATOM 2949 C C . LEU B 1 160 ? -1.021 29.016 2.59 1 97.88 160 LEU B C 1
ATOM 2951 O O . LEU B 1 160 ? -0.458 29.625 3.502 1 97.88 160 LEU B O 1
ATOM 2955 N N . HIS B 1 161 ? -0.394 28.703 1.418 1 97.62 161 HIS B N 1
ATOM 2956 C CA . HIS B 1 161 ? 0.969 29.156 1.169 1 97.62 161 HIS B CA 1
ATOM 2957 C C . HIS B 1 161 ? 1.051 30.672 1.179 1 97.62 161 HIS B C 1
ATOM 2959 O O . HIS B 1 161 ? 1.997 31.25 1.725 1 97.62 161 HIS B O 1
ATOM 2965 N N . ALA B 1 162 ? 0.062 31.297 0.603 1 95.81 162 ALA B N 1
ATOM 2966 C CA . ALA B 1 162 ? 0.024 32.75 0.545 1 95.81 162 ALA B CA 1
ATOM 2967 C C . ALA B 1 162 ? -0.107 33.375 1.94 1 95.81 162 ALA B C 1
ATOM 2969 O O . ALA B 1 162 ? 0.299 34.5 2.172 1 95.81 162 ALA B O 1
ATOM 2970 N N . ARG B 1 163 ? -0.64 32.625 2.891 1 94.19 163 ARG B N 1
ATOM 2971 C CA . ARG B 1 163 ? -0.784 33.062 4.273 1 94.19 163 ARG B CA 1
ATOM 2972 C C . ARG B 1 163 ? 0.502 32.812 5.059 1 94.19 163 ARG B C 1
ATOM 2974 O O . ARG B 1 163 ? 0.561 33.094 6.262 1 94.19 163 ARG B O 1
ATOM 2981 N N . GLY B 1 164 ? 1.521 32.25 4.348 1 95.06 164 GLY B N 1
ATOM 2982 C CA . GLY B 1 164 ? 2.824 32.062 4.973 1 95.06 164 GLY B CA 1
ATOM 2983 C C . GLY B 1 164 ? 3.053 30.656 5.477 1 95.06 164 GLY B C 1
ATOM 2984 O O . GLY B 1 164 ? 4.098 30.359 6.062 1 95.06 164 GLY B O 1
ATOM 2985 N N . LEU B 1 165 ? 2.082 29.797 5.344 1 97.31 165 LEU B N 1
ATOM 2986 C CA . LEU B 1 165 ? 2.27 28.406 5.711 1 97.31 165 LEU B CA 1
ATOM 2987 C C . LEU B 1 165 ? 2.998 27.641 4.609 1 97.31 165 LEU B C 1
ATOM 2989 O O . LEU B 1 165 ? 2.363 26.984 3.777 1 97.31 165 LEU B O 1
ATOM 2993 N N . SER B 1 166 ? 4.297 27.656 4.629 1 97.38 166 SER B N 1
ATOM 2994 C CA . SER B 1 166 ? 5.125 27.141 3.543 1 97.38 166 SER B CA 1
ATOM 2995 C C . SER B 1 166 ? 5.172 25.609 3.557 1 97.38 166 SER B C 1
ATOM 2997 O O . SER B 1 166 ? 5.145 24.984 2.502 1 97.38 166 SER B O 1
ATOM 2999 N N . GLN B 1 167 ? 5.312 25.047 4.715 1 98.44 167 GLN B N 1
ATOM 3000 C CA . GLN B 1 167 ? 5.367 23.594 4.863 1 98.44 167 GLN B CA 1
ATOM 3001 C C . GLN B 1 167 ? 4.047 23.047 5.398 1 98.44 167 GLN B C 1
ATOM 3003 O O . GLN B 1 167 ? 3.738 23.203 6.582 1 98.44 167 GLN B O 1
ATOM 3008 N N . LEU B 1 168 ? 3.301 22.406 4.512 1 98.81 168 LEU B N 1
ATOM 3009 C CA . LEU B 1 168 ? 2.025 21.828 4.906 1 98.81 168 LEU B CA 1
ATOM 3010 C C . LEU B 1 168 ? 2.16 20.312 5.113 1 98.81 168 LEU B C 1
ATOM 3012 O O . LEU B 1 168 ? 2.791 19.625 4.305 1 98.81 168 LEU B O 1
ATOM 3016 N N . LEU B 1 169 ? 1.694 19.828 6.219 1 98.81 169 LEU B N 1
ATOM 3017 C CA . LEU B 1 169 ? 1.569 18.406 6.516 1 98.81 169 LEU B CA 1
ATOM 3018 C C . LEU B 1 169 ? 0.106 17.969 6.523 1 98.81 169 LEU B C 1
ATOM 3020 O O . LEU B 1 169 ? -0.703 18.531 7.27 1 98.81 169 LEU B O 1
ATOM 3024 N N . CYS B 1 170 ? -0.25 17.047 5.684 1 98.81 170 CYS B N 1
ATOM 3025 C CA . CYS B 1 170 ? -1.629 16.578 5.617 1 98.81 170 CYS B CA 1
ATOM 3026 C C . CYS B 1 170 ? -1.743 15.148 6.156 1 98.81 170 CYS B C 1
ATOM 3028 O O . CYS B 1 170 ? -1.106 14.234 5.641 1 98.81 170 CYS B O 1
ATOM 3030 N N . GLU B 1 171 ? -2.537 14.898 7.121 1 97.56 171 GLU B N 1
ATOM 3031 C CA . GLU B 1 171 ? -2.662 13.609 7.797 1 97.56 171 GLU B CA 1
ATOM 3032 C C . GLU B 1 171 ? -3.975 12.922 7.43 1 97.56 171 GLU B C 1
ATOM 3034 O O . GLU B 1 171 ? -4.332 11.898 8.016 1 97.56 171 GLU B O 1
ATOM 3039 N N . GLY B 1 172 ? -4.645 13.383 6.398 1 91.12 172 GLY B N 1
ATOM 3040 C CA . GLY B 1 172 ? -5.895 12.766 5.984 1 91.12 172 GLY B CA 1
ATOM 3041 C C . GLY B 1 172 ? -7.016 13.766 5.773 1 91.12 172 GLY B C 1
ATOM 3042 O O . GLY B 1 172 ? -6.832 14.969 5.984 1 91.12 172 GLY B O 1
ATOM 3043 N N . GLY B 1 173 ? -8.211 13.25 5.227 1 95.56 173 GLY B N 1
ATOM 3044 C CA . GLY B 1 173 ? -8.422 11.82 5.078 1 95.56 173 GLY B CA 1
ATOM 3045 C C . GLY B 1 173 ? -8.289 11.344 3.643 1 95.56 173 GLY B C 1
ATOM 3046 O O . GLY B 1 173 ? -7.812 12.078 2.779 1 95.56 173 GLY B O 1
ATOM 3047 N N . PRO B 1 174 ? -8.75 10.07 3.355 1 97.12 174 PRO B N 1
ATOM 3048 C CA . PRO B 1 174 ? -8.602 9.43 2.047 1 97.12 174 PRO B CA 1
ATOM 3049 C C . PRO B 1 174 ? -9.211 10.25 0.913 1 97.12 174 PRO B C 1
ATOM 3051 O O . PRO B 1 174 ? -8.617 10.359 -0.164 1 97.12 174 PRO B O 1
ATOM 3054 N N . ARG B 1 175 ? -10.398 10.891 1.116 1 96 175 ARG B N 1
ATOM 3055 C CA . ARG B 1 175 ? -11.039 11.68 0.071 1 96 175 ARG B CA 1
ATOM 3056 C C . ARG B 1 175 ? -10.242 12.945 -0.225 1 96 175 ARG B C 1
ATOM 3058 O O . ARG B 1 175 ? -10.102 13.344 -1.384 1 96 175 ARG B O 1
ATOM 3065 N N . LEU B 1 176 ? -9.781 13.578 0.849 1 96.62 176 LEU B N 1
ATOM 3066 C CA . LEU B 1 176 ? -8.922 14.75 0.664 1 96.62 176 LEU B CA 1
ATOM 3067 C C . LEU B 1 176 ? -7.648 14.375 -0.089 1 96.62 176 LEU B C 1
ATOM 3069 O O . LEU B 1 176 ? -7.223 15.102 -0.991 1 96.62 176 LEU B O 1
ATOM 3073 N N . PHE B 1 177 ? -6.969 13.25 0.251 1 98.25 177 PHE B N 1
ATOM 3074 C CA . PHE B 1 177 ? -5.773 12.789 -0.442 1 98.25 177 PHE B CA 1
ATOM 3075 C C . PHE B 1 177 ? -6.027 12.664 -1.938 1 98.25 177 PHE B C 1
ATOM 3077 O O . PHE B 1 177 ? -5.25 13.164 -2.752 1 98.25 177 PHE B O 1
ATOM 3084 N N . ALA B 1 178 ? -7.141 12.023 -2.314 1 96.75 178 ALA B N 1
ATOM 3085 C CA . ALA B 1 178 ? -7.492 11.844 -3.721 1 96.75 178 ALA B CA 1
ATOM 3086 C C . ALA B 1 178 ? -7.68 13.195 -4.41 1 96.75 178 ALA B C 1
ATOM 3088 O O . ALA B 1 178 ? -7.219 13.391 -5.539 1 96.75 178 ALA B O 1
ATOM 3089 N N . SER B 1 179 ? -8.391 14.102 -3.773 1 95.19 179 SER B N 1
ATOM 3090 C CA . SER B 1 179 ? -8.656 15.414 -4.363 1 95.19 179 SER B CA 1
ATOM 3091 C C . SER B 1 179 ? -7.363 16.203 -4.57 1 95.19 179 SER B C 1
ATOM 3093 O O . SER B 1 179 ? -7.199 16.875 -5.594 1 95.19 179 SER B O 1
ATOM 3095 N N . LEU B 1 180 ? -6.457 16.156 -3.57 1 96.75 180 LEU B N 1
ATOM 3096 C CA . LEU B 1 180 ? -5.176 16.844 -3.678 1 96.75 180 LEU B CA 1
ATOM 3097 C C . LEU B 1 180 ? -4.32 16.234 -4.781 1 96.75 180 LEU B C 1
ATOM 3099 O O . LEU B 1 180 ? -3.598 16.953 -5.48 1 96.75 180 LEU B O 1
ATOM 3103 N N . THR B 1 181 ? -4.359 14.891 -4.91 1 97.12 181 THR B N 1
ATOM 3104 C CA . THR B 1 181 ? -3.652 14.227 -5.996 1 97.12 181 THR B CA 1
ATOM 3105 C C . THR B 1 181 ? -4.195 14.672 -7.352 1 97.12 181 THR B C 1
ATOM 3107 O O . THR B 1 181 ? -3.426 15 -8.258 1 97.12 181 THR B O 1
ATOM 3110 N N . ALA B 1 182 ? -5.508 14.695 -7.465 1 95.25 182 ALA B N 1
ATOM 3111 C CA . ALA B 1 182 ? -6.152 15.102 -8.711 1 95.25 182 ALA B CA 1
ATOM 3112 C C . ALA B 1 182 ? -5.777 16.531 -9.078 1 95.25 182 ALA B C 1
ATOM 3114 O O . ALA B 1 182 ? -5.637 16.859 -10.258 1 95.25 182 ALA B O 1
ATOM 3115 N N . ALA B 1 183 ? -5.625 17.375 -8.102 1 94.69 183 ALA B N 1
ATOM 3116 C CA . ALA B 1 183 ? -5.297 18.781 -8.312 1 94.69 183 ALA B CA 1
ATOM 3117 C C . ALA B 1 183 ? -3.799 18.969 -8.539 1 94.69 183 ALA B C 1
ATOM 3119 O O . ALA B 1 183 ? -3.336 20.078 -8.773 1 94.69 183 ALA B O 1
ATOM 3120 N N . ASP B 1 184 ? -2.992 17.891 -8.414 1 96.06 184 ASP B N 1
ATOM 3121 C CA . ASP B 1 184 ? -1.541 17.891 -8.562 1 96.06 184 ASP B CA 1
ATOM 3122 C C . ASP B 1 184 ? -0.88 18.75 -7.492 1 96.06 184 ASP B C 1
ATOM 3124 O O . ASP B 1 184 ? 0.077 19.484 -7.777 1 96.06 184 ASP B O 1
ATOM 3128 N N . ASP B 1 185 ? -1.411 18.641 -6.285 1 96.94 185 ASP B N 1
ATOM 3129 C CA . ASP B 1 185 ? -0.912 19.469 -5.199 1 96.94 185 ASP B CA 1
ATOM 3130 C C . ASP B 1 185 ? 0.022 18.688 -4.285 1 96.94 185 ASP B C 1
ATOM 3132 O O . ASP B 1 185 ? 0.708 19.266 -3.439 1 96.94 185 ASP B O 1
ATOM 3136 N N . VAL B 1 186 ? 0.108 17.375 -4.43 1 98.06 186 VAL B N 1
ATOM 3137 C CA . VAL B 1 186 ? 0.899 16.531 -3.535 1 98.06 186 VAL B CA 1
ATOM 3138 C C . VAL B 1 186 ? 2.369 16.594 -3.941 1 98.06 186 VAL B C 1
ATOM 3140 O O . VAL B 1 186 ? 2.734 16.156 -5.035 1 98.06 186 VAL B O 1
ATOM 3143 N N . ASP B 1 187 ? 3.209 17.062 -3.061 1 98.56 187 ASP B N 1
ATOM 3144 C CA . ASP B 1 187 ? 4.633 17.172 -3.359 1 98.56 187 ASP B CA 1
ATOM 3145 C C . ASP B 1 187 ? 5.414 15.992 -2.799 1 98.56 187 ASP B C 1
ATOM 3147 O O . ASP B 1 187 ? 6.434 15.594 -3.365 1 98.56 187 ASP B O 1
ATOM 3151 N N . GLU B 1 188 ? 4.996 15.516 -1.62 1 98.38 188 GLU B N 1
ATOM 3152 C CA . GLU B 1 188 ? 5.672 14.422 -0.928 1 98.38 188 GLU B CA 1
ATOM 3153 C C . GLU B 1 188 ? 4.668 13.5 -0.238 1 98.38 188 GLU B C 1
ATOM 3155 O O . GLU B 1 188 ? 3.576 13.93 0.136 1 98.38 188 GLU B O 1
ATOM 3160 N N . ILE B 1 189 ? 5.07 12.266 -0.089 1 98.75 189 ILE B N 1
ATOM 3161 C CA . ILE B 1 189 ? 4.301 11.297 0.683 1 98.75 189 ILE B CA 1
ATOM 3162 C C . ILE B 1 189 ? 5.227 10.555 1.646 1 98.75 189 ILE B C 1
ATOM 3164 O O . ILE B 1 189 ? 6.215 9.945 1.225 1 98.75 189 ILE B O 1
ATOM 3168 N N . CYS B 1 190 ? 4.984 10.703 2.855 1 98.88 190 CYS B N 1
ATOM 3169 C CA . CYS B 1 190 ? 5.523 9.812 3.877 1 98.88 190 CYS B CA 1
ATOM 3170 C C . CYS B 1 190 ? 4.551 8.68 4.18 1 98.88 190 CYS B C 1
ATOM 3172 O O . CYS B 1 190 ? 3.502 8.898 4.789 1 98.88 190 CYS B O 1
ATOM 3174 N N . LEU B 1 191 ? 4.887 7.504 3.725 1 98.88 191 LEU B N 1
ATOM 3175 C CA . LEU B 1 191 ? 4.027 6.332 3.867 1 98.88 191 LEU B CA 1
ATOM 3176 C C . LEU B 1 191 ? 4.645 5.316 4.82 1 98.88 191 LEU B C 1
ATOM 3178 O O . LEU B 1 191 ? 5.781 4.879 4.617 1 98.88 191 LEU B O 1
ATOM 3182 N N . THR B 1 192 ? 3.953 5.02 5.871 1 98.81 192 THR B N 1
ATOM 3183 C CA . THR B 1 192 ? 4.312 3.893 6.723 1 98.81 192 THR B CA 1
ATOM 3184 C C . THR B 1 192 ? 3.566 2.631 6.297 1 98.81 192 THR B C 1
ATOM 3186 O O . THR B 1 192 ? 2.346 2.654 6.125 1 98.81 192 THR B O 1
ATOM 3189 N N . ILE B 1 193 ? 4.285 1.581 6.059 1 98.88 193 ILE B N 1
ATOM 3190 C CA . ILE B 1 193 ? 3.695 0.271 5.809 1 98.88 193 ILE B CA 1
ATOM 3191 C C . ILE B 1 193 ? 3.781 -0.583 7.07 1 98.88 193 ILE B C 1
ATOM 3193 O O . ILE B 1 193 ? 4.875 -0.977 7.488 1 98.88 193 ILE B O 1
ATOM 3197 N N . SER B 1 194 ? 2.617 -0.76 7.707 1 98.75 194 SER B N 1
ATOM 3198 C CA . SER B 1 194 ? 2.521 -1.659 8.852 1 98.75 194 SER B CA 1
ATOM 3199 C C . SER B 1 194 ? 2.629 -3.117 8.422 1 98.75 194 SER B C 1
ATOM 3201 O O . SER B 1 194 ? 1.976 -3.537 7.465 1 98.75 194 SER B O 1
ATOM 3203 N N . PRO B 1 195 ? 3.447 -3.951 9.102 1 98.44 195 PRO B N 1
ATOM 3204 C CA . PRO B 1 195 ? 3.66 -5.336 8.672 1 98.44 195 PRO B CA 1
ATOM 3205 C C . PRO B 1 195 ? 2.508 -6.258 9.07 1 98.44 195 PRO B C 1
ATOM 3207 O O . PRO B 1 195 ? 2.707 -7.211 9.828 1 98.44 195 PRO B O 1
ATOM 3210 N N . GLN B 1 196 ? 1.396 -6.027 8.5 1 97.88 196 GLN B N 1
ATOM 3211 C CA . GLN B 1 196 ? 0.208 -6.84 8.727 1 97.88 196 GLN B CA 1
ATOM 3212 C C . GLN B 1 196 ? -0.724 -6.805 7.52 1 97.88 196 GLN B C 1
ATOM 3214 O O . GLN B 1 196 ? -0.657 -5.883 6.703 1 97.88 196 GLN B O 1
ATOM 3219 N N . LEU B 1 197 ? -1.542 -7.816 7.414 1 97.75 197 LEU B N 1
ATOM 3220 C CA . LEU B 1 197 ? -2.664 -7.82 6.484 1 97.75 197 LEU B CA 1
ATOM 3221 C C . LEU B 1 197 ? -3.949 -7.379 7.18 1 97.75 197 LEU B C 1
ATOM 3223 O O . LEU B 1 197 ? -4.359 -7.984 8.172 1 97.75 197 LEU B O 1
ATOM 3227 N N . ALA B 1 198 ? -4.551 -6.328 6.637 1 96.94 198 ALA B N 1
ATOM 3228 C CA . ALA B 1 198 ? -5.828 -5.871 7.176 1 96.94 198 ALA B CA 1
ATOM 3229 C C . ALA B 1 198 ? -6.977 -6.746 6.68 1 96.94 198 ALA B C 1
ATOM 3231 O O . ALA B 1 198 ? -8.008 -6.859 7.344 1 96.94 198 ALA B O 1
ATOM 3232 N N . GLY B 1 199 ? -6.754 -7.324 5.488 1 96.31 199 GLY B N 1
ATOM 3233 C CA . GLY B 1 199 ? -7.816 -8.109 4.887 1 96.31 199 GLY B CA 1
ATOM 3234 C C . GLY B 1 199 ? -8.906 -7.266 4.258 1 96.31 199 GLY B C 1
ATOM 3235 O O . GLY B 1 199 ? -8.688 -6.094 3.949 1 96.31 199 GLY B O 1
ATOM 3236 N N . GLY B 1 200 ? -10.047 -7.93 3.941 1 94.94 200 GLY B N 1
ATOM 3237 C CA . GLY B 1 200 ? -11.18 -7.219 3.367 1 94.94 200 GLY B CA 1
ATOM 3238 C C . GLY B 1 200 ? -11.805 -6.227 4.328 1 94.94 200 GLY B C 1
ATOM 3239 O O . GLY B 1 200 ? -11.617 -6.324 5.543 1 94.94 200 GLY B O 1
ATOM 3240 N N . GLY B 1 201 ? -12.539 -5.227 3.707 1 93.88 201 GLY B N 1
ATOM 3241 C CA . GLY B 1 201 ? -13.273 -4.297 4.551 1 93.88 201 GLY B CA 1
ATOM 3242 C C . GLY B 1 201 ? -12.789 -2.865 4.426 1 93.88 201 GLY B C 1
ATOM 3243 O O . GLY B 1 201 ? -13.492 -2.012 3.879 1 93.88 201 GLY B O 1
ATOM 3244 N N . PRO B 1 202 ? -11.516 -2.609 4.93 1 94 202 PRO B N 1
ATOM 3245 C CA . PRO B 1 202 ? -11.023 -1.23 4.906 1 94 202 PRO B CA 1
ATOM 3246 C C . PRO B 1 202 ? -10.797 -0.707 3.49 1 94 202 PRO B C 1
ATOM 3248 O O . PRO B 1 202 ? -10.57 -1.492 2.566 1 94 202 PRO B O 1
ATOM 3251 N N . GLY B 1 203 ? -10.859 0.675 3.32 1 95.06 203 GLY B N 1
ATOM 3252 C CA . GLY B 1 203 ? -10.492 1.312 2.066 1 95.06 203 GLY B CA 1
ATOM 3253 C C . GLY B 1 203 ? -9.008 1.582 1.946 1 95.06 203 GLY B C 1
ATOM 3254 O O . GLY B 1 203 ? -8.203 1.022 2.699 1 95.06 203 GLY B O 1
ATOM 3255 N N . ARG B 1 204 ? -8.664 2.393 0.95 1 96.5 204 ARG B N 1
ATOM 3256 C CA . ARG B 1 204 ? -7.297 2.844 0.72 1 96.5 204 ARG B CA 1
ATOM 3257 C C . ARG B 1 204 ? -7.035 4.176 1.411 1 96.5 204 ARG B C 1
ATOM 3259 O O . ARG B 1 204 ? -7.949 4.777 1.98 1 96.5 204 ARG B O 1
ATOM 3266 N N . ILE B 1 205 ? -5.824 4.605 1.34 1 97.94 205 ILE B N 1
ATOM 3267 C CA . ILE B 1 205 ? -5.438 5.902 1.886 1 97.94 205 ILE B CA 1
ATOM 3268 C C . ILE B 1 205 ? -5.82 7.012 0.909 1 97.94 205 ILE B C 1
ATOM 3270 O O . ILE B 1 205 ? -5.801 8.195 1.262 1 97.94 205 ILE B O 1
ATOM 3274 N N . SER B 1 206 ? -6.191 6.734 -0.292 1 97.44 206 SER B N 1
ATOM 3275 C CA . SER B 1 206 ? -6.699 7.652 -1.307 1 97.44 206 SER B CA 1
ATOM 3276 C C . SER B 1 206 ? -8.031 7.172 -1.869 1 97.44 206 SER B C 1
ATOM 3278 O O . SER B 1 206 ? -8.102 6.109 -2.486 1 97.44 206 SER B O 1
ATOM 3280 N N . ALA B 1 207 ? -9.07 7.883 -1.652 1 93.81 207 ALA B N 1
ATOM 3281 C CA . ALA B 1 207 ? -10.414 7.453 -2.029 1 93.81 207 ALA B CA 1
ATOM 3282 C C . ALA B 1 207 ? -11.195 8.586 -2.684 1 93.81 207 ALA B C 1
ATOM 3284 O O . ALA B 1 207 ? -11.273 9.688 -2.137 1 93.81 207 ALA B O 1
ATOM 3285 N N . GLY B 1 208 ? -11.75 8.398 -3.734 1 92.94 208 GLY B N 1
ATOM 3286 C CA . GLY B 1 208 ? -12.516 9.383 -4.477 1 92.94 208 GLY B CA 1
ATOM 3287 C C . GLY B 1 208 ? -12.688 9.031 -5.941 1 92.94 208 GLY B C 1
ATOM 3288 O O . GLY B 1 208 ? -12.398 7.902 -6.352 1 92.94 208 GLY B O 1
ATOM 3289 N N . PRO B 1 209 ? -13.234 9.953 -6.719 1 91.56 209 PRO B N 1
ATOM 3290 C CA . PRO B 1 209 ? -13.445 9.68 -8.141 1 91.56 209 PRO B CA 1
ATOM 3291 C C . PRO B 1 209 ? -12.141 9.422 -8.891 1 91.56 209 PRO B C 1
ATOM 3293 O O . PRO B 1 209 ? -11.062 9.82 -8.422 1 91.56 209 PRO B O 1
ATOM 3296 N N . HIS B 1 210 ? -12.297 8.719 -9.93 1 89.94 210 HIS B N 1
ATOM 3297 C CA . HIS B 1 210 ? -11.156 8.445 -10.797 1 89.94 210 HIS B CA 1
ATOM 3298 C C . HIS B 1 210 ? -10.523 9.742 -11.305 1 89.94 210 HIS B C 1
ATOM 3300 O O . HIS B 1 210 ? -11.234 10.672 -11.68 1 89.94 210 HIS B O 1
ATOM 3306 N N . SER B 1 211 ? -9.297 9.812 -11.109 1 82.69 211 SER B N 1
ATOM 3307 C CA . SER B 1 211 ? -8.484 10.859 -11.734 1 82.69 211 SER B CA 1
ATOM 3308 C C . SER B 1 211 ? -7.582 10.281 -12.812 1 82.69 211 SER B C 1
ATOM 3310 O O . SER B 1 211 ? -6.902 9.273 -12.594 1 82.69 211 SER B O 1
ATOM 3312 N N . PRO B 1 212 ? -7.715 10.914 -13.961 1 78 212 PRO B N 1
ATOM 3313 C CA . PRO B 1 212 ? -6.863 10.375 -15.031 1 78 212 PRO B CA 1
ATOM 3314 C C . PRO B 1 212 ? -5.379 10.641 -14.789 1 78 212 PRO B C 1
ATOM 3316 O O . PRO B 1 212 ? -5.023 11.492 -13.977 1 78 212 PRO B O 1
ATOM 3319 N N . ASP B 1 213 ? -4.484 9.852 -15.305 1 87 213 ASP B N 1
ATOM 3320 C CA . ASP B 1 213 ? -3.035 10.023 -15.367 1 87 213 ASP B CA 1
ATOM 3321 C C . ASP B 1 213 ? -2.402 9.82 -13.992 1 87 213 ASP B C 1
ATOM 3323 O O . ASP B 1 213 ? -2.367 10.75 -13.18 1 87 213 ASP B O 1
ATOM 3327 N N . PRO B 1 214 ? -1.888 8.828 -13.672 1 92.88 214 PRO B N 1
ATOM 3328 C CA . PRO B 1 214 ? -1.12 8.648 -12.438 1 92.88 214 PRO B CA 1
ATOM 3329 C C . PRO B 1 214 ? 0.022 9.656 -12.305 1 92.88 214 PRO B C 1
ATOM 3331 O O . PRO B 1 214 ? 0.498 10.188 -13.305 1 92.88 214 PRO B O 1
ATOM 3334 N N . ARG B 1 215 ? 0.32 10.062 -11.094 1 96.12 215 ARG B N 1
ATOM 3335 C CA . ARG B 1 215 ? 1.425 10.977 -10.836 1 96.12 215 ARG B CA 1
ATOM 3336 C C . ARG B 1 215 ? 2.695 10.219 -10.469 1 96.12 215 ARG B C 1
ATOM 3338 O O . ARG B 1 215 ? 2.697 9.422 -9.539 1 96.12 215 ARG B O 1
ATOM 3345 N N . SER B 1 216 ? 3.764 10.547 -11.172 1 96.94 216 SER B N 1
ATOM 3346 C CA . SER B 1 216 ? 5.023 9.859 -10.922 1 96.94 216 SER B CA 1
ATOM 3347 C C . SER B 1 216 ? 5.703 10.391 -9.664 1 96.94 216 SER B C 1
ATOM 3349 O O . SER B 1 216 ? 5.656 11.586 -9.391 1 96.94 216 SER B O 1
ATOM 3351 N N . LEU B 1 217 ? 6.352 9.539 -8.961 1 98.38 217 LEU B N 1
ATOM 3352 C CA . LEU B 1 217 ? 7.102 9.875 -7.758 1 98.38 217 LEU B CA 1
ATOM 3353 C C . LEU B 1 217 ? 8.531 9.352 -7.844 1 98.38 217 LEU B C 1
ATOM 3355 O O . LEU B 1 217 ? 8.836 8.484 -8.672 1 98.38 217 LEU B O 1
ATOM 3359 N N . ALA B 1 218 ? 9.383 9.953 -7.066 1 98.5 218 ALA B N 1
ATOM 3360 C CA . ALA B 1 218 ? 10.734 9.453 -6.812 1 98.5 218 ALA B CA 1
ATOM 3361 C C . ALA B 1 218 ? 10.898 9.031 -5.355 1 98.5 218 ALA B C 1
ATOM 3363 O O . ALA B 1 218 ? 10.375 9.68 -4.449 1 98.5 218 ALA B O 1
ATOM 3364 N N . LEU B 1 219 ? 11.625 7.938 -5.133 1 98.75 219 LEU B N 1
ATOM 3365 C CA . LEU B 1 219 ? 11.875 7.434 -3.787 1 98.75 219 LEU B CA 1
ATOM 3366 C C . LEU B 1 219 ? 13.031 8.195 -3.135 1 98.75 219 LEU B C 1
ATOM 3368 O O . LEU B 1 219 ? 14.141 8.227 -3.67 1 98.75 219 LEU B O 1
ATOM 3372 N N . ALA B 1 220 ? 12.75 8.797 -1.997 1 98.38 220 ALA B N 1
ATOM 3373 C CA . ALA B 1 220 ? 13.781 9.547 -1.288 1 98.38 220 ALA B CA 1
ATOM 3374 C C . ALA B 1 220 ? 14.547 8.648 -0.316 1 98.38 220 ALA B C 1
ATOM 3376 O O . ALA B 1 220 ? 15.781 8.656 -0.295 1 98.38 220 ALA B O 1
ATOM 3377 N N . HIS B 1 221 ? 13.82 7.867 0.521 1 98.44 221 HIS B N 1
ATOM 3378 C CA . HIS B 1 221 ? 14.5 6.957 1.438 1 98.44 221 HIS B CA 1
ATOM 3379 C C . HIS B 1 221 ? 13.555 5.871 1.938 1 98.44 221 HIS B C 1
ATOM 3381 O O . HIS B 1 221 ? 12.336 5.965 1.742 1 98.44 221 HIS B O 1
ATOM 3387 N N . VAL B 1 222 ? 14.102 4.863 2.484 1 98.88 222 VAL B N 1
ATOM 3388 C CA . VAL B 1 222 ? 13.422 3.787 3.197 1 98.88 222 VAL B CA 1
ATOM 3389 C C . VAL B 1 222 ? 14.023 3.625 4.59 1 98.88 222 VAL B C 1
ATOM 3391 O O . VAL B 1 222 ? 15.234 3.42 4.727 1 98.88 222 VAL B O 1
ATOM 3394 N N . VAL B 1 223 ? 13.211 3.768 5.562 1 98.88 223 VAL B N 1
ATOM 3395 C CA . VAL B 1 223 ? 13.594 3.479 6.945 1 98.88 223 VAL B CA 1
ATOM 3396 C C . VAL B 1 223 ? 12.844 2.24 7.438 1 98.88 223 VAL B C 1
ATOM 3398 O O . VAL B 1 223 ? 11.68 2.035 7.094 1 98.88 223 VAL B O 1
ATOM 3401 N N . GLU B 1 224 ? 13.484 1.391 8.156 1 98.81 224 GLU B N 1
ATOM 3402 C CA . GLU B 1 224 ? 12.898 0.158 8.672 1 98.81 224 GLU B CA 1
ATOM 3403 C C . GLU B 1 224 ? 13.023 0.073 10.188 1 98.81 224 GLU B C 1
ATOM 3405 O O . GLU B 1 224 ? 14.055 0.445 10.75 1 98.81 224 GLU B O 1
ATOM 3410 N N . ASP B 1 225 ? 11.953 -0.316 10.828 1 98.5 225 ASP B N 1
ATOM 3411 C CA . ASP B 1 225 ? 11.953 -0.615 12.258 1 98.5 225 ASP B CA 1
ATOM 3412 C C . ASP B 1 225 ? 11.109 -1.849 12.562 1 98.5 225 ASP B C 1
ATOM 3414 O O . ASP B 1 225 ? 9.883 -1.759 12.648 1 98.5 225 ASP B O 1
ATOM 3418 N N . GLU B 1 226 ? 11.695 -3.037 12.828 1 96.12 226 GLU B N 1
ATOM 3419 C CA . GLU B 1 226 ? 11.023 -4.281 13.195 1 96.12 226 GLU B CA 1
ATOM 3420 C C . GLU B 1 226 ? 9.922 -4.637 12.203 1 96.12 226 GLU B C 1
ATOM 3422 O O . GLU B 1 226 ? 8.789 -4.914 12.594 1 96.12 226 GLU B O 1
ATOM 3427 N N . GLY B 1 227 ? 10.195 -4.535 10.977 1 97.62 227 GLY B N 1
ATOM 3428 C CA . GLY B 1 227 ? 9.281 -4.953 9.922 1 97.62 227 GLY B CA 1
ATOM 3429 C C . GLY B 1 227 ? 8.391 -3.832 9.43 1 97.62 227 GLY B C 1
ATOM 3430 O O . GLY B 1 227 ? 7.703 -3.98 8.414 1 97.62 227 GLY B O 1
ATOM 3431 N N . VAL B 1 228 ? 8.367 -2.734 10.18 1 98.75 228 VAL B N 1
ATOM 3432 C CA . VAL B 1 228 ? 7.676 -1.53 9.734 1 98.75 228 VAL B CA 1
ATOM 3433 C C . VAL B 1 228 ? 8.547 -0.78 8.727 1 98.75 228 VAL B C 1
ATOM 3435 O O . VAL B 1 228 ? 9.75 -0.608 8.945 1 98.75 228 VAL B O 1
ATOM 3438 N N . LEU B 1 229 ? 8 -0.417 7.613 1 98.94 229 LEU B N 1
ATOM 3439 C CA . LEU B 1 229 ? 8.727 0.401 6.652 1 98.94 229 LEU B CA 1
ATOM 3440 C C . LEU B 1 229 ? 8.18 1.825 6.625 1 98.94 229 LEU B C 1
ATOM 3442 O O . LEU B 1 229 ? 6.969 2.029 6.551 1 98.94 229 LEU B O 1
ATOM 3446 N N . LEU B 1 230 ? 9.031 2.793 6.805 1 98.94 230 LEU B N 1
ATOM 3447 C CA . LEU B 1 230 ? 8.727 4.207 6.617 1 98.94 230 LEU B CA 1
ATOM 3448 C C . LEU B 1 230 ? 9.344 4.73 5.328 1 98.94 230 LEU B C 1
ATOM 3450 O O . LEU B 1 230 ? 10.562 4.883 5.234 1 98.94 230 LEU B O 1
ATOM 3454 N N . LEU B 1 231 ? 8.477 4.973 4.367 1 98.94 231 LEU B N 1
ATOM 3455 C CA . LEU B 1 231 ? 8.898 5.367 3.025 1 98.94 231 LEU B CA 1
ATOM 3456 C C . LEU B 1 231 ? 8.68 6.863 2.807 1 98.94 231 LEU B C 1
ATOM 3458 O O . LEU B 1 231 ? 7.664 7.414 3.23 1 98.94 231 LEU B O 1
ATOM 3462 N N . ARG B 1 232 ? 9.586 7.484 2.166 1 98.81 232 ARG B N 1
ATOM 3463 C CA . ARG B 1 232 ? 9.383 8.852 1.688 1 98.81 232 ARG B CA 1
ATOM 3464 C C . ARG B 1 232 ? 9.539 8.93 0.174 1 98.81 232 ARG B C 1
ATOM 3466 O O . ARG B 1 232 ? 10.586 8.57 -0.368 1 98.81 232 ARG B O 1
ATOM 3473 N N . TYR B 1 233 ? 8.469 9.32 -0.456 1 98.81 233 TYR B N 1
ATOM 3474 C CA . TYR B 1 233 ? 8.438 9.625 -1.883 1 98.81 233 TYR B CA 1
ATOM 3475 C C . TYR B 1 233 ? 8.227 11.117 -2.117 1 98.81 233 TYR B C 1
ATOM 3477 O O . TYR B 1 233 ? 7.613 11.797 -1.296 1 98.81 233 TYR B O 1
ATOM 3485 N N . CYS B 1 234 ? 8.703 11.633 -3.24 1 98.5 234 CYS B N 1
ATOM 3486 C CA . CYS B 1 234 ? 8.5 13.031 -3.594 1 98.5 234 CYS B CA 1
ATOM 3487 C C . CYS B 1 234 ? 8.398 13.203 -5.105 1 98.5 234 CYS B C 1
ATOM 3489 O O . CYS B 1 234 ? 8.672 12.266 -5.859 1 98.5 234 CYS B O 1
ATOM 3491 N N . ARG B 1 235 ? 7.898 14.383 -5.516 1 97.94 235 ARG B N 1
ATOM 3492 C CA . ARG B 1 235 ? 8.031 14.711 -6.934 1 97.94 235 ARG B CA 1
ATOM 3493 C C . ARG B 1 235 ? 9.477 14.539 -7.398 1 97.94 235 ARG B C 1
ATOM 3495 O O . ARG B 1 235 ? 10.414 14.891 -6.68 1 97.94 235 ARG B O 1
ATOM 3502 N N . PRO B 1 236 ? 9.594 13.969 -8.609 1 97.06 236 PRO B N 1
ATOM 3503 C CA . PRO B 1 236 ? 10.961 13.758 -9.086 1 97.06 236 PRO B CA 1
ATOM 3504 C C . PRO B 1 236 ? 11.797 15.039 -9.078 1 97.06 236 PRO B C 1
ATOM 3506 O O . PRO B 1 236 ? 12.992 14.992 -8.781 1 97.06 236 PRO B O 1
ATOM 3509 N N . SER B 1 237 ? 11.242 16.172 -9.305 1 95.06 237 SER B N 1
ATOM 3510 C CA . SER B 1 237 ? 11.945 17.453 -9.367 1 95.06 237 SER B CA 1
ATOM 3511 C C . SER B 1 237 ? 12.414 17.891 -7.984 1 95.06 237 SER B C 1
ATOM 3513 O O . SER B 1 237 ? 13.242 18.797 -7.863 1 95.06 237 SER B O 1
ATOM 3515 N N . LEU B 1 238 ? 11.875 17.266 -6.934 1 94.38 238 LEU B N 1
ATOM 3516 C CA . LEU B 1 238 ? 12.188 17.656 -5.566 1 94.38 238 LEU B CA 1
ATOM 3517 C C . LEU B 1 238 ? 13.227 16.734 -4.953 1 94.38 238 LEU B C 1
ATOM 3519 O O . LEU B 1 238 ? 13.656 16.938 -3.816 1 94.38 238 LEU B O 1
ATOM 3523 N N . LEU B 1 239 ? 13.562 15.656 -5.785 1 89.19 239 LEU B N 1
ATOM 3524 C CA . LEU B 1 239 ? 14.539 14.711 -5.262 1 89.19 239 LEU B CA 1
ATOM 3525 C C . LEU B 1 239 ? 15.938 15.305 -5.285 1 89.19 239 LEU B C 1
ATOM 3527 O O . LEU B 1 239 ? 16.406 15.781 -6.328 1 89.19 239 LEU B O 1
ATOM 3531 N N . HIS B 1 240 ? 16.578 15.703 -4.188 1 73.06 240 HIS B N 1
ATOM 3532 C CA . HIS B 1 240 ? 17.938 16.25 -4.125 1 73.06 240 HIS B CA 1
ATOM 3533 C C . HIS B 1 240 ? 18.938 15.18 -3.693 1 73.06 240 HIS B C 1
ATOM 3535 O O . HIS B 1 240 ? 18.594 14.266 -2.939 1 73.06 240 HIS B O 1
#

pLDDT: mean 95.61, std 3.67, range [72.19, 98.94]

Nearest PDB structures (foldseek):
  5xv0-assembly3_E  TM=9.173E-01  e=5.438E-19  Methanosarcina mazei Go1
  5xv5-assembly3_E  TM=9.105E-01  e=4.006E-19  Methanosarcina mazei Go1
  5xux-assembly3_F  TM=8.989E-01  e=2.612E-19  Methanosarcina mazei Go1
  5xv0-assembly1_A  TM=9.009E-01  e=1.359E-18  Methanosarcina mazei Go1
  2p4g-assembly1_A-2  TM=8.394E-01  e=5.673E-20  Corynebacterium diphtheriae NCTC 13129

Foldseek 3Di:
DDDDDDDPDDDDLVNLLVLPDADLVAFAEEEEAEAAPVFFRDAPQANVVQDDPVSVSSVLSLQLRFQEEEEELVNCVSVLDAAFDHDPVSLVVQVVVVGHSGHAYEYEYAQLPRQLVRRNQQVHPDHHEYEYEPPHDPVSVVSNVVGHHYHHDPPVSVVVVVVVRRGYYYHDAQDVVQSCVLVVRHFKYWYKHRHDDSDPDGDHRHDDDDRPDGADWDWQDWDDDPRIITTMIGHPVRRD/DDDDDDDPDDDDLVNLLVLPDADLVAFAEEEEAEAAPVFFRDAPQANVVQDDPVSVSSVLSLQLRFQEEEEELVNCVSVLDAAFDHDPVSLVVQVVVVGHSGHAYEYEYAQLPRQLVRRNQQVHPDHHEYEYEPPHDPVSVVSNVVGHHYHHDPPVSVVVVVVVRRGYYYHDAQDVVQSCVLVVRHFKYWYKHRHDDSDPDGDHRHDDDDRPDGADWDWQDWDDDPRIITTMIGRPVRRD